Protein AF-A0A920T9Y5-F1 (afdb_monomer)

Mean predicted aligned error: 17.84 Å

Secondary structure (DSSP, 8-state):
---PPPPP---------------------PPPHHHHHHHHHHHHHHHHTT--PPPBPPHHHHHHHHHHHHHS-PPPHHHHHHHHH---TTHHHHHHHHHHTSHHHHHHHHHHHHHHHHTTS-HHHHHHS-HHHHHHHHHHHHHTT--HHHHHHHHHH--EETTT-GGGHHHHHTTT-HHHHHHHHHHHHH---GGGGGTSS-TTSS--HHHHHHHHTTSTTEEEEEE-SSSSSEEEEEE-PPPSS--PPPPHHHHHHHHHHH-SS-SSEE-GGGSTTSTTHHHHHHHHHHH-SS-SSSEEHHHHHHSPS-----GGG-SS-EEPPSS-TTS--EEPPPB-TTT--BPPTT--HHHHHHHHHHHHS-TT-HHHHHHHHHHHHHHHHSS-SSSSTT---TTS--SSHHHHHHHHHHHHHTTS-HHHHHHHHHTSHHHHB--PPPPTTS--------------PPP---------------PPPP--------------------------PPPP-PPPP---------PPPPPPP--------------------------

pLDDT: mean 73.44, std 26.57, range [22.94, 98.69]

Solvent-accessible surface area (backbone atoms only — not comparable to full-atom values): 34631 Å² total; per-residue (Å²): 135,92,76,84,86,86,82,82,89,80,86,83,81,82,82,77,81,82,77,77,73,78,72,80,75,74,74,81,46,65,71,47,72,64,16,54,49,42,39,52,52,52,52,51,53,37,50,74,72,73,48,76,82,64,59,71,38,54,65,68,57,44,49,45,48,53,32,34,76,42,35,73,35,78,69,56,75,70,55,53,56,52,60,64,69,50,83,58,91,46,52,65,42,47,47,44,56,52,42,60,69,35,69,50,18,19,46,34,52,15,51,53,52,48,51,66,60,44,71,82,28,48,73,67,41,56,70,66,46,60,67,65,38,37,32,51,46,41,18,50,41,45,69,72,64,52,29,51,51,59,55,49,34,40,34,60,42,48,62,42,46,47,82,79,33,24,44,28,47,58,44,51,32,43,55,27,38,24,63,50,48,33,30,47,50,30,25,66,48,36,8,25,67,50,54,62,6,71,84,39,56,30,91,81,44,93,53,40,32,68,42,36,41,11,40,13,25,46,30,31,20,44,38,56,45,74,48,94,58,98,59,80,92,40,46,28,38,43,76,46,64,72,55,92,74,62,83,69,73,73,48,74,66,53,49,52,54,51,48,61,68,40,29,76,86,68,81,62,50,43,38,72,86,55,30,60,92,44,96,49,36,94,48,40,70,62,46,38,77,73,30,33,85,82,70,77,78,33,34,37,66,70,31,58,68,68,42,74,74,84,75,67,84,59,65,87,75,41,54,63,28,54,44,71,34,85,94,43,70,90,48,77,44,51,78,38,67,34,29,40,70,91,81,64,53,64,66,70,86,88,60,50,47,53,58,39,22,44,53,47,31,55,56,52,57,26,89,87,33,66,39,30,41,44,16,52,49,29,39,55,44,19,72,72,67,74,60,36,42,28,76,56,60,41,44,55,42,94,77,52,76,61,52,63,54,70,49,52,53,49,54,29,46,52,34,52,75,60,58,32,37,60,55,60,50,53,48,34,51,64,46,15,60,74,59,41,29,42,82,73,80,77,57,89,82,54,76,73,80,76,76,75,68,87,72,85,81,83,80,84,76,80,90,77,89,85,82,90,84,87,87,86,89,85,89,84,88,83,83,88,88,86,83,81,89,87,82,89,85,83,90,82,85,89,83,90,83,86,86,85,92,84,90,84,91,83,87,86,85,86,87,87,83,83,87,86,86,84,83,86,88,84,90,83,90,82,83,85,81,86,82,89,81,87,83,84,87,86,88,89,85,88,89,88,82,91,84,85,90,87,79,92,83,86,89,84,84,87,134

Radius of gyration: 36.55 Å; Cα contacts (8 Å, |Δi|>4): 623; chains: 1; bounding box: 104×134×95 Å

Sequence (559 aa):
MCTRPTLPLLALTLGIPLLVHSVDAAEPARTSAVSAEVDRLLEAEIRASGGTPAPLASDGDFLRRATLDLTDQLPPSNSVTLFQLDPNSTKRSRLINRLVHSTEFSASQARYWRDVIFSRATEMRSRQMSPPVFQAWMTEQFEQKQSWDKIVEHLLTATGDVRENGATALLFAHGGEAAELAAETSRIFLGIQIQCANCHDHPTDRWKRIQFHQLAAFFPRVRVRPKRDATPRTFEVVSQDASRRGRRNPSAQALGLMFRRLDRNRDGKLVKSEVTDSRLDRSFDRLLQRGDANKDGGLSLKEFQKLPPPGNNNRRNDTEHYMPNLDEPGNRGDAIRPVFFATGGRATEGLDDVERRQLLANHVTSTRNRWFARAYVNRTWSVLLGEGFSMPIDDMGPEREVAHPQVFDLLCRDFTDSGYDTRRLFEIIAGTRAYQRQIRPRDPTEPPAAIRIGSAKSTASRPSLQRTTGSPRHRIHFRPATIAAKTTARTIQQHDVSPTFRRTHTLPHPVRLRPVDTTGRHQGQCPPGPVPDELAADPRHDPGRRKHPAGQDSPETPR

Foldseek 3Di:
DDDDDDDDDDDDDDDDDPPPPPPPPPDQQDFDPLQVVLQVLVCVVCVVVVHDFFAFDQQLVLQQLLCCLQQVDGDDPVVSVVSNPDPDPSSLLNSLLVSLLDLSSLLVVLVVVLCLLLVPFPPVLNVQQPSVQLSVVSSVCVNVLPFPLVLLLLLLQDWWWSNHRSSVSNCSSQFLQLLSSLQSLQLQQQLARCSVLLQAADPQFRRHVLLSLLSSQLRLQWHWDWDPDPDPTTIIIDGHWQDPPHPPDQPLVRLVVVQVVQPPVPPQWHALVSCCVDPCNVPQVVLCVVQVPVNPRTHGSVSSSVGDDPDPPCSVNDNFTARADPVCNVDSHHTHFRANNQPRDGDDPPDTSSRSSSSVSCVSLPLVRLSRLLLLLQVSLCSLQVHGQWPPSSHPHPSTHGHSVVSSVSLSVVCVVVSNRPSVSSSSNSSHSSSRRDDPDPDPPPPPPPPCPDDDDDDPDDDDDDDDDDDDDDDDDDDDDDDDDDDDDDDDDDDDDDDDDDDDDDDDDDDDDDDDDDDDDDDDDDDDDDDDDDDDDDDDDDDDDDDDDDDDDDDDDDD

Structure (mmCIF, N/CA/C/O backbone):
data_AF-A0A920T9Y5-F1
#
_entry.id   AF-A0A920T9Y5-F1
#
loop_
_atom_site.group_PDB
_atom_site.id
_atom_site.type_symbol
_atom_site.label_atom_id
_atom_site.label_alt_id
_atom_site.label_comp_id
_atom_site.label_asym_id
_atom_site.label_entity_id
_atom_site.label_seq_id
_atom_site.pdbx_PDB_ins_code
_atom_site.Cartn_x
_atom_site.Cartn_y
_atom_site.Cartn_z
_atom_site.occupancy
_atom_site.B_iso_or_equiv
_atom_site.auth_seq_id
_atom_site.auth_comp_id
_atom_site.auth_asym_id
_atom_site.auth_atom_id
_atom_site.pdbx_PDB_model_num
ATOM 1 N N . MET A 1 1 ? -50.273 80.380 -17.610 1.00 36.41 1 MET A N 1
ATOM 2 C CA . MET A 1 1 ? -49.156 80.852 -16.763 1.00 36.41 1 MET A CA 1
ATOM 3 C C . MET A 1 1 ? -48.539 79.632 -16.102 1.00 36.41 1 MET A C 1
ATOM 5 O O . MET A 1 1 ? -49.269 78.832 -15.536 1.00 36.41 1 MET A O 1
ATOM 9 N N . CYS A 1 2 ? -47.243 79.428 -16.330 1.00 44.50 2 CYS A N 1
ATOM 10 C CA . CYS A 1 2 ? -46.506 78.191 -16.083 1.00 44.50 2 CYS A CA 1
ATOM 11 C C . CYS A 1 2 ? -46.289 77.896 -14.596 1.00 44.50 2 CYS A C 1
ATOM 13 O O . CYS A 1 2 ? -45.623 78.682 -13.927 1.00 44.50 2 CYS A O 1
ATOM 15 N N . THR A 1 3 ? -46.708 76.723 -14.120 1.00 42.53 3 THR A N 1
ATOM 16 C CA . THR A 1 3 ? -46.210 76.143 -12.865 1.00 42.53 3 THR A CA 1
ATOM 17 C C . THR A 1 3 ? -46.093 74.620 -12.986 1.00 42.53 3 THR A C 1
ATOM 19 O O . THR A 1 3 ? -46.985 73.931 -13.474 1.00 42.53 3 THR A O 1
ATOM 22 N N . ARG A 1 4 ? -44.910 74.119 -12.612 1.00 41.72 4 ARG A N 1
ATOM 23 C CA . ARG A 1 4 ? -44.476 72.712 -12.637 1.00 41.72 4 ARG A CA 1
ATOM 24 C C . ARG A 1 4 ? -45.352 71.837 -11.724 1.00 41.72 4 ARG A C 1
ATOM 26 O O . ARG A 1 4 ? -45.659 72.297 -10.625 1.00 41.72 4 ARG A O 1
ATOM 33 N N . PRO A 1 5 ? -45.646 70.571 -12.075 1.00 53.28 5 PRO A N 1
ATOM 34 C CA . PRO A 1 5 ? -46.202 69.631 -11.118 1.00 53.28 5 PRO A CA 1
ATOM 35 C C . PRO A 1 5 ? -45.081 68.927 -10.340 1.00 53.28 5 PRO A C 1
ATOM 37 O O . PRO A 1 5 ? -44.161 68.331 -10.900 1.00 53.28 5 PRO A O 1
ATOM 40 N N . THR A 1 6 ? -45.174 69.025 -9.021 1.00 40.44 6 THR A N 1
ATOM 41 C CA . THR A 1 6 ? -44.467 68.226 -8.019 1.00 40.44 6 THR A CA 1
ATOM 42 C C . THR A 1 6 ? -44.929 66.764 -8.069 1.00 40.44 6 THR A C 1
ATOM 44 O O . THR A 1 6 ? -46.118 66.497 -7.908 1.00 40.44 6 THR A O 1
ATOM 47 N N . LEU A 1 7 ? -44.000 65.821 -8.242 1.00 41.72 7 LEU A N 1
ATOM 48 C CA . LEU A 1 7 ? -44.205 64.381 -8.030 1.00 41.72 7 LEU A CA 1
ATOM 49 C C . LEU A 1 7 ? -43.669 64.000 -6.637 1.00 41.72 7 LEU A C 1
ATOM 51 O O . LEU A 1 7 ? -42.504 64.302 -6.362 1.00 41.72 7 LEU A O 1
ATOM 55 N N . PRO A 1 8 ? -44.457 63.348 -5.761 1.00 43.47 8 PRO A N 1
ATOM 56 C CA . PRO A 1 8 ? -43.952 62.798 -4.513 1.00 43.47 8 PRO A CA 1
ATOM 57 C C . PRO A 1 8 ? -43.441 61.355 -4.677 1.00 43.47 8 PRO A C 1
ATOM 59 O O . PRO A 1 8 ? -43.894 60.592 -5.529 1.00 43.47 8 PRO A O 1
ATOM 62 N N . LEU A 1 9 ? -42.472 61.037 -3.816 1.00 38.34 9 LEU A N 1
ATOM 63 C CA . LEU A 1 9 ? -41.784 59.766 -3.580 1.00 38.34 9 LEU A CA 1
ATOM 64 C C . LEU A 1 9 ? -42.672 58.509 -3.663 1.00 38.34 9 LEU A C 1
ATOM 66 O O . LEU A 1 9 ? -43.684 58.414 -2.973 1.00 38.34 9 LEU A O 1
ATOM 70 N N . LEU A 1 10 ? -42.163 57.475 -4.342 1.00 36.69 10 LEU A N 1
ATOM 71 C CA . LEU A 1 10 ? -42.506 56.076 -4.075 1.00 36.69 10 LEU A CA 1
ATOM 72 C C . LEU A 1 10 ? -41.216 55.337 -3.686 1.00 36.69 10 LEU A C 1
ATOM 74 O O . LEU A 1 10 ? -40.351 55.084 -4.523 1.00 36.69 10 LEU A O 1
ATOM 78 N N . ALA A 1 11 ? -41.059 55.048 -2.394 1.00 39.31 11 ALA A N 1
ATOM 79 C CA . ALA A 1 11 ? -39.977 54.218 -1.879 1.00 39.31 11 ALA A CA 1
ATOM 80 C C . ALA A 1 11 ? -40.334 52.742 -2.110 1.00 39.31 11 ALA A C 1
ATOM 82 O O . ALA A 1 11 ? -41.265 52.214 -1.506 1.00 39.31 11 ALA A O 1
ATOM 83 N N . LEU A 1 12 ? -39.603 52.088 -3.012 1.00 36.88 12 LEU A N 1
ATOM 84 C CA . LEU A 1 12 ? -39.745 50.670 -3.320 1.00 36.88 12 LEU A CA 1
ATOM 85 C C . LEU A 1 12 ? -38.858 49.861 -2.358 1.00 36.88 12 LEU A C 1
ATOM 87 O O . LEU A 1 12 ? -37.655 49.724 -2.569 1.00 36.88 12 LEU A O 1
ATOM 91 N N . THR A 1 13 ? -39.434 49.336 -1.280 1.00 38.16 13 THR A N 1
ATOM 92 C CA . THR A 1 13 ? -38.776 48.334 -0.431 1.00 38.16 13 THR A CA 1
ATOM 93 C C . THR A 1 13 ? -38.912 46.956 -1.080 1.00 38.16 13 THR A C 1
ATOM 95 O O . THR A 1 13 ? -39.963 46.322 -0.985 1.00 38.16 13 THR A O 1
ATOM 98 N N . LEU A 1 14 ? -37.857 46.484 -1.749 1.00 41.66 14 LEU A N 1
ATOM 99 C CA . LEU A 1 14 ? -37.731 45.084 -2.160 1.00 41.66 14 LEU A CA 1
ATOM 100 C C . LEU A 1 14 ? -37.421 44.215 -0.932 1.00 41.66 14 LEU A C 1
ATOM 102 O O . LEU A 1 14 ? -36.311 44.247 -0.402 1.00 41.66 14 LEU A O 1
ATOM 106 N N . GLY A 1 15 ? -38.401 43.428 -0.489 1.00 34.78 15 GLY A N 1
ATOM 107 C CA . GLY A 1 15 ? -38.181 42.319 0.436 1.00 34.78 15 GLY A CA 1
ATOM 108 C C . GLY A 1 15 ? -37.555 41.138 -0.305 1.00 34.78 15 GLY A C 1
ATOM 109 O O . GLY A 1 15 ? -38.197 40.535 -1.161 1.00 34.78 15 GLY A O 1
ATOM 110 N N . ILE A 1 16 ? -36.304 40.813 0.015 1.00 41.72 16 ILE A N 1
ATOM 111 C CA . ILE A 1 16 ? -35.644 39.580 -0.429 1.00 41.72 16 ILE A CA 1
ATOM 112 C C . ILE A 1 16 ? -36.033 38.479 0.570 1.00 41.72 16 ILE A C 1
ATOM 114 O O . ILE A 1 16 ? -35.713 38.617 1.754 1.00 41.72 16 ILE A O 1
ATOM 118 N N . PRO A 1 17 ? -36.712 37.393 0.159 1.00 37.03 17 PRO A N 1
ATOM 119 C CA . PRO A 1 17 ? -37.001 36.295 1.067 1.00 37.03 17 PRO A CA 1
ATOM 120 C C . PRO A 1 17 ? -35.708 35.513 1.337 1.00 37.03 17 PRO A C 1
ATOM 122 O O . PRO A 1 17 ? -35.089 34.972 0.420 1.00 37.03 17 PRO A O 1
ATOM 125 N N . LEU A 1 18 ? -35.294 35.453 2.606 1.00 36.38 18 LEU A N 1
ATOM 126 C CA . LEU A 1 18 ? -34.238 34.550 3.061 1.00 36.38 18 LEU A CA 1
ATOM 127 C C . LEU A 1 18 ? -34.750 33.105 2.948 1.00 36.38 18 LEU A C 1
ATOM 129 O O . LEU A 1 18 ? -35.485 32.619 3.807 1.00 36.38 18 LEU A O 1
ATOM 133 N N . LEU A 1 19 ? -34.348 32.410 1.887 1.00 37.09 19 LEU A N 1
ATOM 134 C CA . LEU A 1 19 ? -34.407 30.952 1.809 1.00 37.09 19 LEU A CA 1
ATOM 135 C C . LEU A 1 19 ? -33.366 30.380 2.775 1.00 37.09 19 LEU A C 1
ATOM 137 O O . LEU A 1 19 ? -32.190 30.228 2.435 1.00 37.09 19 LEU A O 1
ATOM 141 N N . VAL A 1 20 ? -33.809 30.083 3.997 1.00 39.38 20 VAL A N 1
ATOM 142 C CA . VAL A 1 20 ? -33.061 29.248 4.939 1.00 39.38 20 VAL A CA 1
ATOM 143 C C . VAL A 1 20 ? -32.961 27.862 4.309 1.00 39.38 20 VAL A C 1
ATOM 145 O O . VAL A 1 20 ? -33.905 27.078 4.353 1.00 39.38 20 VAL A O 1
ATOM 148 N N . HIS A 1 21 ? -31.828 27.578 3.671 1.00 36.22 21 HIS A N 1
ATOM 149 C CA . HIS A 1 21 ? -31.484 26.216 3.296 1.00 36.22 21 HIS A CA 1
ATOM 150 C C . HIS A 1 21 ? -31.321 25.433 4.597 1.00 36.22 21 HIS A C 1
ATOM 152 O O . HIS A 1 21 ? -30.416 25.708 5.388 1.00 36.22 21 HIS A O 1
ATOM 158 N N . SER A 1 22 ? -32.219 24.482 4.839 1.00 37.12 22 SER A N 1
ATOM 159 C CA . SER A 1 22 ? -31.990 23.433 5.818 1.00 37.12 22 SER A CA 1
ATOM 160 C C . SER A 1 22 ? -30.726 22.696 5.393 1.00 37.12 22 SER A C 1
ATOM 162 O O . SER A 1 22 ? -30.726 21.957 4.411 1.00 37.12 22 SER A O 1
ATOM 164 N N . VAL A 1 23 ? -29.629 22.947 6.104 1.00 39.88 23 VAL A N 1
ATOM 165 C CA . VAL A 1 23 ? -28.477 22.052 6.095 1.00 39.88 23 VAL A CA 1
ATOM 166 C C . VAL A 1 23 ? -29.025 20.708 6.552 1.00 39.88 23 VAL A C 1
ATOM 168 O O . VAL A 1 23 ? -29.490 20.610 7.689 1.00 39.88 23 VAL A O 1
ATOM 171 N N . ASP A 1 24 ? -29.037 19.716 5.662 1.00 34.56 24 ASP A N 1
ATOM 172 C CA . ASP A 1 24 ? -29.326 18.335 6.033 1.00 34.56 24 ASP A CA 1
ATOM 173 C C . ASP A 1 24 ? -28.418 17.987 7.213 1.00 34.56 24 ASP A C 1
ATOM 175 O O . ASP A 1 24 ? -27.193 17.888 7.091 1.00 34.56 24 ASP A O 1
ATOM 179 N N . ALA A 1 25 ? -29.015 17.884 8.397 1.00 39.66 25 ALA A N 1
ATOM 180 C CA . ALA A 1 25 ? -28.328 17.396 9.569 1.00 39.66 25 ALA A CA 1
ATOM 181 C C . ALA A 1 25 ? -28.070 15.914 9.310 1.00 39.66 25 ALA A C 1
ATOM 183 O O . ALA A 1 25 ? -28.958 15.087 9.508 1.00 39.66 25 ALA A O 1
ATOM 184 N N . ALA A 1 26 ? -26.870 15.602 8.812 1.00 42.44 26 ALA A N 1
ATOM 185 C CA . ALA A 1 26 ? -26.395 14.237 8.659 1.00 42.44 26 ALA A CA 1
ATOM 186 C C . ALA A 1 26 ? -26.749 13.444 9.925 1.00 42.44 26 ALA A C 1
ATOM 188 O O . ALA A 1 26 ? -26.419 13.861 11.043 1.00 42.44 26 ALA A O 1
ATOM 189 N N . GLU A 1 27 ? -27.475 12.342 9.741 1.00 45.97 27 GLU A N 1
ATOM 190 C CA . GLU A 1 27 ? -27.900 11.460 10.822 1.00 45.97 27 GLU A CA 1
ATOM 191 C C . GLU A 1 27 ? -26.680 11.125 11.705 1.00 45.97 27 GLU A C 1
ATOM 193 O O . GLU A 1 27 ? -25.598 10.859 11.170 1.00 45.97 27 GLU A O 1
ATOM 198 N N . PRO A 1 28 ? -26.779 11.195 13.049 1.00 43.75 28 PRO A N 1
ATOM 199 C CA . PRO A 1 28 ? -25.625 10.980 13.912 1.00 43.75 28 PRO A CA 1
ATOM 200 C C . PRO A 1 28 ? -25.017 9.611 13.613 1.00 43.75 28 PRO A C 1
ATOM 202 O O . PRO A 1 28 ? -25.690 8.592 13.767 1.00 43.75 28 PRO A O 1
ATOM 205 N N . ALA A 1 29 ? -23.749 9.603 13.190 1.00 53.22 29 ALA A N 1
ATOM 206 C CA . ALA A 1 29 ? -23.012 8.396 12.843 1.00 53.22 29 ALA A CA 1
ATOM 207 C C . ALA A 1 29 ? -23.077 7.395 14.008 1.00 53.22 29 ALA A C 1
ATOM 209 O O . ALA A 1 29 ? -22.382 7.538 15.015 1.00 53.22 29 ALA A O 1
ATOM 210 N N . ARG A 1 30 ? -23.953 6.392 13.905 1.00 60.91 30 ARG A N 1
ATOM 211 C CA . ARG A 1 30 ? -23.940 5.234 14.802 1.00 60.91 30 ARG A CA 1
ATOM 212 C C . ARG A 1 30 ? -22.735 4.376 14.425 1.00 60.91 30 ARG A C 1
ATOM 214 O O . ARG A 1 30 ? -22.309 4.380 13.272 1.00 60.91 30 ARG A O 1
ATOM 221 N N . THR A 1 31 ? -22.172 3.657 15.396 1.00 67.88 31 THR A N 1
ATOM 222 C CA . THR A 1 31 ? -21.104 2.681 15.130 1.00 67.88 31 THR A CA 1
ATOM 223 C C . THR A 1 31 ? -21.524 1.769 13.982 1.00 67.88 31 THR A C 1
ATOM 225 O O . THR A 1 31 ? -22.641 1.247 13.992 1.00 67.88 31 THR A O 1
ATOM 228 N N . SER A 1 32 ? -20.651 1.609 12.985 1.00 84.56 32 SER A N 1
ATOM 229 C CA . SER A 1 32 ? -20.974 0.804 11.809 1.00 84.56 32 SER A CA 1
ATOM 230 C C . SER A 1 32 ? -21.281 -0.642 12.217 1.00 84.56 32 SER A C 1
ATOM 232 O O . SER A 1 32 ? -20.688 -1.172 13.163 1.00 84.56 32 SER A O 1
ATOM 234 N N . ALA A 1 33 ? -22.185 -1.305 11.490 1.00 92.06 33 ALA A N 1
ATOM 235 C CA . ALA A 1 33 ? -22.486 -2.719 11.724 1.00 92.06 33 ALA A CA 1
ATOM 236 C C . ALA A 1 33 ? -21.223 -3.596 11.619 1.00 92.06 33 ALA A C 1
ATOM 238 O O . ALA A 1 33 ? -21.071 -4.555 12.370 1.00 92.06 33 ALA A O 1
ATOM 239 N N . VAL A 1 34 ? -20.283 -3.219 10.745 1.00 96.06 34 VAL A N 1
ATOM 240 C CA . VAL A 1 34 ? -18.999 -3.911 10.575 1.00 96.06 34 VAL A CA 1
ATOM 241 C C . VAL A 1 34 ? -18.113 -3.744 11.808 1.00 96.06 34 VAL A C 1
ATOM 243 O O . VAL A 1 34 ? -17.565 -4.729 12.288 1.00 96.06 34 VAL A O 1
ATOM 246 N N . SER A 1 35 ? -18.014 -2.539 12.378 1.00 96.88 35 SER A N 1
ATOM 247 C CA . SER A 1 35 ? -17.261 -2.302 13.620 1.00 96.88 35 SER A CA 1
ATOM 248 C C . SER A 1 35 ? -17.808 -3.148 14.774 1.00 96.88 35 SER A C 1
ATOM 250 O O . SER A 1 35 ? -17.038 -3.769 15.503 1.00 96.88 35 SER A O 1
ATOM 252 N N . ALA A 1 36 ? -19.137 -3.216 14.909 1.00 95.69 36 ALA A N 1
ATOM 253 C CA . ALA A 1 36 ? -19.787 -4.031 15.934 1.00 95.69 36 ALA A CA 1
ATOM 254 C C . ALA A 1 36 ? -19.521 -5.534 15.738 1.00 95.69 36 ALA A C 1
ATOM 256 O O . ALA A 1 36 ? -19.312 -6.259 16.712 1.00 95.69 36 ALA A O 1
ATOM 257 N N . GLU A 1 37 ? -19.491 -5.998 14.489 1.00 97.88 37 GLU A N 1
ATOM 258 C CA . GLU A 1 37 ? -19.172 -7.386 14.161 1.00 97.88 37 GLU A CA 1
ATOM 259 C C . GLU A 1 37 ? -17.697 -7.722 14.431 1.00 97.88 37 GLU A C 1
ATOM 261 O O . GLU A 1 37 ? -17.406 -8.773 15.002 1.00 97.88 37 GL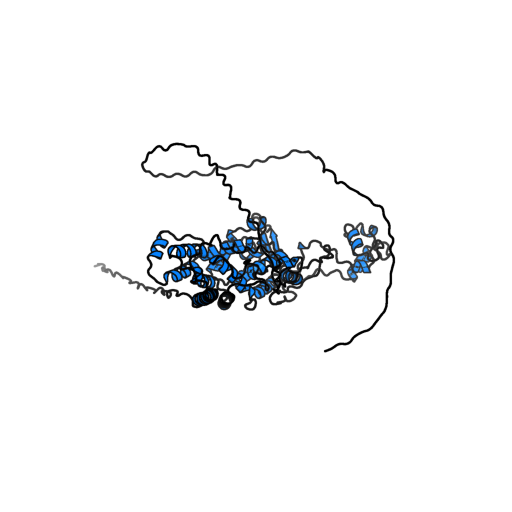U A O 1
ATOM 266 N N . VAL A 1 38 ? -16.768 -6.813 14.114 1.00 97.94 38 VAL A N 1
ATOM 267 C CA . VAL A 1 38 ? -15.349 -6.946 14.490 1.00 97.94 38 VAL A CA 1
ATOM 268 C C . VAL A 1 38 ? -15.208 -7.120 16.002 1.00 97.94 38 VAL A C 1
ATOM 270 O O . VAL A 1 38 ? -14.544 -8.054 16.454 1.00 97.94 38 VAL A O 1
ATOM 273 N N . ASP A 1 39 ? -15.870 -6.272 16.793 1.00 96.81 39 ASP A N 1
ATOM 274 C CA . ASP A 1 39 ? -15.834 -6.376 18.253 1.00 96.81 39 ASP A CA 1
ATOM 275 C C . ASP A 1 39 ? -16.422 -7.698 18.752 1.00 96.81 39 ASP A C 1
ATOM 277 O O . ASP A 1 39 ? -15.859 -8.320 19.653 1.00 96.81 39 ASP A O 1
ATOM 281 N N . ARG A 1 40 ? -17.531 -8.157 18.157 1.00 97.19 40 ARG A N 1
ATOM 282 C CA . ARG A 1 40 ? -18.162 -9.436 18.510 1.00 97.19 40 ARG A CA 1
ATOM 283 C C . ARG A 1 40 ? -17.208 -10.611 18.287 1.00 97.19 40 ARG A C 1
ATOM 285 O O . ARG A 1 40 ? -17.128 -11.492 19.144 1.00 97.19 40 ARG A O 1
ATOM 292 N N . LEU A 1 41 ? -16.501 -10.627 17.156 1.00 97.38 41 LEU A N 1
ATOM 293 C CA . LEU A 1 41 ? -15.532 -11.668 16.808 1.00 97.38 41 LEU A CA 1
ATOM 294 C C . LEU A 1 41 ? -14.331 -11.662 17.761 1.00 97.38 41 LEU A C 1
ATOM 296 O O . LEU A 1 41 ? -14.001 -12.699 18.336 1.00 97.38 41 LEU A O 1
ATOM 300 N N . LEU A 1 42 ? -13.732 -10.493 18.008 1.00 95.56 42 LEU A N 1
ATOM 301 C CA . LEU A 1 42 ? -12.602 -10.366 18.934 1.00 95.56 42 LEU A CA 1
ATOM 302 C C . LEU A 1 42 ? -12.980 -10.761 20.362 1.00 95.56 42 LEU A C 1
ATOM 304 O O . LEU A 1 42 ? -12.237 -11.474 21.033 1.00 95.56 42 LEU A O 1
ATOM 308 N N . GLU A 1 43 ? -14.145 -10.331 20.843 1.00 93.25 43 GLU A N 1
ATOM 309 C CA . GLU A 1 43 ? -14.610 -10.678 22.186 1.00 93.25 43 GLU A CA 1
ATOM 310 C C . GLU A 1 43 ? -14.907 -12.171 22.334 1.00 93.25 43 GLU A C 1
ATOM 312 O O . GLU A 1 43 ? -14.686 -12.727 23.412 1.00 93.25 43 GLU A O 1
ATOM 317 N N . ALA A 1 44 ? -15.374 -12.832 21.272 1.00 94.00 44 ALA A N 1
ATOM 318 C CA . ALA A 1 44 ? -15.545 -14.279 21.267 1.00 94.00 44 ALA A CA 1
ATOM 319 C C . ALA A 1 44 ? -14.195 -15.005 21.406 1.00 94.00 44 ALA A C 1
ATOM 321 O O . ALA A 1 44 ? -14.082 -15.908 22.235 1.00 94.00 44 ALA A O 1
ATOM 322 N N . GLU A 1 45 ? -13.164 -14.581 20.669 1.00 93.62 45 GLU A N 1
ATOM 323 C CA . GLU A 1 45 ? -11.816 -15.165 20.745 1.00 93.62 45 GLU A CA 1
ATOM 324 C C . GLU A 1 45 ? -11.134 -14.907 22.102 1.00 93.62 45 GLU A C 1
ATOM 326 O O . GLU A 1 45 ? -10.569 -15.820 22.712 1.00 93.62 45 GLU A O 1
ATOM 331 N N . ILE A 1 46 ? -11.239 -13.683 22.633 1.00 89.50 46 ILE A N 1
ATOM 332 C CA . ILE A 1 46 ? -10.705 -13.333 23.959 1.00 89.50 46 ILE A CA 1
ATOM 333 C C . ILE A 1 46 ? -11.395 -14.164 25.048 1.00 89.50 46 ILE A C 1
ATOM 335 O O . ILE A 1 46 ? -10.731 -14.706 25.929 1.00 89.50 46 ILE A O 1
ATOM 339 N N . ARG A 1 47 ? -12.722 -14.331 24.978 1.00 89.50 47 ARG A N 1
ATOM 340 C CA . ARG A 1 47 ? -13.461 -15.148 25.952 1.00 89.50 47 ARG A CA 1
ATOM 341 C C . ARG A 1 47 ? -13.094 -16.627 25.847 1.00 89.50 47 ARG A C 1
ATOM 343 O O . ARG A 1 47 ? -12.929 -17.278 26.874 1.00 89.50 47 ARG A O 1
ATOM 350 N N . ALA A 1 48 ? -12.945 -17.150 24.630 1.00 90.81 48 ALA A N 1
ATOM 351 C CA . ALA A 1 48 ? -12.551 -18.539 24.399 1.00 90.81 48 ALA A CA 1
ATOM 352 C C . ALA A 1 48 ? -11.143 -18.854 24.936 1.00 90.81 48 ALA A C 1
ATOM 354 O O . ALA A 1 48 ? -10.890 -19.976 25.364 1.00 90.81 48 ALA A O 1
ATOM 355 N N . SER A 1 49 ? -10.248 -17.862 24.967 1.00 91.12 49 SER A N 1
ATOM 356 C CA . SER A 1 49 ? -8.907 -17.983 25.559 1.00 91.12 49 SER A CA 1
ATOM 357 C C . SER A 1 49 ? -8.863 -17.725 27.074 1.00 91.12 49 SER A C 1
ATOM 359 O O . SER A 1 49 ? -7.787 -17.745 27.666 1.00 91.12 49 SER A O 1
ATOM 361 N N . GLY A 1 50 ? -10.012 -17.493 27.723 1.00 88.56 50 GLY A N 1
ATOM 362 C CA . GLY A 1 50 ? -10.092 -17.163 29.152 1.00 88.56 50 GLY A CA 1
ATOM 363 C C . GLY A 1 50 ? -9.624 -15.742 29.489 1.00 88.56 50 GLY A C 1
ATOM 364 O O . GLY A 1 50 ? -9.500 -15.393 30.663 1.00 88.56 50 GLY A O 1
ATOM 365 N N . GLY A 1 51 ? -9.361 -14.915 28.475 1.00 85.75 51 GLY A N 1
ATOM 366 C CA . GLY A 1 51 ? -8.986 -13.519 28.634 1.00 85.75 51 GLY A CA 1
ATOM 367 C C . GLY A 1 51 ? -10.182 -12.625 28.961 1.00 85.75 51 GLY A C 1
ATOM 368 O O . GLY A 1 51 ? -11.342 -12.954 28.717 1.00 85.75 51 GLY A O 1
ATOM 369 N N . THR A 1 52 ? -9.889 -11.440 29.493 1.00 85.62 52 THR A N 1
ATOM 370 C CA . THR A 1 52 ? -10.874 -10.366 29.675 1.00 85.62 52 THR A CA 1
ATOM 371 C C . THR A 1 52 ? -10.408 -9.136 28.898 1.00 85.62 52 THR A C 1
ATOM 373 O O . THR A 1 52 ? -9.256 -8.729 29.068 1.00 85.62 52 THR A O 1
ATOM 376 N N . PRO A 1 53 ? -11.257 -8.526 28.051 1.00 86.12 53 PRO A N 1
ATOM 377 C CA . PRO A 1 53 ? -10.887 -7.307 27.343 1.00 86.12 53 PRO A CA 1
ATOM 378 C C . PRO A 1 53 ? -10.560 -6.164 28.312 1.00 86.12 53 PRO A C 1
ATOM 380 O O . PRO A 1 53 ? -11.262 -5.966 29.304 1.00 86.12 53 PRO A O 1
ATOM 383 N N . ALA A 1 54 ? -9.543 -5.362 27.989 1.00 87.50 54 ALA A N 1
ATOM 384 C CA . ALA A 1 54 ? -9.237 -4.140 28.735 1.00 87.50 54 ALA A CA 1
ATOM 385 C C . ALA A 1 54 ? -10.447 -3.183 28.752 1.00 87.50 54 ALA A C 1
ATOM 387 O O . ALA A 1 54 ? -11.215 -3.170 27.787 1.00 87.50 54 ALA A O 1
ATOM 388 N N . PRO A 1 55 ? -10.644 -2.362 29.798 1.00 90.12 55 PRO A N 1
ATOM 389 C CA . PRO A 1 55 ? -11.725 -1.378 29.825 1.00 90.12 55 PRO A CA 1
ATOM 390 C C . PRO A 1 55 ? -11.591 -0.345 28.694 1.00 90.12 55 PRO A C 1
ATOM 392 O O . PRO A 1 55 ? -10.531 -0.190 28.083 1.00 90.12 55 PRO A O 1
ATOM 395 N N . LEU A 1 56 ? -12.677 0.379 28.407 1.00 92.69 56 LEU A N 1
ATOM 396 C CA . LEU A 1 56 ? -12.636 1.494 27.460 1.00 92.69 56 LEU A CA 1
ATOM 397 C C . LEU A 1 56 ? -11.705 2.605 27.966 1.00 92.69 56 LEU A C 1
ATOM 399 O O . LEU A 1 56 ? -11.601 2.862 29.169 1.00 92.69 56 LEU A O 1
ATOM 403 N N . ALA A 1 57 ? -11.020 3.260 27.032 1.00 94.25 57 ALA A N 1
ATOM 404 C CA . ALA A 1 57 ? -10.223 4.444 27.313 1.00 94.25 57 ALA A CA 1
ATOM 405 C C . ALA A 1 57 ? -11.113 5.586 27.816 1.00 94.25 57 ALA A C 1
ATOM 407 O O . ALA A 1 57 ? -12.291 5.671 27.448 1.00 94.25 57 ALA A O 1
ATOM 408 N N . SER A 1 58 ? -10.542 6.475 28.632 1.00 93.06 58 SER A N 1
ATOM 409 C CA . SER A 1 58 ? -11.211 7.721 29.010 1.00 93.06 58 SER A CA 1
ATOM 410 C C . SER A 1 58 ? -11.483 8.580 27.767 1.00 93.06 58 SER A C 1
ATOM 412 O O . SER A 1 58 ? -10.855 8.396 26.723 1.00 93.06 58 SER A O 1
ATOM 414 N N . ASP A 1 59 ? -12.405 9.539 27.853 1.00 94.56 59 ASP A N 1
ATOM 415 C CA . ASP A 1 59 ? -12.675 10.435 26.721 1.00 94.56 59 ASP A CA 1
ATOM 416 C C . ASP A 1 59 ? -11.472 11.310 26.354 1.00 94.56 59 ASP A C 1
ATOM 418 O O . ASP A 1 59 ? -11.265 11.591 25.176 1.00 94.56 59 ASP A O 1
ATOM 422 N N . GLY A 1 60 ? -10.653 11.697 27.338 1.00 93.00 60 GLY A N 1
ATOM 423 C CA . GLY A 1 60 ? -9.410 12.429 27.093 1.00 93.00 60 GLY A CA 1
ATOM 424 C C . GLY A 1 60 ? -8.382 11.592 26.330 1.00 93.00 60 GLY A C 1
ATOM 425 O O . GLY A 1 60 ? -7.826 12.064 25.337 1.00 93.00 60 GLY A O 1
ATOM 426 N N . ASP A 1 61 ? -8.177 10.339 26.748 1.00 93.38 61 ASP A N 1
ATOM 427 C CA . ASP A 1 61 ? -7.247 9.422 26.079 1.00 93.38 61 ASP A CA 1
ATOM 428 C C . ASP A 1 61 ? -7.725 9.071 24.671 1.00 93.38 61 ASP A C 1
ATOM 430 O O . ASP A 1 61 ? -6.933 9.078 23.729 1.00 93.38 61 ASP A O 1
ATOM 434 N N . PHE A 1 62 ? -9.026 8.802 24.516 1.00 96.19 62 PHE A N 1
ATOM 435 C CA . PHE A 1 62 ? -9.626 8.521 23.217 1.00 96.19 62 PHE A CA 1
ATOM 436 C C . PHE A 1 62 ? -9.495 9.717 22.270 1.00 96.19 62 PHE A C 1
ATOM 438 O O . PHE A 1 62 ? -9.053 9.533 21.140 1.00 96.19 62 PHE A O 1
ATOM 445 N N . LEU A 1 63 ? -9.827 10.933 22.722 1.00 96.88 63 LEU A N 1
ATOM 446 C CA . LEU A 1 63 ? -9.705 12.141 21.904 1.00 96.88 63 LEU A CA 1
ATOM 447 C C . LEU A 1 63 ? -8.263 12.342 21.436 1.00 96.88 63 LEU A C 1
ATOM 449 O O . LEU A 1 63 ? -8.038 12.537 20.247 1.00 96.88 63 LEU A O 1
ATOM 453 N N . ARG A 1 64 ? -7.291 12.263 22.354 1.00 95.50 64 ARG A N 1
ATOM 454 C CA . ARG A 1 64 ? -5.870 12.426 22.021 1.00 95.50 64 ARG A CA 1
ATOM 455 C C . ARG A 1 64 ? -5.398 11.368 21.024 1.00 95.50 64 ARG A C 1
ATOM 457 O O . ARG A 1 64 ? -4.677 11.713 20.094 1.00 95.50 64 ARG A O 1
ATOM 464 N N . ARG A 1 65 ? -5.776 10.103 21.231 1.00 95.94 65 ARG A N 1
ATOM 465 C CA . ARG A 1 65 ? -5.426 8.994 20.335 1.00 95.94 65 ARG A CA 1
ATOM 466 C C . ARG A 1 65 ? -6.022 9.212 18.946 1.00 95.94 65 ARG A C 1
ATOM 468 O O . ARG A 1 65 ? -5.279 9.254 17.980 1.00 95.94 65 ARG A O 1
ATOM 475 N N . ALA A 1 66 ? -7.331 9.443 18.864 1.00 97.00 66 ALA A N 1
ATOM 476 C CA . ALA A 1 66 ? -8.029 9.608 17.596 1.00 97.00 66 ALA A CA 1
ATOM 477 C C . ALA A 1 66 ? -7.498 10.795 16.781 1.00 97.00 66 ALA A C 1
ATOM 479 O O . ALA A 1 66 ? -7.344 10.670 15.572 1.00 97.00 66 ALA A O 1
ATOM 480 N N . THR A 1 67 ? -7.186 11.937 17.404 1.00 97.50 67 THR A N 1
ATOM 481 C CA . THR A 1 67 ? -6.610 13.070 16.657 1.00 97.50 67 THR A CA 1
ATOM 482 C C . THR A 1 67 ? -5.172 12.805 16.221 1.00 97.50 67 THR A C 1
ATOM 484 O O . THR A 1 67 ? -4.802 13.165 15.111 1.00 97.50 67 THR A O 1
ATOM 487 N N . LEU A 1 68 ? -4.352 12.153 17.050 1.00 96.31 68 LEU A N 1
ATOM 488 C CA . LEU A 1 68 ? -2.986 11.816 16.649 1.00 96.31 68 LEU A CA 1
ATOM 489 C C . LEU A 1 68 ? -2.977 10.798 15.511 1.00 96.31 68 LEU A C 1
ATOM 491 O O . LEU A 1 68 ? -2.335 11.042 14.500 1.00 96.31 68 LEU A O 1
ATOM 495 N N . ASP A 1 69 ? -3.721 9.707 15.643 1.00 96.88 69 ASP A N 1
ATOM 496 C CA . ASP A 1 69 ? -3.696 8.621 14.666 1.00 96.88 69 ASP A CA 1
ATOM 497 C C . ASP A 1 69 ? -4.339 9.011 13.329 1.00 96.88 69 ASP A C 1
ATOM 499 O O . ASP A 1 69 ? -3.928 8.516 12.284 1.00 96.88 69 ASP A O 1
ATOM 503 N N . LEU A 1 70 ? -5.372 9.865 13.352 1.00 97.75 70 LEU A N 1
ATOM 504 C CA . LEU A 1 70 ? -6.127 10.220 12.147 1.00 97.75 70 LEU A CA 1
ATOM 505 C C . LEU A 1 70 ? -5.653 11.519 11.495 1.00 97.75 70 LEU A C 1
ATOM 507 O O . LEU A 1 70 ? -5.935 11.717 10.320 1.00 97.75 70 LEU A O 1
ATOM 511 N N . THR A 1 71 ? -4.993 12.430 12.217 1.00 97.06 71 THR A N 1
ATOM 512 C CA . THR A 1 71 ? -4.594 13.734 11.653 1.00 97.06 71 THR A CA 1
ATOM 513 C C . THR A 1 71 ? -3.152 14.148 11.962 1.00 97.06 71 THR A C 1
ATOM 515 O O . THR A 1 71 ? -2.706 15.200 11.500 1.00 97.06 71 THR A O 1
ATOM 518 N N . ASP A 1 72 ? -2.394 13.340 12.714 1.00 95.88 72 ASP A N 1
ATOM 519 C CA . ASP A 1 72 ? -1.084 13.667 13.304 1.00 95.88 72 ASP A CA 1
ATOM 520 C C . ASP A 1 72 ? -1.082 14.976 14.113 1.00 95.88 72 ASP A C 1
ATOM 522 O O . ASP A 1 72 ? -0.075 15.695 14.161 1.00 95.88 72 ASP A O 1
ATOM 526 N N . GLN A 1 73 ? -2.213 15.334 14.725 1.00 94.19 73 GLN A N 1
ATOM 527 C CA . GLN A 1 73 ? -2.337 16.565 15.500 1.00 94.19 73 GLN A CA 1
ATOM 528 C C . GLN A 1 73 ? -2.828 16.304 16.920 1.00 94.19 73 GLN A C 1
ATOM 530 O O . GLN A 1 73 ? -3.597 15.387 17.212 1.00 94.19 73 GLN A O 1
ATOM 535 N N . LEU A 1 74 ? -2.378 17.164 17.833 1.00 94.38 74 LEU A N 1
ATOM 536 C CA . LEU A 1 74 ? -2.924 17.214 19.181 1.00 94.38 74 LEU A CA 1
ATOM 537 C C . LEU A 1 74 ? -4.253 17.977 19.180 1.00 94.38 74 LEU A C 1
ATOM 539 O O . LEU A 1 74 ? -4.373 18.984 18.477 1.00 94.38 74 LEU A O 1
ATOM 543 N N . PRO A 1 75 ? -5.232 17.556 20.000 1.00 93.38 75 PRO A N 1
ATOM 544 C CA . PRO A 1 75 ? -6.478 18.290 20.119 1.00 93.38 75 PRO A CA 1
ATOM 545 C C . PRO A 1 75 ? -6.203 19.661 20.764 1.00 93.38 75 PRO A C 1
ATOM 547 O O . PRO A 1 75 ? -5.479 19.731 21.764 1.00 93.38 75 PRO A O 1
ATOM 550 N N . PRO A 1 76 ? -6.791 20.756 20.252 1.00 90.50 76 PRO A N 1
ATOM 551 C CA . PRO A 1 76 ? -6.744 22.051 20.922 1.00 90.50 76 PRO A CA 1
ATOM 552 C C . PRO A 1 76 ? -7.337 21.970 22.336 1.00 90.50 76 PRO A C 1
ATOM 554 O O . PRO A 1 76 ? -8.295 21.233 22.576 1.00 90.50 76 PRO A O 1
ATOM 557 N N . SER A 1 77 ? -6.810 22.759 23.277 1.00 90.12 77 SER A N 1
ATOM 558 C CA . SER A 1 77 ? -7.204 22.691 24.696 1.00 90.12 77 SER A CA 1
ATOM 559 C C . SER A 1 77 ? -8.707 22.894 24.926 1.00 90.12 77 SER A C 1
ATOM 561 O O . SER A 1 77 ? -9.308 22.183 25.727 1.00 90.12 77 SER A O 1
ATOM 563 N N . ASN A 1 78 ? -9.342 23.802 24.180 1.00 91.12 78 ASN A N 1
ATOM 564 C CA . ASN A 1 78 ? -10.790 24.024 24.242 1.00 91.12 78 ASN A CA 1
ATOM 565 C C . ASN A 1 78 ? -11.607 22.798 23.788 1.00 91.12 78 ASN A C 1
ATOM 567 O O . ASN A 1 78 ? -12.662 22.515 24.352 1.00 91.12 78 ASN A O 1
ATOM 571 N N . SER A 1 79 ? -11.111 22.046 22.803 1.00 90.25 79 SER A N 1
ATOM 572 C CA . SER A 1 79 ? -11.774 20.861 22.256 1.00 90.25 79 SER A CA 1
ATOM 573 C C . SER A 1 79 ? -11.758 19.709 23.253 1.00 90.25 79 SER A C 1
ATOM 575 O O . SER A 1 79 ? -12.720 18.948 23.310 1.00 90.25 79 SER A O 1
ATOM 577 N N . VAL A 1 80 ? -10.713 19.618 24.083 1.00 93.06 80 VAL A N 1
ATOM 578 C CA . VAL A 1 80 ? -10.634 18.636 25.173 1.00 93.06 80 VAL A CA 1
ATOM 579 C C . VAL A 1 80 ? -11.769 18.846 26.171 1.00 93.06 80 VAL A C 1
ATOM 581 O O . VAL A 1 80 ? -12.526 17.913 26.434 1.00 93.06 80 VAL A O 1
ATOM 584 N N . THR A 1 81 ? -11.939 20.073 26.670 1.00 91.31 81 THR A N 1
ATOM 585 C CA . THR A 1 81 ? -13.007 20.400 27.624 1.00 91.31 81 THR A CA 1
ATOM 586 C C . THR A 1 81 ? -14.390 20.153 27.024 1.00 91.31 81 THR A C 1
ATOM 588 O O . THR A 1 81 ? -15.222 19.500 27.648 1.00 91.31 81 THR A O 1
ATOM 591 N N . LEU A 1 82 ? -14.633 20.618 25.792 1.00 93.81 82 LEU A N 1
ATOM 592 C CA . LEU A 1 82 ? -15.927 20.437 25.126 1.00 93.81 82 LEU A CA 1
ATOM 593 C C . LEU A 1 82 ? -16.267 18.959 24.904 1.00 93.81 82 LEU A C 1
ATOM 595 O O . LEU A 1 82 ? -17.400 18.551 25.134 1.00 93.81 82 LEU A O 1
ATOM 599 N N . PHE A 1 83 ? -15.295 18.145 24.495 1.00 96.06 83 PHE A N 1
ATOM 600 C CA . PHE A 1 83 ? -15.518 16.723 24.246 1.00 96.06 83 PHE A CA 1
ATOM 601 C C . PHE A 1 83 ? -15.794 15.930 25.532 1.00 96.06 83 PHE A C 1
ATOM 603 O O . PHE A 1 83 ? -16.621 15.015 25.540 1.00 96.06 83 PHE A O 1
ATOM 610 N N . GLN A 1 84 ? -15.120 16.283 26.630 1.00 93.94 84 GLN A N 1
ATOM 611 C CA . GLN A 1 84 ? -15.359 15.661 27.934 1.00 93.94 84 GLN A CA 1
ATOM 612 C C . GLN A 1 84 ? -16.743 16.012 28.490 1.00 93.94 84 GLN A C 1
ATOM 614 O O . GLN A 1 84 ? -17.404 15.140 29.048 1.00 93.94 84 GLN A O 1
ATOM 619 N N . LEU A 1 85 ? -17.192 17.257 28.303 1.00 94.81 85 LEU A N 1
ATOM 620 C CA . LEU A 1 85 ? -18.495 17.726 28.782 1.00 94.81 85 LEU A CA 1
ATOM 621 C C . LEU A 1 85 ? -19.673 17.318 27.886 1.00 94.81 85 LEU A C 1
ATOM 623 O O . LEU A 1 85 ? -20.811 17.396 28.339 1.00 94.81 85 LEU A O 1
ATOM 627 N N . ASP A 1 86 ? -19.433 16.892 26.642 1.00 95.50 86 ASP A N 1
ATOM 628 C CA . ASP A 1 86 ? -20.492 16.438 25.734 1.00 95.50 86 ASP A CA 1
ATOM 629 C C . ASP A 1 86 ? -21.148 15.143 26.270 1.00 95.50 86 ASP A C 1
ATOM 631 O O . ASP A 1 86 ? -20.473 14.107 26.358 1.00 95.50 86 ASP A O 1
ATOM 635 N N . PRO A 1 87 ? -22.451 15.159 26.625 1.00 94.81 87 PRO A N 1
ATOM 636 C CA . PRO A 1 87 ? -23.152 13.982 27.133 1.00 94.81 87 PRO A CA 1
ATOM 637 C C . PRO A 1 87 ? -23.622 13.038 26.015 1.00 94.81 87 PRO A C 1
ATOM 639 O O . PRO A 1 87 ? -24.208 11.993 26.296 1.00 94.81 87 PRO A O 1
ATOM 642 N N . ASN A 1 88 ? -23.426 13.393 24.741 1.00 94.31 88 ASN A N 1
ATOM 643 C CA . ASN A 1 88 ? -23.943 12.618 23.624 1.00 94.31 88 ASN A CA 1
ATOM 644 C C . ASN A 1 88 ? -23.251 11.248 23.521 1.00 94.31 88 ASN A C 1
ATOM 646 O O . ASN A 1 88 ? -22.037 11.153 23.332 1.00 94.31 88 ASN A O 1
ATOM 650 N N . SER A 1 89 ? -24.040 10.173 23.549 1.00 90.19 89 SER A N 1
ATOM 651 C CA . SER A 1 89 ? -23.548 8.792 23.448 1.00 90.19 89 SER A CA 1
ATOM 652 C C . SER A 1 89 ? -22.831 8.483 22.125 1.00 90.19 89 SER A C 1
ATOM 654 O O . SER A 1 89 ? -22.022 7.562 22.064 1.00 90.19 89 SER A O 1
ATOM 656 N N . THR A 1 90 ? -23.076 9.271 21.074 1.00 93.31 90 THR A N 1
ATOM 657 C CA . THR A 1 90 ? -22.450 9.134 19.747 1.00 93.31 90 THR A CA 1
ATOM 658 C C . THR A 1 90 ? -21.248 10.059 19.536 1.00 93.31 90 THR A C 1
ATOM 660 O O . THR A 1 90 ? -20.684 10.085 18.441 1.00 93.31 90 THR A O 1
ATOM 663 N N . LYS A 1 91 ? -20.811 10.821 20.553 1.00 95.44 91 LYS A N 1
ATOM 664 C CA . LYS A 1 91 ? -19.745 11.831 20.399 1.00 95.44 91 LYS A CA 1
ATOM 665 C C . LYS A 1 91 ? -18.445 11.283 19.805 1.00 95.44 91 LYS A C 1
ATOM 667 O O . LYS A 1 91 ? -17.811 11.968 19.005 1.00 95.44 91 LYS A O 1
ATOM 672 N N . ARG A 1 92 ? -18.075 10.036 20.130 1.00 96.25 92 ARG A N 1
ATOM 673 C CA . ARG A 1 92 ? -16.878 9.365 19.591 1.00 96.25 92 ARG A CA 1
ATOM 674 C C . ARG A 1 92 ? -16.998 9.089 18.098 1.00 96.25 92 ARG A C 1
ATOM 676 O O . ARG A 1 92 ? -16.119 9.476 17.338 1.00 96.25 92 ARG A O 1
ATOM 683 N N . SER A 1 93 ? -18.110 8.500 17.670 1.00 95.50 93 SER A N 1
ATOM 684 C CA . SER A 1 93 ? -18.380 8.227 16.256 1.00 95.50 93 SER A CA 1
ATOM 685 C C . SER A 1 93 ? -18.491 9.517 15.438 1.00 95.50 93 SER A C 1
ATOM 687 O O . SER A 1 93 ? -17.943 9.603 14.344 1.00 95.50 93 SER A O 1
ATOM 689 N N . ARG A 1 94 ? -19.105 10.569 16.001 1.00 95.56 94 ARG A N 1
ATOM 690 C CA . ARG A 1 94 ? -19.149 11.908 15.384 1.00 95.56 94 ARG A CA 1
ATOM 691 C C . ARG A 1 94 ? -17.764 12.549 15.265 1.00 95.56 94 ARG A C 1
ATOM 693 O O . ARG A 1 94 ? -17.504 13.239 14.282 1.00 95.56 94 ARG A O 1
ATOM 700 N N . LEU A 1 95 ? -16.888 12.355 16.255 1.00 97.06 95 LEU A N 1
ATOM 701 C CA . LEU A 1 95 ? -15.499 12.809 16.185 1.00 97.06 95 LEU A CA 1
ATOM 702 C C . LEU A 1 95 ? -14.741 12.062 15.084 1.00 97.06 95 LEU A C 1
ATOM 704 O O . LEU A 1 95 ? -14.122 12.716 14.254 1.00 97.06 95 LEU A O 1
ATOM 708 N N . ILE A 1 96 ? -14.821 10.729 15.056 1.00 97.75 96 ILE A N 1
ATOM 709 C CA . ILE A 1 96 ? -14.158 9.894 14.043 1.00 97.75 96 ILE A CA 1
ATOM 710 C C . ILE A 1 96 ? -14.581 10.334 12.644 1.00 97.75 96 ILE A C 1
ATOM 712 O O . ILE A 1 96 ? -13.720 10.655 11.834 1.00 97.75 96 ILE A O 1
ATOM 716 N N . ASN A 1 97 ? -15.887 10.437 12.388 1.00 96.44 97 ASN A N 1
ATOM 717 C CA . ASN A 1 97 ? -16.392 10.857 11.085 1.00 96.44 97 ASN A CA 1
ATOM 718 C C . ASN A 1 97 ? -15.864 12.243 10.681 1.00 96.44 97 ASN A C 1
ATOM 720 O O . ASN A 1 97 ? -15.434 12.424 9.545 1.00 96.44 97 ASN A O 1
ATOM 724 N N . ARG A 1 98 ? -15.815 13.199 11.620 1.00 96.56 98 ARG A N 1
ATOM 725 C CA . ARG A 1 98 ? -15.253 14.536 11.375 1.00 96.56 98 ARG A CA 1
ATOM 726 C C . ARG A 1 98 ? -13.766 14.487 11.026 1.00 96.56 98 ARG A C 1
ATOM 728 O O . ARG A 1 98 ? -13.358 15.156 10.085 1.00 96.56 98 ARG A O 1
ATOM 735 N N . LEU A 1 99 ? -12.969 13.735 11.787 1.00 97.75 99 LEU A N 1
ATOM 736 C CA . LEU A 1 99 ? -11.522 13.628 11.578 1.00 97.75 99 LEU A CA 1
ATOM 737 C C . LEU A 1 99 ? -11.216 12.917 10.262 1.00 97.75 99 LEU A C 1
ATOM 739 O O . LEU A 1 99 ? -10.485 13.449 9.438 1.00 97.75 99 LEU A O 1
ATOM 743 N N . VAL A 1 100 ? -11.843 11.764 10.018 1.00 97.50 100 VAL A N 1
ATOM 744 C CA . VAL A 1 100 ? -11.636 10.985 8.792 1.00 97.50 100 VAL A CA 1
ATOM 745 C C . VAL A 1 100 ? -12.123 11.725 7.551 1.00 97.50 100 VAL A C 1
ATOM 747 O O . VAL A 1 100 ? -11.712 11.356 6.466 1.00 97.50 100 VAL A O 1
ATOM 750 N N . HIS A 1 101 ? -12.943 12.773 7.657 1.00 96.38 101 HIS A N 1
ATOM 751 C CA . HIS A 1 101 ? -13.362 13.614 6.528 1.00 96.38 101 HIS A CA 1
ATOM 752 C C . HIS A 1 101 ? -12.630 14.960 6.439 1.00 96.38 101 HIS A C 1
ATOM 754 O O . HIS A 1 101 ? -12.981 15.788 5.599 1.00 96.38 101 HIS A O 1
ATOM 760 N N . SER A 1 102 ? -11.616 15.187 7.274 1.00 97.12 102 SER A N 1
ATOM 761 C CA . SER A 1 102 ? -10.865 16.438 7.287 1.00 97.12 102 SER A CA 1
ATOM 762 C C . SER A 1 102 ? -9.729 16.452 6.253 1.00 97.12 102 SER A C 1
ATOM 764 O O . SER A 1 102 ? -9.325 15.410 5.717 1.00 97.12 102 SER A O 1
ATOM 766 N N . THR A 1 103 ? -9.212 17.645 5.957 1.00 96.69 103 THR A N 1
ATOM 767 C CA . THR A 1 103 ? -8.026 17.834 5.104 1.00 96.69 103 THR A CA 1
ATOM 768 C C . THR A 1 103 ? -6.753 17.400 5.831 1.00 96.69 103 THR A C 1
ATOM 770 O O . THR A 1 103 ? -5.831 16.867 5.215 1.00 96.69 103 THR A O 1
ATOM 773 N N . GLU A 1 104 ? -6.710 17.537 7.159 1.00 97.50 104 GLU A N 1
ATOM 774 C CA . GLU A 1 104 ? -5.600 17.064 7.987 1.00 97.50 104 GLU A CA 1
ATOM 775 C C . GLU A 1 104 ? -5.452 15.540 7.927 1.00 97.50 104 GLU A C 1
ATOM 777 O O . GLU A 1 104 ? -4.323 15.055 7.882 1.00 97.50 104 GLU A O 1
ATOM 782 N N . PHE A 1 105 ? -6.559 14.788 7.842 1.00 98.25 105 PHE A N 1
ATOM 783 C CA . PHE A 1 105 ? -6.505 13.348 7.573 1.00 98.25 105 PHE A CA 1
ATOM 784 C C . PHE A 1 105 ? -5.861 13.051 6.220 1.00 98.25 105 PHE A C 1
ATOM 786 O O . PHE A 1 105 ? -4.951 12.229 6.132 1.00 98.25 105 PHE A O 1
ATOM 793 N N . SER A 1 106 ? -6.265 13.760 5.162 1.00 98.19 106 SER A N 1
ATOM 794 C CA . SER A 1 106 ? -5.668 13.593 3.831 1.00 98.19 106 SER A CA 1
ATOM 795 C C . SER A 1 106 ? -4.158 13.863 3.848 1.00 98.19 106 SER A C 1
ATOM 797 O O . SER A 1 106 ? -3.379 13.094 3.282 1.00 98.19 106 SER A O 1
ATOM 799 N N . ALA A 1 107 ? -3.731 14.923 4.540 1.00 96.56 107 ALA A N 1
ATOM 800 C CA . ALA A 1 107 ? -2.324 15.290 4.673 1.00 96.56 107 ALA A CA 1
ATOM 801 C C . ALA A 1 107 ? -1.525 14.289 5.529 1.00 96.56 107 ALA A C 1
ATOM 803 O O . ALA A 1 107 ? -0.366 13.997 5.219 1.00 96.56 107 ALA A O 1
ATOM 804 N N . SER A 1 108 ? -2.131 13.750 6.591 1.00 96.75 108 SER A N 1
ATOM 805 C CA . SER A 1 108 ? -1.550 12.685 7.416 1.00 96.75 108 SER A CA 1
ATOM 806 C C . SER A 1 108 ? -1.304 11.426 6.586 1.00 96.75 108 SER A C 1
ATOM 808 O O . SER A 1 108 ? -0.166 10.962 6.468 1.00 96.75 108 SER A O 1
ATOM 810 N N . GLN A 1 109 ? -2.331 10.966 5.871 1.00 97.56 109 GLN A N 1
ATOM 811 C CA . GLN A 1 109 ? -2.234 9.813 4.984 1.00 97.56 109 GLN A CA 1
ATOM 812 C C . GLN A 1 109 ? -1.190 10.018 3.877 1.00 97.56 109 GLN A C 1
ATOM 814 O O . GLN A 1 109 ? -0.422 9.105 3.566 1.00 97.56 109 GLN A O 1
ATOM 819 N N . ALA A 1 110 ? -1.094 11.222 3.309 1.00 96.12 110 ALA A N 1
ATOM 820 C CA . ALA A 1 110 ? -0.069 11.548 2.324 1.00 96.12 110 ALA A CA 1
ATOM 821 C C . ALA A 1 110 ? 1.361 11.442 2.883 1.00 96.12 110 ALA A C 1
ATOM 823 O O . ALA A 1 110 ? 2.249 10.915 2.207 1.00 96.12 110 ALA A O 1
ATOM 824 N N . ARG A 1 111 ? 1.597 11.900 4.122 1.00 94.00 111 ARG A N 1
ATOM 825 C CA . ARG A 1 111 ? 2.898 11.745 4.800 1.00 94.00 111 ARG A CA 1
ATOM 826 C C . ARG A 1 111 ? 3.221 10.283 5.074 1.00 94.00 111 ARG A C 1
ATOM 828 O O . ARG A 1 111 ? 4.337 9.857 4.789 1.00 94.00 111 ARG A O 1
ATOM 835 N N . TYR A 1 112 ? 2.243 9.517 5.551 1.00 95.12 112 TYR A N 1
ATOM 836 C CA . TYR A 1 112 ? 2.410 8.088 5.785 1.00 95.12 112 TYR A CA 1
ATOM 837 C C . TYR A 1 112 ? 2.843 7.353 4.508 1.00 95.12 112 TYR A C 1
ATOM 839 O O . TYR A 1 112 ? 3.856 6.652 4.493 1.00 95.12 112 TYR A O 1
ATOM 847 N N . TRP A 1 113 ? 2.128 7.564 3.398 1.00 95.69 113 TRP A N 1
ATOM 848 C CA . TRP A 1 113 ? 2.440 6.903 2.128 1.00 95.69 113 TRP A CA 1
ATOM 849 C C . TRP A 1 113 ? 3.751 7.373 1.501 1.00 95.69 113 TRP A C 1
ATOM 851 O O . TRP A 1 113 ? 4.433 6.575 0.854 1.00 95.69 113 TRP A O 1
ATOM 861 N N . ARG A 1 114 ? 4.160 8.624 1.749 1.00 92.19 114 ARG A N 1
ATOM 862 C CA . ARG A 1 114 ? 5.509 9.098 1.407 1.00 92.19 114 ARG A CA 1
ATOM 863 C C . ARG A 1 114 ? 6.549 8.254 2.123 1.00 92.19 114 ARG A C 1
ATOM 865 O O . ARG A 1 114 ? 7.453 7.743 1.473 1.00 92.19 114 ARG A O 1
ATOM 872 N N . ASP A 1 115 ? 6.404 8.056 3.425 1.00 90.75 115 ASP A N 1
ATOM 873 C CA . ASP A 1 115 ? 7.390 7.304 4.199 1.00 90.75 115 ASP A CA 1
ATOM 874 C C . ASP A 1 115 ? 7.416 5.824 3.794 1.00 90.75 115 ASP A C 1
ATOM 876 O O . ASP A 1 115 ? 8.492 5.246 3.648 1.00 90.75 115 ASP A O 1
ATOM 880 N N . VAL A 1 116 ? 6.260 5.224 3.487 1.00 93.19 116 VAL A N 1
ATOM 881 C CA . VAL A 1 116 ? 6.185 3.842 2.979 1.00 93.19 116 VAL A CA 1
ATOM 882 C C . VAL A 1 116 ? 6.931 3.675 1.652 1.00 93.19 116 VAL A C 1
ATOM 884 O O . VAL A 1 116 ? 7.733 2.740 1.531 1.00 93.19 116 VAL A O 1
ATOM 887 N N . ILE A 1 117 ? 6.696 4.563 0.678 1.00 92.31 117 ILE A N 1
ATOM 888 C CA . ILE A 1 117 ? 7.318 4.501 -0.657 1.00 92.31 117 ILE A CA 1
ATOM 889 C C . ILE A 1 117 ? 8.819 4.810 -0.577 1.00 92.31 117 ILE A C 1
ATOM 891 O O . ILE A 1 117 ? 9.634 4.116 -1.179 1.00 92.31 117 ILE A O 1
ATOM 895 N N . PHE A 1 118 ? 9.214 5.812 0.209 1.00 89.88 118 PHE A N 1
ATOM 896 C CA . PHE A 1 118 ? 10.608 6.250 0.280 1.00 89.88 118 PHE A CA 1
ATOM 897 C C . PHE A 1 118 ? 11.468 5.482 1.291 1.00 89.88 118 PHE A C 1
ATOM 899 O O . PHE A 1 118 ? 12.687 5.636 1.266 1.00 89.88 118 PHE A O 1
ATOM 906 N N . SER A 1 119 ? 10.885 4.614 2.126 1.00 86.12 119 SER A N 1
ATOM 907 C CA . SER A 1 119 ? 11.605 3.853 3.167 1.00 86.12 119 SER A CA 1
ATOM 908 C C . SER A 1 119 ? 12.834 3.077 2.670 1.00 86.12 119 SER A C 1
ATOM 910 O O . SER A 1 119 ? 13.792 2.904 3.420 1.00 86.12 119 SER A O 1
ATOM 912 N N . ARG A 1 120 ? 12.822 2.611 1.414 1.00 84.19 120 ARG A N 1
ATOM 913 C CA . ARG A 1 120 ? 13.931 1.879 0.769 1.00 84.19 120 ARG A CA 1
ATOM 914 C C . ARG A 1 120 ? 14.514 2.614 -0.441 1.00 84.19 120 ARG A C 1
ATOM 916 O O . ARG A 1 120 ? 15.267 2.035 -1.221 1.00 84.19 120 ARG A O 1
ATOM 923 N N . ALA A 1 121 ? 14.170 3.888 -0.618 1.00 79.69 121 ALA A N 1
ATOM 924 C CA . ALA A 1 121 ? 14.754 4.713 -1.666 1.00 79.69 121 ALA A CA 1
ATOM 925 C C . ALA A 1 121 ? 16.212 5.054 -1.329 1.00 79.69 121 ALA A C 1
ATOM 927 O O . ALA A 1 121 ? 16.582 5.225 -0.168 1.00 79.69 121 ALA A O 1
ATOM 928 N N . THR A 1 122 ? 17.055 5.206 -2.351 1.00 73.38 122 THR A N 1
ATOM 929 C CA . THR A 1 122 ? 18.425 5.685 -2.124 1.00 73.38 122 THR A CA 1
ATOM 930 C C . THR A 1 122 ? 18.410 7.127 -1.611 1.00 73.38 122 THR A C 1
ATOM 932 O O . THR A 1 122 ? 17.582 7.934 -2.037 1.00 73.38 122 THR A O 1
ATOM 935 N N . GLU A 1 123 ? 19.375 7.486 -0.757 1.00 62.94 123 GLU A N 1
ATOM 936 C CA . GLU A 1 123 ? 19.514 8.838 -0.180 1.00 62.94 123 GLU A CA 1
ATOM 937 C C . GLU A 1 123 ? 19.438 9.955 -1.230 1.00 62.94 123 GLU A C 1
ATOM 939 O O . GLU A 1 123 ? 18.804 10.987 -1.023 1.00 62.94 123 GLU A O 1
ATOM 944 N N . MET A 1 124 ? 20.051 9.738 -2.396 1.00 62.84 124 MET A N 1
ATOM 945 C CA . MET A 1 124 ? 20.004 10.690 -3.504 1.00 62.84 124 MET A CA 1
ATOM 946 C C . MET A 1 124 ? 18.573 10.913 -4.009 1.00 62.84 124 MET A C 1
ATOM 948 O O . MET A 1 124 ? 18.171 12.057 -4.190 1.00 62.84 124 MET A O 1
ATOM 952 N N . ARG A 1 125 ? 17.808 9.840 -4.233 1.00 67.94 125 ARG A N 1
ATOM 953 C CA . ARG A 1 125 ? 16.446 9.907 -4.783 1.00 67.94 125 ARG A CA 1
ATOM 954 C C . ARG A 1 125 ? 15.457 10.442 -3.749 1.00 67.94 125 ARG A C 1
ATOM 956 O O . ARG A 1 125 ? 14.627 11.277 -4.093 1.00 67.94 125 ARG A O 1
ATOM 963 N N . SER A 1 126 ? 15.627 10.058 -2.484 1.00 63.34 126 SER A N 1
ATOM 964 C CA . SER A 1 126 ? 14.871 10.612 -1.353 1.00 63.34 126 SER A CA 1
ATOM 965 C C . SER A 1 126 ? 15.040 12.133 -1.232 1.00 63.34 126 SER A C 1
ATOM 967 O O . SER A 1 126 ? 14.064 12.856 -1.062 1.00 63.34 126 SER A O 1
ATOM 969 N N . ARG A 1 127 ? 16.264 12.649 -1.424 1.00 61.94 127 ARG A N 1
ATOM 970 C CA . ARG A 1 127 ? 16.544 14.098 -1.384 1.00 61.94 127 ARG A CA 1
ATOM 971 C C . ARG A 1 127 ? 16.162 14.855 -2.662 1.00 61.94 127 ARG A C 1
ATOM 973 O O . ARG A 1 127 ? 16.001 16.070 -2.605 1.00 61.94 127 ARG A O 1
ATOM 980 N N . GLN A 1 128 ? 16.104 14.182 -3.816 1.00 61.34 128 GLN A N 1
ATOM 981 C CA . GLN A 1 128 ? 15.887 14.817 -5.127 1.00 61.34 128 GLN A CA 1
ATOM 982 C C . GLN A 1 128 ? 14.427 14.862 -5.570 1.00 61.34 128 GLN A C 1
ATOM 984 O O . GLN A 1 128 ? 14.077 15.750 -6.348 1.00 61.34 128 GLN A O 1
ATOM 989 N N . MET A 1 129 ? 13.565 13.961 -5.089 1.00 60.44 129 MET A N 1
ATOM 990 C CA . MET A 1 129 ? 12.135 14.235 -5.179 1.00 60.44 129 MET A CA 1
ATOM 991 C C . MET A 1 129 ? 11.846 15.345 -4.185 1.00 60.44 129 MET A C 1
ATOM 993 O O . MET A 1 129 ? 12.162 15.196 -3.013 1.00 60.44 129 MET A O 1
ATOM 997 N N . SER A 1 130 ? 11.266 16.454 -4.636 1.00 59.00 130 SER A N 1
ATOM 998 C CA . SER A 1 130 ? 10.751 17.470 -3.722 1.00 59.00 130 SER A CA 1
ATOM 999 C C . SER A 1 130 ? 9.649 16.802 -2.889 1.00 59.00 130 SER A C 1
ATOM 1001 O O . SER A 1 130 ? 8.590 16.519 -3.461 1.00 59.00 130 SER A O 1
ATOM 1003 N N . PRO A 1 131 ? 9.845 16.520 -1.579 1.00 62.69 131 PRO A N 1
ATOM 1004 C CA . PRO A 1 131 ? 8.808 15.889 -0.762 1.00 62.69 131 PRO A CA 1
ATOM 1005 C C . PRO A 1 131 ? 7.433 16.588 -0.858 1.00 62.69 131 PRO A C 1
ATOM 1007 O O . PRO A 1 131 ? 6.426 15.881 -0.831 1.00 62.69 131 PRO A O 1
ATOM 1010 N N . PRO A 1 132 ? 7.349 17.925 -1.072 1.00 75.44 132 PRO A N 1
ATOM 1011 C CA . PRO A 1 132 ? 6.088 18.610 -1.343 1.00 75.44 132 PRO A CA 1
ATOM 1012 C C . PRO A 1 132 ? 5.271 18.100 -2.536 1.00 75.44 132 PRO A C 1
ATOM 1014 O O . PRO A 1 132 ? 4.055 18.085 -2.426 1.00 75.44 132 PRO A O 1
ATOM 1017 N N . VAL A 1 133 ? 5.870 17.690 -3.663 1.00 87.88 133 VAL A N 1
ATOM 1018 C CA . VAL A 1 133 ? 5.093 17.398 -4.892 1.00 87.88 133 VAL A CA 1
ATOM 1019 C C . VAL A 1 133 ? 4.315 16.096 -4.755 1.00 87.88 133 VAL A C 1
ATOM 1021 O O . VAL A 1 133 ? 3.109 16.065 -4.989 1.00 87.88 133 VAL A O 1
ATOM 1024 N N . PHE A 1 134 ? 4.992 15.023 -4.330 1.00 90.94 134 PHE A N 1
ATOM 1025 C CA . PHE A 1 134 ? 4.316 13.754 -4.071 1.00 90.94 134 PHE A CA 1
ATOM 1026 C C . PHE A 1 134 ? 3.287 13.898 -2.951 1.00 90.94 134 PHE A C 1
ATOM 1028 O O . PHE A 1 134 ? 2.152 13.456 -3.101 1.00 90.94 134 PHE A O 1
ATOM 1035 N N . GLN A 1 135 ? 3.667 14.545 -1.845 1.00 91.69 135 GLN A N 1
ATOM 1036 C CA . GLN A 1 135 ? 2.768 14.714 -0.711 1.00 91.69 135 GLN A CA 1
ATOM 1037 C C . GLN A 1 135 ? 1.538 15.553 -1.084 1.00 91.69 135 GLN A C 1
ATOM 1039 O O . GLN A 1 135 ? 0.437 15.199 -0.674 1.00 91.69 135 GLN A O 1
ATOM 1044 N N . ALA A 1 136 ? 1.691 16.616 -1.880 1.00 93.81 136 ALA A N 1
ATOM 1045 C CA . ALA A 1 136 ? 0.571 17.424 -2.359 1.00 93.81 136 ALA A CA 1
ATOM 1046 C C . ALA A 1 136 ? -0.364 16.611 -3.262 1.00 93.81 136 ALA A C 1
ATOM 1048 O O . ALA A 1 136 ? -1.560 16.561 -2.991 1.00 93.81 136 ALA A O 1
ATOM 1049 N N . TRP A 1 137 ? 0.181 15.904 -4.259 1.00 95.94 137 TRP A N 1
ATOM 1050 C CA . TRP A 1 137 ? -0.612 15.029 -5.129 1.00 95.94 137 TRP A CA 1
ATOM 1051 C C . TRP A 1 137 ? -1.363 13.961 -4.327 1.00 95.94 137 TRP A C 1
ATOM 1053 O O . TRP A 1 137 ? -2.560 13.770 -4.507 1.00 95.94 137 TRP A O 1
ATOM 1063 N N . MET A 1 138 ? -0.682 13.292 -3.394 1.00 96.38 138 MET A N 1
ATOM 1064 C CA . MET A 1 138 ? -1.290 12.250 -2.568 1.00 96.38 138 MET A CA 1
ATOM 1065 C C . MET A 1 138 ? -2.375 12.823 -1.640 1.00 96.38 138 MET A C 1
ATOM 1067 O O . MET A 1 138 ? -3.412 12.191 -1.451 1.00 96.38 138 MET A O 1
ATOM 1071 N N . THR A 1 139 ? -2.166 14.031 -1.101 1.00 97.12 139 THR A N 1
ATOM 1072 C CA . THR A 1 139 ? -3.178 14.754 -0.307 1.00 97.12 139 THR A CA 1
ATOM 1073 C C . THR A 1 139 ? -4.420 15.008 -1.156 1.00 97.12 139 THR A C 1
ATOM 1075 O O . THR A 1 139 ? -5.519 14.667 -0.727 1.00 97.12 139 THR A O 1
ATOM 1078 N N . GLU A 1 140 ? -4.244 15.510 -2.381 1.00 97.50 140 GLU A N 1
ATOM 1079 C CA . GLU A 1 140 ? -5.336 15.743 -3.330 1.00 97.50 140 GLU A CA 1
ATOM 1080 C C . GLU A 1 140 ? -6.108 14.451 -3.645 1.00 97.50 140 GLU A C 1
ATOM 1082 O O . GLU A 1 140 ? -7.339 14.457 -3.609 1.00 97.50 140 GLU A O 1
ATOM 1087 N N . GLN A 1 141 ? -5.419 13.324 -3.879 1.00 98.00 141 GLN A N 1
ATOM 1088 C CA . GLN A 1 141 ? -6.092 12.040 -4.127 1.00 98.00 141 GLN A CA 1
ATOM 1089 C C . GLN A 1 141 ? -6.990 11.631 -2.949 1.00 98.00 141 GLN A C 1
ATOM 1091 O O . GLN A 1 141 ? -8.132 11.213 -3.149 1.00 98.00 141 GLN A O 1
ATOM 1096 N N . PHE A 1 142 ? -6.505 11.778 -1.711 1.00 97.50 142 PHE A N 1
ATOM 1097 C CA . PHE A 1 142 ? -7.318 11.484 -0.533 1.00 97.50 142 PHE A CA 1
ATOM 1098 C C . PHE A 1 142 ? -8.474 12.474 -0.377 1.00 97.50 142 PHE A C 1
ATOM 1100 O O . PHE A 1 142 ? -9.593 12.041 -0.094 1.00 97.50 142 PHE A O 1
ATOM 1107 N N . GLU A 1 143 ? -8.254 13.780 -0.561 1.00 97.00 143 GLU A N 1
ATOM 1108 C CA . GLU A 1 143 ? -9.298 14.819 -0.489 1.00 97.00 143 GLU A CA 1
ATOM 1109 C C . GLU A 1 143 ? -10.433 14.572 -1.483 1.00 97.00 143 GLU A C 1
ATOM 1111 O O . GLU A 1 143 ? -11.603 14.647 -1.106 1.00 97.00 143 GLU A O 1
ATOM 1116 N N . GLN A 1 144 ? -10.096 14.164 -2.707 1.00 97.31 144 GLN A N 1
ATOM 1117 C CA . GLN A 1 144 ? -11.055 13.776 -3.746 1.00 97.31 144 GLN A CA 1
ATOM 1118 C C . GLN A 1 144 ? -11.735 12.424 -3.477 1.00 97.31 144 GLN A C 1
ATOM 1120 O O . GLN A 1 144 ? -12.575 11.993 -4.263 1.00 97.31 144 GLN A O 1
ATOM 1125 N N . LYS A 1 145 ? -11.413 11.766 -2.353 1.00 96.88 145 LYS A N 1
ATOM 1126 C CA . LYS A 1 145 ? -11.914 10.439 -1.960 1.00 96.88 145 LYS A CA 1
ATOM 1127 C C . LYS A 1 145 ? -11.640 9.379 -3.027 1.00 96.88 145 LYS A C 1
ATOM 1129 O O . LYS A 1 145 ? -12.445 8.471 -3.224 1.00 96.88 145 LYS A O 1
ATOM 1134 N N . GLN A 1 146 ? -10.501 9.497 -3.705 1.00 98.12 146 GLN A N 1
ATOM 1135 C CA . GLN A 1 146 ? -10.097 8.528 -4.707 1.00 98.12 146 GLN A CA 1
ATOM 1136 C C . GLN A 1 146 ? -9.878 7.163 -4.052 1.00 98.12 146 GLN A C 1
ATOM 1138 O O . GLN A 1 146 ? -9.270 7.054 -2.981 1.00 98.12 146 GLN A O 1
ATOM 1143 N N . SER A 1 147 ? -10.381 6.116 -4.698 1.00 98.19 147 SER A N 1
ATOM 1144 C CA . SER A 1 147 ? -10.225 4.750 -4.216 1.00 98.19 147 SER A CA 1
ATOM 1145 C C . SER A 1 147 ? -8.768 4.287 -4.296 1.00 98.19 147 SER A C 1
ATOM 1147 O O . SER A 1 147 ? -7.984 4.735 -5.144 1.00 98.19 147 SER A O 1
ATOM 1149 N N . TRP A 1 148 ? -8.377 3.380 -3.396 1.00 98.69 148 TRP A N 1
ATOM 1150 C CA . TRP A 1 148 ? -6.979 2.955 -3.291 1.00 98.69 148 TRP A CA 1
ATOM 1151 C C . TRP A 1 148 ? -6.458 2.277 -4.568 1.00 98.69 148 TRP A C 1
ATOM 1153 O O . TRP A 1 148 ? -5.318 2.514 -4.962 1.00 98.69 148 TRP A O 1
ATOM 1163 N N . ASP A 1 149 ? -7.282 1.489 -5.262 1.00 98.62 149 ASP A N 1
ATOM 1164 C CA . ASP A 1 149 ? -6.929 0.888 -6.554 1.00 98.62 149 ASP A CA 1
ATOM 1165 C C . ASP A 1 149 ? -6.542 1.931 -7.602 1.00 98.62 149 ASP A C 1
ATOM 1167 O O . ASP A 1 149 ? -5.544 1.750 -8.300 1.00 98.62 149 ASP A O 1
ATOM 1171 N N . LYS A 1 150 ? -7.270 3.047 -7.678 1.00 98.56 150 LYS A N 1
ATOM 1172 C CA . LYS A 1 150 ? -6.996 4.102 -8.656 1.00 98.56 150 LYS A CA 1
ATOM 1173 C C . LYS A 1 150 ? -5.720 4.869 -8.347 1.00 98.56 150 LYS A C 1
ATOM 1175 O O . LYS A 1 150 ? -4.965 5.208 -9.255 1.00 98.56 150 LYS A O 1
ATOM 1180 N N . ILE A 1 151 ? -5.438 5.099 -7.067 1.00 98.69 151 ILE A N 1
ATOM 1181 C CA . ILE A 1 151 ? -4.161 5.683 -6.646 1.00 98.69 151 ILE A CA 1
ATOM 1182 C C . ILE A 1 151 ? -3.008 4.748 -7.043 1.00 98.69 151 ILE A C 1
ATOM 1184 O O . ILE A 1 151 ? -2.016 5.199 -7.616 1.00 98.69 151 ILE A O 1
ATOM 1188 N N . VAL A 1 152 ? -3.137 3.443 -6.789 1.00 98.69 152 VAL A N 1
ATOM 1189 C CA . VAL A 1 152 ? -2.114 2.446 -7.148 1.00 98.69 152 VAL A CA 1
ATOM 1190 C C . VAL A 1 152 ? -1.930 2.337 -8.659 1.00 98.69 152 VAL A C 1
ATOM 1192 O O . VAL A 1 152 ? -0.798 2.251 -9.132 1.00 98.69 152 VAL A O 1
ATOM 1195 N N . GLU A 1 153 ? -3.016 2.404 -9.424 1.00 98.56 153 GLU A N 1
ATOM 1196 C CA . GLU A 1 153 ? -2.982 2.484 -10.882 1.00 98.56 153 GLU A CA 1
ATOM 1197 C C . GLU A 1 153 ? -2.155 3.687 -11.353 1.00 98.56 153 GLU A C 1
ATOM 1199 O O . GLU A 1 153 ? -1.213 3.505 -12.129 1.00 98.56 153 GLU A O 1
ATOM 1204 N N . HIS A 1 154 ? -2.412 4.888 -10.823 1.00 98.31 154 HIS A N 1
ATOM 1205 C CA . HIS A 1 154 ? -1.617 6.081 -11.130 1.00 98.31 154 HIS A CA 1
ATOM 1206 C C . HIS A 1 154 ? -0.135 5.906 -10.757 1.00 98.31 154 HIS A C 1
ATOM 1208 O O . HIS A 1 154 ? 0.738 6.204 -11.571 1.00 98.31 154 HIS A O 1
ATOM 1214 N N . LEU A 1 155 ? 0.167 5.368 -9.570 1.00 98.19 155 LEU A N 1
ATOM 1215 C CA . LEU A 1 155 ? 1.545 5.134 -9.110 1.00 98.19 155 LEU A CA 1
ATOM 1216 C C . LEU A 1 155 ? 2.324 4.159 -10.003 1.00 98.19 155 LEU A C 1
ATOM 1218 O O . LEU A 1 155 ? 3.529 4.324 -10.204 1.00 98.19 155 LEU A O 1
ATOM 1222 N N . LEU A 1 156 ? 1.653 3.132 -10.528 1.00 98.25 156 LEU A N 1
ATOM 1223 C CA . LEU A 1 156 ? 2.275 2.123 -11.383 1.00 98.25 156 LEU A CA 1
ATOM 1224 C C . LEU A 1 156 ? 2.429 2.593 -12.829 1.00 98.25 156 LEU A C 1
ATOM 1226 O O . LEU A 1 156 ? 3.341 2.139 -13.514 1.00 98.25 156 LEU A O 1
ATOM 1230 N N . THR A 1 157 ? 1.565 3.480 -13.318 1.00 97.88 157 THR A N 1
ATOM 1231 C CA . THR A 1 157 ? 1.489 3.826 -14.749 1.00 97.88 157 THR A CA 1
ATOM 1232 C C . THR A 1 157 ? 2.101 5.177 -15.100 1.00 97.88 157 THR A C 1
ATOM 1234 O O . THR A 1 157 ? 2.460 5.375 -16.261 1.00 97.88 157 THR A O 1
ATOM 1237 N N . ALA A 1 158 ? 2.301 6.064 -14.123 1.00 96.88 158 ALA A N 1
ATOM 1238 C CA . ALA A 1 158 ? 2.714 7.446 -14.350 1.00 96.88 158 ALA A CA 1
ATOM 1239 C C . ALA A 1 158 ? 3.988 7.623 -15.198 1.00 96.88 158 ALA A C 1
ATOM 1241 O O . ALA A 1 158 ? 4.950 6.859 -15.130 1.00 96.88 158 ALA A O 1
ATOM 1242 N N . THR A 1 159 ? 4.013 8.719 -15.956 1.00 95.50 159 THR A N 1
ATOM 1243 C CA . THR A 1 159 ? 5.173 9.229 -16.700 1.00 95.50 159 THR A CA 1
ATOM 1244 C C . THR A 1 159 ? 5.235 10.754 -16.571 1.00 95.50 159 THR A C 1
ATOM 1246 O O . THR A 1 159 ? 4.234 11.383 -16.224 1.00 95.50 159 THR A O 1
ATOM 1249 N N . GLY A 1 160 ? 6.375 11.366 -16.888 1.00 92.69 160 GLY A N 1
ATOM 1250 C CA . GLY A 1 160 ? 6.547 12.823 -16.931 1.00 92.69 160 GLY A CA 1
ATOM 1251 C C . GLY A 1 160 ? 7.577 13.368 -15.939 1.00 92.69 160 GLY A C 1
ATOM 1252 O O . GLY A 1 160 ? 8.335 12.612 -15.327 1.00 92.69 160 GLY A O 1
ATOM 1253 N N . ASP A 1 161 ? 7.626 14.699 -15.815 1.00 90.31 161 ASP A N 1
ATOM 1254 C CA . ASP A 1 161 ? 8.530 15.423 -14.907 1.00 90.31 161 ASP A CA 1
ATOM 1255 C C . ASP A 1 161 ? 8.126 15.168 -13.449 1.00 90.31 161 ASP A C 1
ATOM 1257 O O . ASP A 1 161 ? 6.978 15.385 -13.056 1.00 90.31 161 ASP A O 1
ATOM 1261 N N . VAL A 1 162 ? 9.083 14.738 -12.625 1.00 88.69 162 VAL A N 1
ATOM 1262 C CA . VAL A 1 162 ? 8.826 14.364 -11.222 1.00 88.69 162 VAL A CA 1
ATOM 1263 C C . VAL A 1 162 ? 8.479 15.558 -10.327 1.00 88.69 162 VAL A C 1
ATOM 1265 O O . VAL A 1 162 ? 8.041 15.376 -9.193 1.00 88.69 162 VAL A O 1
ATOM 1268 N N . ARG A 1 163 ? 8.682 16.792 -10.809 1.00 84.94 163 ARG A N 1
ATOM 1269 C CA . ARG A 1 163 ? 8.280 18.023 -10.107 1.00 84.94 163 ARG A CA 1
ATOM 1270 C C . ARG A 1 163 ? 6.847 18.446 -10.412 1.00 84.94 163 ARG A C 1
ATOM 1272 O O . ARG A 1 163 ? 6.300 19.261 -9.680 1.00 84.94 163 ARG A O 1
ATOM 1279 N N . GLU A 1 164 ? 6.280 17.928 -11.493 1.00 87.56 164 GLU A N 1
ATOM 1280 C CA . GLU A 1 164 ? 4.943 18.286 -11.972 1.00 87.56 164 GLU A CA 1
ATOM 1281 C C . GLU A 1 164 ? 3.953 17.145 -11.724 1.00 87.56 164 GLU A C 1
ATOM 1283 O O . GLU A 1 164 ? 2.790 17.393 -11.426 1.00 87.56 164 GLU A O 1
ATOM 1288 N N . ASN A 1 165 ? 4.417 15.893 -11.792 1.00 92.06 165 ASN A N 1
ATOM 1289 C CA . ASN A 1 165 ? 3.582 14.713 -11.620 1.00 92.06 165 ASN A CA 1
ATOM 1290 C C . ASN A 1 165 ? 3.990 13.903 -10.380 1.00 92.06 165 ASN A C 1
ATOM 1292 O O . ASN A 1 165 ? 4.889 13.057 -10.437 1.00 92.06 165 ASN A O 1
ATOM 1296 N N . GLY A 1 166 ? 3.282 14.114 -9.267 1.00 93.19 166 GLY A N 1
ATOM 1297 C CA . GLY A 1 166 ? 3.502 13.379 -8.019 1.00 93.19 166 GLY A CA 1
ATOM 1298 C C . GLY A 1 166 ? 3.311 11.864 -8.148 1.00 93.19 166 GLY A C 1
ATOM 1299 O O . GLY A 1 166 ? 4.040 11.115 -7.501 1.00 93.19 166 GLY A O 1
ATOM 1300 N N . ALA A 1 167 ? 2.441 11.388 -9.046 1.00 96.12 167 ALA A N 1
ATOM 1301 C CA . ALA A 1 167 ? 2.206 9.955 -9.251 1.00 96.12 167 ALA A CA 1
ATOM 1302 C C . ALA A 1 167 ? 3.463 9.190 -9.714 1.00 96.12 167 ALA A C 1
ATOM 1304 O O . ALA A 1 167 ? 3.557 7.977 -9.550 1.00 96.12 167 ALA A O 1
ATOM 1305 N N . THR A 1 168 ? 4.480 9.888 -10.234 1.00 94.69 168 THR A N 1
ATOM 1306 C CA . THR A 1 168 ? 5.766 9.281 -10.618 1.00 94.69 168 THR A CA 1
ATOM 1307 C C . THR A 1 168 ? 6.621 8.818 -9.431 1.00 94.69 168 THR A C 1
ATOM 1309 O O . THR A 1 168 ? 7.648 8.172 -9.647 1.00 94.69 168 THR A O 1
ATOM 1312 N N . ALA A 1 169 ? 6.222 9.116 -8.187 1.00 93.06 169 ALA A N 1
ATOM 1313 C CA . ALA A 1 169 ? 7.032 8.902 -6.988 1.00 93.06 169 ALA A CA 1
ATOM 1314 C C . ALA A 1 169 ? 7.531 7.466 -6.815 1.00 93.06 169 ALA A C 1
ATOM 1316 O O . ALA A 1 169 ? 8.717 7.279 -6.558 1.00 93.06 169 ALA A O 1
ATOM 1317 N N . LEU A 1 170 ? 6.670 6.459 -7.002 1.00 94.75 170 LEU A N 1
ATOM 1318 C CA . LEU A 1 170 ? 7.064 5.050 -6.888 1.00 94.75 170 LEU A CA 1
ATOM 1319 C C . LEU A 1 170 ? 8.161 4.702 -7.907 1.00 94.75 170 LEU A C 1
ATOM 1321 O O . LEU A 1 170 ? 9.208 4.157 -7.557 1.00 94.75 170 LEU A O 1
ATOM 1325 N N . LEU A 1 171 ? 7.941 5.064 -9.173 1.00 95.06 171 LEU A N 1
ATOM 1326 C CA . LEU A 1 171 ? 8.870 4.776 -10.266 1.00 95.06 171 LEU A CA 1
ATOM 1327 C C . LEU A 1 171 ? 10.204 5.514 -10.082 1.00 95.06 171 LEU A C 1
ATOM 1329 O O . LEU A 1 171 ? 11.274 4.949 -10.320 1.00 95.06 171 LEU A O 1
ATOM 1333 N N . PHE A 1 172 ? 10.148 6.765 -9.621 1.00 92.31 172 PHE A N 1
ATOM 1334 C CA . PHE A 1 172 ? 11.319 7.597 -9.378 1.00 92.31 172 PHE A CA 1
ATOM 1335 C C . PHE A 1 172 ? 12.129 7.145 -8.157 1.00 92.31 172 PHE A C 1
ATOM 1337 O O . PHE A 1 172 ? 13.350 6.998 -8.266 1.00 92.31 172 PHE A O 1
ATOM 1344 N N . ALA A 1 173 ? 11.473 6.887 -7.020 1.00 90.81 173 ALA A N 1
ATOM 1345 C CA . ALA A 1 173 ? 12.107 6.489 -5.761 1.00 90.81 173 ALA A CA 1
ATOM 1346 C C . ALA A 1 173 ? 12.995 5.245 -5.929 1.00 90.81 173 ALA A C 1
ATOM 1348 O O . ALA A 1 173 ? 14.099 5.178 -5.378 1.00 90.81 173 ALA A O 1
ATOM 1349 N N . HIS A 1 174 ? 12.560 4.316 -6.783 1.00 91.75 174 HIS A N 1
ATOM 1350 C CA . HIS A 1 174 ? 13.254 3.061 -7.080 1.00 91.75 174 HIS A CA 1
ATOM 1351 C C . HIS A 1 174 ? 13.982 3.072 -8.437 1.00 91.75 174 HIS A C 1
ATOM 1353 O O . HIS A 1 174 ? 14.367 2.034 -8.970 1.00 91.75 174 HIS A O 1
ATOM 1359 N N . GLY A 1 175 ? 14.213 4.258 -9.008 1.00 89.31 175 GLY A N 1
ATOM 1360 C CA . GLY A 1 175 ? 15.135 4.450 -10.128 1.00 89.31 175 GLY A CA 1
ATOM 1361 C C . GLY A 1 175 ? 14.683 3.936 -11.490 1.00 89.31 175 GLY A C 1
ATOM 1362 O O . GLY A 1 175 ? 15.497 3.923 -12.415 1.00 89.31 175 GLY A O 1
ATOM 1363 N N . GLY A 1 176 ? 13.428 3.509 -11.633 1.00 91.00 176 GLY A N 1
ATOM 1364 C CA . GLY A 1 176 ? 12.966 2.800 -12.825 1.00 91.00 176 GLY A CA 1
ATOM 1365 C C . GLY A 1 176 ? 13.602 1.416 -12.993 1.00 91.00 176 GLY A C 1
ATOM 1366 O O . GLY A 1 176 ? 13.580 0.862 -14.089 1.00 91.00 176 GLY A O 1
ATOM 1367 N N . GLU A 1 177 ? 14.224 0.869 -11.945 1.00 91.06 177 GLU A N 1
ATOM 1368 C CA . GLU A 1 177 ? 14.925 -0.410 -12.008 1.00 91.06 177 GLU A CA 1
ATOM 1369 C C . GLU A 1 177 ? 13.916 -1.551 -11.853 1.00 91.06 177 GLU A C 1
ATOM 1371 O O . GLU A 1 177 ? 13.233 -1.662 -10.840 1.00 91.06 177 GLU A O 1
ATOM 1376 N N . ALA A 1 178 ? 13.810 -2.412 -12.868 1.00 93.81 178 ALA A N 1
ATOM 1377 C CA . ALA A 1 178 ? 12.726 -3.391 -12.957 1.00 93.81 178 ALA A CA 1
ATOM 1378 C C . ALA A 1 178 ? 12.640 -4.352 -11.756 1.00 93.81 178 ALA A C 1
ATOM 1380 O O . ALA A 1 178 ? 11.544 -4.697 -11.317 1.00 93.81 178 ALA A O 1
ATOM 1381 N N . ALA A 1 179 ? 13.790 -4.765 -11.215 1.00 93.44 179 ALA A N 1
ATOM 1382 C CA . ALA A 1 179 ? 13.857 -5.626 -10.036 1.00 93.44 179 ALA A CA 1
ATOM 1383 C C . ALA A 1 179 ? 13.380 -4.903 -8.763 1.00 93.44 179 ALA A C 1
ATOM 1385 O O . ALA A 1 179 ? 12.594 -5.470 -8.007 1.00 93.44 179 ALA A O 1
ATOM 1386 N N . GLU A 1 180 ? 13.798 -3.650 -8.561 1.00 93.31 180 GLU A N 1
ATOM 1387 C CA . GLU A 1 180 ? 13.384 -2.835 -7.412 1.00 93.31 180 GLU A CA 1
ATOM 1388 C C . GLU A 1 180 ? 11.890 -2.508 -7.481 1.00 93.31 180 GLU A C 1
ATOM 1390 O O . GLU A 1 180 ? 11.164 -2.684 -6.507 1.00 93.31 180 GLU A O 1
ATOM 1395 N N . LEU A 1 181 ? 11.386 -2.133 -8.660 1.00 96.62 181 LEU A N 1
ATOM 1396 C CA . LEU A 1 181 ? 9.960 -1.876 -8.855 1.00 96.62 181 LEU A CA 1
ATOM 1397 C C . LEU A 1 181 ? 9.102 -3.118 -8.615 1.00 96.62 181 LEU A C 1
ATOM 1399 O O . LEU A 1 181 ? 8.037 -3.005 -8.011 1.00 96.62 181 LEU A O 1
ATOM 1403 N N . ALA A 1 182 ? 9.556 -4.302 -9.028 1.00 97.38 182 ALA A N 1
ATOM 1404 C CA . ALA A 1 182 ? 8.865 -5.552 -8.721 1.00 97.38 182 ALA A CA 1
ATOM 1405 C C . ALA A 1 182 ? 8.848 -5.858 -7.219 1.00 97.38 182 ALA A C 1
ATOM 1407 O O . ALA A 1 182 ? 7.792 -6.193 -6.676 1.00 97.38 182 ALA A O 1
ATOM 1408 N N . ALA A 1 183 ? 9.995 -5.716 -6.548 1.00 96.44 183 ALA A N 1
ATOM 1409 C CA . ALA A 1 183 ? 10.109 -5.913 -5.107 1.00 96.44 183 ALA A CA 1
ATOM 1410 C C . ALA A 1 183 ? 9.156 -4.988 -4.336 1.00 96.44 183 ALA A C 1
ATOM 1412 O O . ALA A 1 183 ? 8.391 -5.446 -3.487 1.00 96.44 183 ALA A O 1
ATOM 1413 N N . GLU A 1 184 ? 9.153 -3.703 -4.678 1.00 96.38 184 GLU A N 1
ATOM 1414 C CA . GLU A 1 184 ? 8.396 -2.681 -3.959 1.00 96.38 184 GLU A CA 1
ATOM 1415 C C . GLU A 1 184 ? 6.907 -2.714 -4.306 1.00 96.38 184 GLU A C 1
ATOM 1417 O O . GLU A 1 184 ? 6.077 -2.616 -3.408 1.00 96.38 184 GLU A O 1
ATOM 1422 N N . THR A 1 185 ? 6.538 -3.007 -5.557 1.00 97.81 185 THR A N 1
ATOM 1423 C CA . THR A 1 185 ? 5.137 -3.282 -5.929 1.00 97.81 185 THR A CA 1
ATOM 1424 C C . THR A 1 185 ? 4.570 -4.439 -5.102 1.00 97.81 185 THR A C 1
ATOM 1426 O O . THR A 1 185 ? 3.467 -4.339 -4.564 1.00 97.81 185 THR A O 1
ATOM 1429 N N . SER A 1 186 ? 5.330 -5.530 -4.955 1.00 97.38 186 SER A N 1
ATOM 1430 C CA . SER A 1 186 ? 4.905 -6.690 -4.166 1.00 97.38 186 SER A CA 1
ATOM 1431 C C . SER A 1 186 ? 4.830 -6.376 -2.669 1.00 97.38 186 SER A C 1
ATOM 1433 O O . SER A 1 186 ? 3.825 -6.667 -2.020 1.00 97.38 186 SER A O 1
ATOM 1435 N N . ARG A 1 187 ? 5.858 -5.736 -2.106 1.00 96.12 187 ARG A N 1
ATOM 1436 C CA . ARG A 1 187 ? 5.901 -5.388 -0.680 1.00 96.12 187 ARG A CA 1
ATOM 1437 C C . ARG A 1 187 ? 4.793 -4.406 -0.301 1.00 96.12 187 ARG A C 1
ATOM 1439 O O . ARG A 1 187 ? 4.073 -4.618 0.673 1.00 96.12 187 ARG A O 1
ATOM 1446 N N . ILE A 1 188 ? 4.655 -3.326 -1.064 1.00 97.00 188 ILE A N 1
ATOM 1447 C CA . ILE A 1 188 ? 3.770 -2.211 -0.728 1.00 97.00 188 ILE A CA 1
ATOM 1448 C C . ILE A 1 188 ? 2.311 -2.599 -0.972 1.00 97.00 188 ILE A C 1
ATOM 1450 O O . ILE A 1 188 ? 1.486 -2.428 -0.073 1.00 97.00 188 ILE A O 1
ATOM 1454 N N . PHE A 1 189 ? 1.989 -3.146 -2.149 1.00 98.00 189 PHE A N 1
ATOM 1455 C CA . PHE A 1 189 ? 0.597 -3.353 -2.560 1.00 98.00 189 PHE A CA 1
ATOM 1456 C C . PHE A 1 189 ? 0.076 -4.769 -2.339 1.00 98.00 189 PHE A C 1
ATOM 1458 O O . PHE A 1 189 ? -1.134 -4.953 -2.335 1.00 98.00 189 PHE A O 1
ATOM 1465 N N . LEU A 1 190 ? 0.947 -5.764 -2.148 1.00 97.12 190 LEU A N 1
ATOM 1466 C CA . LEU A 1 190 ? 0.536 -7.151 -1.889 1.00 97.12 190 LEU A CA 1
ATOM 1467 C C . LEU A 1 190 ? 0.913 -7.624 -0.482 1.00 97.12 190 LEU A C 1
ATOM 1469 O O . LEU A 1 190 ? 0.406 -8.650 -0.037 1.00 97.12 190 LEU A O 1
ATOM 1473 N N . GLY A 1 191 ? 1.775 -6.885 0.228 1.00 95.31 191 GLY A N 1
ATOM 1474 C CA . GLY A 1 191 ? 2.300 -7.307 1.524 1.00 95.31 191 GLY A CA 1
ATOM 1475 C C . GLY A 1 191 ? 3.105 -8.600 1.420 1.00 95.31 191 GLY A C 1
ATOM 1476 O O . GLY A 1 191 ? 3.076 -9.403 2.342 1.00 95.31 191 GLY A O 1
ATOM 1477 N N . ILE A 1 192 ? 3.756 -8.846 0.277 1.00 94.19 192 ILE A N 1
ATOM 1478 C CA . ILE A 1 192 ? 4.547 -10.055 0.022 1.00 94.19 192 ILE A CA 1
ATOM 1479 C C . ILE A 1 192 ? 5.990 -9.651 -0.257 1.00 94.19 192 ILE A C 1
ATOM 1481 O O . ILE A 1 192 ? 6.265 -8.917 -1.213 1.00 94.19 192 ILE A O 1
ATOM 1485 N N . GLN A 1 193 ? 6.923 -10.205 0.514 1.00 92.50 193 GLN A N 1
ATOM 1486 C CA . GLN A 1 193 ? 8.356 -9.999 0.319 1.00 92.50 193 GLN A CA 1
ATOM 1487 C C . GLN A 1 193 ? 8.955 -10.987 -0.684 1.00 92.50 193 GLN A C 1
ATOM 1489 O O . GLN A 1 193 ? 9.669 -11.921 -0.337 1.00 92.50 193 GLN A O 1
ATOM 1494 N N . ILE A 1 194 ? 8.693 -10.768 -1.971 1.00 93.56 194 ILE A N 1
ATOM 1495 C CA . ILE A 1 194 ? 9.218 -11.633 -3.036 1.00 93.56 194 ILE A CA 1
ATOM 1496 C C . ILE A 1 194 ? 10.684 -11.327 -3.405 1.00 93.56 194 ILE A C 1
ATOM 1498 O O . ILE A 1 194 ? 11.286 -12.063 -4.177 1.00 93.56 194 ILE A O 1
ATOM 1502 N N . GLN A 1 195 ? 11.311 -10.280 -2.857 1.00 92.19 195 GLN A N 1
ATOM 1503 C CA . GLN A 1 195 ? 12.647 -9.827 -3.275 1.00 92.19 195 GLN A CA 1
ATOM 1504 C C . GLN A 1 195 ? 13.777 -10.833 -3.021 1.00 92.19 195 GLN A C 1
ATOM 1506 O O . GLN A 1 195 ? 14.742 -10.870 -3.784 1.00 92.19 195 GLN A O 1
ATOM 1511 N N . CYS A 1 196 ? 13.659 -11.693 -2.001 1.00 92.12 196 CYS A N 1
ATOM 1512 C CA . CYS A 1 196 ? 14.617 -12.787 -1.797 1.00 92.12 196 CYS A CA 1
ATOM 1513 C C . CYS A 1 196 ? 14.628 -13.743 -2.998 1.00 92.12 196 CYS A C 1
ATOM 1515 O O . CYS A 1 196 ? 15.663 -14.331 -3.311 1.00 92.12 196 CYS A O 1
ATOM 1517 N N . ALA A 1 197 ? 13.503 -13.822 -3.722 1.00 93.81 197 ALA A N 1
ATOM 1518 C CA . ALA A 1 197 ? 13.391 -14.620 -4.925 1.00 93.81 197 ALA A CA 1
ATOM 1519 C C . ALA A 1 197 ? 14.137 -14.033 -6.145 1.00 93.81 197 ALA A C 1
ATOM 1521 O O . ALA A 1 197 ? 14.105 -14.605 -7.224 1.00 93.81 197 ALA A O 1
ATOM 1522 N N . ASN A 1 198 ? 14.845 -12.908 -6.023 1.00 94.06 198 ASN A N 1
ATOM 1523 C CA . ASN A 1 198 ? 15.669 -12.382 -7.117 1.00 94.06 198 ASN A CA 1
ATOM 1524 C C . ASN A 1 198 ? 16.888 -13.282 -7.413 1.00 94.06 198 ASN A C 1
ATOM 1526 O O . ASN A 1 198 ? 17.261 -13.518 -8.566 1.00 94.06 198 ASN A O 1
ATOM 1530 N N . CYS A 1 199 ? 17.505 -13.828 -6.363 1.00 91.50 199 CYS A N 1
ATOM 1531 C CA . CYS A 1 199 ? 18.757 -14.582 -6.477 1.00 91.50 199 CYS A CA 1
ATOM 1532 C C . CYS A 1 199 ? 18.570 -16.096 -6.325 1.00 91.50 199 CYS A C 1
ATOM 1534 O O . CYS A 1 199 ? 19.274 -16.859 -6.977 1.00 91.50 199 CYS A O 1
ATOM 1536 N N . HIS A 1 200 ? 17.626 -16.539 -5.497 1.00 93.62 200 HIS A N 1
ATOM 1537 C CA . HIS A 1 200 ? 17.340 -17.952 -5.225 1.00 93.62 200 HIS A CA 1
ATOM 1538 C C . HIS A 1 200 ? 15.829 -18.166 -5.106 1.00 93.62 200 HIS A C 1
ATOM 1540 O O . HIS A 1 200 ? 15.086 -17.206 -5.174 1.00 93.62 200 HIS A O 1
ATOM 1546 N N . ASP A 1 201 ? 15.331 -19.391 -4.951 1.00 94.31 201 ASP A N 1
ATOM 1547 C CA . ASP A 1 201 ? 13.930 -19.570 -4.542 1.00 94.31 201 ASP A CA 1
ATOM 1548 C C . ASP A 1 201 ? 13.730 -19.045 -3.116 1.00 94.31 201 ASP A C 1
ATOM 1550 O O . ASP A 1 201 ? 14.631 -19.172 -2.284 1.00 94.31 201 ASP A O 1
ATOM 1554 N N . HIS A 1 202 ? 12.568 -18.466 -2.807 1.00 90.25 202 HIS A N 1
ATOM 1555 C CA . HIS A 1 202 ? 12.333 -17.890 -1.486 1.00 90.25 202 HIS A CA 1
ATOM 1556 C C . HIS A 1 202 ? 12.545 -18.952 -0.381 1.00 90.25 202 HIS A C 1
ATOM 1558 O O . HIS A 1 202 ? 12.017 -20.058 -0.480 1.00 90.25 202 HIS A O 1
ATOM 1564 N N . PRO A 1 203 ? 13.318 -18.661 0.683 1.00 87.81 203 PRO A N 1
ATOM 1565 C CA . PRO A 1 203 ? 13.790 -19.695 1.609 1.00 87.81 203 PRO A CA 1
ATOM 1566 C C . PRO A 1 203 ? 12.711 -20.172 2.586 1.00 87.81 203 PRO A C 1
ATOM 1568 O O . PRO A 1 203 ? 12.810 -21.265 3.137 1.00 87.81 203 PRO A O 1
ATOM 1571 N N . THR A 1 204 ? 11.695 -19.344 2.835 1.00 85.94 204 THR A N 1
ATOM 1572 C CA . THR A 1 204 ? 10.630 -19.614 3.818 1.00 85.94 204 THR A CA 1
ATOM 1573 C C . THR A 1 204 ? 9.225 -19.393 3.264 1.00 85.94 204 THR A C 1
ATOM 1575 O O . THR A 1 204 ? 8.291 -19.212 4.037 1.00 85.94 204 THR A O 1
ATOM 1578 N N . ASP A 1 205 ? 9.088 -19.299 1.945 1.00 87.19 205 ASP A N 1
ATOM 1579 C CA . ASP A 1 205 ? 7.814 -19.067 1.260 1.00 87.19 205 ASP A CA 1
ATOM 1580 C C . ASP A 1 205 ? 7.844 -19.849 -0.060 1.00 87.19 205 ASP A C 1
ATOM 1582 O O . ASP A 1 205 ? 8.912 -20.241 -0.529 1.00 87.19 205 ASP A O 1
ATOM 1586 N N . ARG A 1 206 ? 6.689 -20.091 -0.671 1.00 90.50 206 ARG A N 1
ATOM 1587 C CA . ARG A 1 206 ? 6.562 -20.920 -1.877 1.00 90.50 206 ARG A CA 1
ATOM 1588 C C . ARG A 1 206 ? 7.058 -20.243 -3.162 1.00 90.50 206 ARG A C 1
ATOM 1590 O O . ARG A 1 206 ? 7.094 -20.889 -4.211 1.00 90.50 206 ARG A O 1
ATOM 1597 N N . TRP A 1 207 ? 7.388 -18.952 -3.111 1.00 93.62 207 TRP A N 1
ATOM 1598 C CA . TRP A 1 207 ? 7.707 -18.162 -4.299 1.00 93.62 207 TRP A CA 1
ATOM 1599 C C . TRP A 1 207 ? 9.041 -18.549 -4.932 1.00 93.62 207 TRP A C 1
ATOM 1601 O O . TRP A 1 207 ? 10.073 -18.670 -4.272 1.00 93.62 207 TRP A O 1
ATOM 1611 N N . LYS A 1 208 ? 9.007 -18.716 -6.250 1.00 95.06 208 LYS A N 1
ATOM 1612 C CA . LYS A 1 208 ? 10.130 -19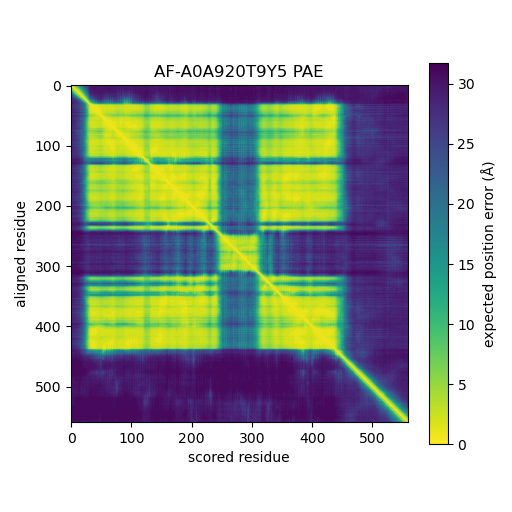.162 -7.068 1.00 95.06 208 LYS A CA 1
ATOM 1613 C C . LYS A 1 208 ? 10.880 -18.004 -7.692 1.00 95.06 208 LYS A C 1
ATOM 1615 O O . LYS A 1 208 ? 10.290 -16.970 -8.012 1.00 95.06 208 LYS A O 1
ATOM 1620 N N . ARG A 1 209 ? 12.161 -18.226 -7.981 1.00 95.06 209 ARG A N 1
ATOM 1621 C CA . ARG A 1 209 ? 13.011 -17.227 -8.632 1.00 95.06 209 ARG A CA 1
ATOM 1622 C C . ARG A 1 209 ? 12.436 -16.719 -9.952 1.00 95.06 209 ARG A C 1
ATOM 1624 O O . ARG A 1 209 ? 12.408 -15.521 -10.231 1.00 95.06 209 ARG A O 1
ATOM 1631 N N . ILE A 1 210 ? 11.886 -17.635 -10.743 1.00 95.06 210 ILE A N 1
ATOM 1632 C CA . ILE A 1 210 ? 11.222 -17.295 -12.002 1.00 95.06 210 ILE A CA 1
ATOM 1633 C C . ILE A 1 210 ? 10.020 -16.361 -11.798 1.00 95.06 210 ILE A C 1
ATOM 1635 O O . ILE A 1 210 ? 9.813 -15.466 -12.609 1.00 95.06 210 ILE A O 1
ATOM 1639 N N . GLN A 1 211 ? 9.263 -16.507 -10.706 1.00 96.12 211 GLN A N 1
ATOM 1640 C CA . GLN A 1 211 ? 8.084 -15.678 -10.430 1.00 96.12 211 GLN A CA 1
ATOM 1641 C C . GLN A 1 211 ? 8.467 -14.236 -10.084 1.00 96.12 211 GLN A C 1
ATOM 1643 O O . GLN A 1 211 ? 7.786 -13.306 -10.515 1.00 96.12 211 GLN A O 1
ATOM 1648 N N . PHE A 1 212 ? 9.589 -14.033 -9.383 1.00 97.00 212 PHE A N 1
ATOM 1649 C CA . PHE A 1 212 ? 10.146 -12.694 -9.177 1.00 97.00 212 PHE A CA 1
ATOM 1650 C C . PHE A 1 212 ? 10.470 -12.023 -10.513 1.00 97.00 212 PHE A C 1
ATOM 1652 O O . PHE A 1 212 ? 10.040 -10.902 -10.785 1.00 97.00 212 PHE A O 1
ATOM 1659 N N . HIS A 1 213 ? 11.198 -12.720 -11.387 1.00 95.94 213 HIS A N 1
ATOM 1660 C CA . HIS A 1 213 ? 11.592 -12.148 -12.671 1.00 95.94 213 HIS A CA 1
ATOM 1661 C C . HIS A 1 213 ? 10.418 -11.984 -13.645 1.00 95.94 213 HIS A C 1
ATOM 1663 O O . HIS A 1 213 ? 10.446 -11.079 -14.477 1.00 95.94 213 HIS A O 1
ATOM 1669 N N . GLN A 1 214 ? 9.370 -12.801 -13.526 1.00 96.56 214 GLN A N 1
ATOM 1670 C CA . GLN A 1 214 ? 8.111 -12.613 -14.247 1.00 96.56 214 GLN A CA 1
ATOM 1671 C C . GLN A 1 214 ? 7.391 -11.330 -13.821 1.00 96.56 214 GLN A C 1
ATOM 1673 O O . GLN A 1 214 ? 6.844 -10.638 -14.677 1.00 96.56 214 GLN A O 1
ATOM 1678 N N . LEU A 1 215 ? 7.434 -10.969 -12.535 1.00 97.56 215 LEU A N 1
ATOM 1679 C CA . LEU A 1 215 ? 6.933 -9.676 -12.072 1.00 97.56 215 LEU A CA 1
ATOM 1680 C C . LEU A 1 215 ? 7.831 -8.521 -12.551 1.00 97.56 215 LEU A C 1
ATOM 1682 O O . LEU A 1 215 ? 7.333 -7.517 -13.053 1.00 97.56 215 LEU A O 1
ATOM 1686 N N . ALA A 1 216 ? 9.157 -8.671 -12.473 1.00 96.69 216 ALA A N 1
ATOM 1687 C CA . ALA A 1 216 ? 10.107 -7.667 -12.968 1.00 96.69 216 ALA A CA 1
ATOM 1688 C C . ALA A 1 216 ? 9.953 -7.385 -14.471 1.00 96.69 216 ALA A C 1
ATOM 1690 O O . ALA A 1 216 ? 10.123 -6.250 -14.915 1.00 96.69 216 ALA A O 1
ATOM 1691 N N . ALA A 1 217 ? 9.540 -8.380 -15.256 1.00 95.25 217 ALA A N 1
ATOM 1692 C CA . ALA A 1 217 ? 9.306 -8.234 -16.688 1.00 95.25 217 ALA A CA 1
ATOM 1693 C C . ALA A 1 217 ? 8.168 -7.264 -17.070 1.00 95.25 217 ALA A C 1
ATOM 1695 O O . ALA A 1 217 ? 8.041 -6.924 -18.251 1.00 95.25 217 ALA A O 1
ATOM 1696 N N . PHE A 1 218 ? 7.394 -6.748 -16.108 1.00 96.19 218 PHE A N 1
ATOM 1697 C CA . PHE A 1 218 ? 6.454 -5.646 -16.342 1.00 96.19 218 PHE A CA 1
ATOM 1698 C C . PHE A 1 218 ? 7.114 -4.262 -16.442 1.00 96.19 218 PHE A C 1
ATOM 1700 O O . PHE A 1 218 ? 6.526 -3.367 -17.040 1.00 96.19 218 PHE A O 1
ATOM 1707 N N . PHE A 1 219 ? 8.335 -4.085 -15.929 1.00 95.81 219 PHE A N 1
ATOM 1708 C CA . PHE A 1 219 ? 8.996 -2.779 -15.813 1.00 95.81 219 PHE A CA 1
ATOM 1709 C C . PHE A 1 219 ? 10.259 -2.525 -16.674 1.00 95.81 219 PHE A C 1
ATOM 1711 O O . PHE A 1 219 ? 10.871 -1.470 -16.494 1.00 95.81 219 PHE A O 1
ATOM 1718 N N . PRO A 1 220 ? 10.713 -3.389 -17.613 1.00 92.50 220 PRO A N 1
ATOM 1719 C CA . PRO A 1 220 ? 12.016 -3.210 -18.267 1.00 92.50 220 PRO A CA 1
ATOM 1720 C C . PRO A 1 220 ? 12.111 -1.959 -19.148 1.00 92.50 220 PRO A C 1
ATOM 1722 O O . PRO A 1 220 ? 13.208 -1.607 -19.575 1.00 92.50 220 PRO A O 1
ATOM 1725 N N . ARG A 1 221 ? 10.996 -1.282 -19.428 1.00 93.12 221 ARG A N 1
ATOM 1726 C CA . ARG A 1 221 ? 10.912 -0.104 -20.301 1.00 93.12 221 ARG A CA 1
ATOM 1727 C C . ARG A 1 221 ? 10.758 1.216 -19.536 1.00 93.12 221 ARG A C 1
ATOM 1729 O O . ARG A 1 221 ? 10.830 2.273 -20.158 1.00 93.12 221 ARG A O 1
ATOM 1736 N N . VAL A 1 222 ? 10.664 1.173 -18.205 1.00 94.25 222 VAL A N 1
ATOM 1737 C CA . VAL A 1 222 ? 10.671 2.372 -17.355 1.00 94.25 222 VAL A CA 1
ATOM 1738 C C . VAL A 1 222 ? 12.078 2.962 -17.311 1.00 94.25 222 VAL A C 1
ATOM 1740 O O . VAL A 1 222 ? 13.059 2.251 -17.084 1.00 94.25 222 VAL A O 1
ATOM 1743 N N . ARG A 1 223 ? 12.211 4.275 -17.512 1.00 91.06 223 ARG A N 1
ATOM 1744 C CA . ARG A 1 223 ? 13.489 4.984 -17.378 1.00 91.06 223 ARG A CA 1
ATOM 1745 C C . ARG A 1 223 ? 13.332 6.240 -16.546 1.00 91.06 223 ARG A C 1
ATOM 1747 O O . ARG A 1 223 ? 12.477 7.067 -16.828 1.00 91.06 223 ARG A O 1
ATOM 1754 N N . VAL A 1 224 ? 14.238 6.417 -15.592 1.00 90.50 224 VAL A N 1
ATOM 1755 C CA . VAL A 1 224 ? 14.445 7.691 -14.902 1.00 90.50 224 VAL A CA 1
ATOM 1756 C C . VAL A 1 224 ? 15.667 8.360 -15.513 1.00 90.50 224 VAL A C 1
ATOM 1758 O O . VAL A 1 224 ? 16.770 7.808 -15.465 1.00 90.50 224 VAL A O 1
ATOM 1761 N N . ARG A 1 225 ? 15.495 9.543 -16.104 1.00 88.81 225 ARG A N 1
ATOM 1762 C CA . ARG A 1 225 ? 16.605 10.290 -16.714 1.00 88.81 225 ARG A CA 1
ATOM 1763 C C . ARG A 1 225 ? 16.585 11.764 -16.315 1.00 88.81 225 ARG A C 1
ATOM 1765 O O . ARG A 1 225 ? 15.508 12.299 -16.074 1.00 88.81 225 ARG A O 1
ATOM 1772 N N . PRO A 1 226 ? 17.749 12.436 -16.254 1.00 87.88 226 PRO A N 1
ATOM 1773 C CA . PRO A 1 226 ? 17.784 13.877 -16.051 1.00 87.88 226 PRO A CA 1
ATOM 1774 C C . PRO A 1 226 ? 17.103 14.608 -17.213 1.00 87.88 226 PRO A C 1
ATOM 1776 O O . PRO A 1 226 ? 17.423 14.338 -18.375 1.00 87.88 226 PRO A O 1
ATOM 1779 N N . LYS A 1 227 ? 16.224 15.560 -16.902 1.00 83.25 227 LYS A N 1
ATOM 1780 C CA . LYS A 1 227 ? 15.611 16.465 -17.877 1.00 83.25 227 LYS A CA 1
ATOM 1781 C C . LYS A 1 227 ? 16.599 17.597 -18.177 1.00 83.25 227 LYS A C 1
ATOM 1783 O O . LYS A 1 227 ? 17.088 18.266 -17.264 1.00 83.25 227 LYS A O 1
ATOM 1788 N N . ARG A 1 228 ? 16.978 17.754 -19.449 1.00 72.25 228 ARG A N 1
ATOM 1789 C CA . ARG A 1 228 ? 18.002 18.717 -19.897 1.00 72.25 228 ARG A CA 1
ATOM 1790 C C . ARG A 1 228 ? 17.353 20.044 -20.304 1.00 72.25 228 ARG A C 1
ATOM 1792 O O . ARG A 1 228 ? 17.371 20.382 -21.480 1.00 72.25 228 ARG A O 1
ATOM 1799 N N . ASP A 1 229 ? 16.830 20.775 -19.324 1.00 72.19 229 ASP A N 1
ATOM 1800 C CA . ASP A 1 229 ? 16.193 22.087 -19.522 1.00 72.19 229 ASP A CA 1
ATOM 1801 C C . ASP A 1 229 ? 16.970 23.214 -18.818 1.00 72.19 229 ASP A C 1
ATOM 1803 O O . ASP A 1 229 ? 17.909 22.966 -18.061 1.00 72.19 229 ASP A O 1
ATOM 1807 N N . ALA A 1 230 ? 16.564 24.470 -19.048 1.00 62.38 230 ALA A N 1
ATOM 1808 C CA . ALA A 1 230 ? 17.165 25.660 -18.431 1.00 62.38 230 ALA A CA 1
ATOM 1809 C C . ALA A 1 230 ? 16.987 25.729 -16.897 1.00 62.38 230 ALA A C 1
ATOM 1811 O O . ALA A 1 230 ? 17.706 26.466 -16.223 1.00 62.38 230 ALA A O 1
ATOM 1812 N N . THR A 1 231 ? 16.047 24.966 -16.327 1.00 60.56 231 THR A N 1
ATOM 1813 C CA . THR A 1 231 ? 15.882 24.835 -14.870 1.00 60.56 231 THR A CA 1
ATOM 1814 C C . THR A 1 231 ? 16.893 23.860 -14.257 1.00 60.56 231 THR A C 1
ATOM 1816 O O . THR A 1 231 ? 17.231 22.861 -14.891 1.00 60.56 231 THR A O 1
ATOM 1819 N N . PRO A 1 232 ? 17.342 24.080 -13.004 1.00 60.09 232 PRO A N 1
ATOM 1820 C CA . PRO A 1 232 ? 18.314 23.205 -12.350 1.00 60.09 232 PRO A CA 1
ATOM 1821 C C . PRO A 1 232 ? 17.853 21.736 -12.288 1.00 60.09 232 PRO A C 1
ATOM 1823 O O . PRO A 1 232 ? 16.665 21.456 -12.146 1.00 60.09 232 PRO A O 1
ATOM 1826 N N . ARG A 1 233 ? 18.838 20.828 -12.399 1.00 69.31 233 ARG A N 1
ATOM 1827 C CA . ARG A 1 233 ? 18.791 19.346 -12.358 1.00 69.31 233 ARG A CA 1
ATOM 1828 C C . ARG A 1 233 ? 17.448 18.736 -11.910 1.00 69.31 233 ARG A C 1
ATOM 1830 O O . ARG A 1 233 ? 17.253 18.450 -10.733 1.00 69.31 233 ARG A O 1
ATOM 1837 N N . THR A 1 234 ? 16.577 18.474 -12.877 1.00 78.19 234 THR A N 1
ATOM 1838 C CA . THR A 1 234 ? 15.307 17.737 -12.735 1.00 78.19 234 THR A CA 1
ATOM 1839 C C . THR A 1 234 ? 15.427 16.337 -13.347 1.00 78.19 234 THR A C 1
ATOM 1841 O O . THR A 1 234 ? 16.352 16.074 -14.121 1.00 78.19 234 THR A O 1
ATOM 1844 N N . PHE A 1 235 ? 14.507 15.438 -12.991 1.00 88.00 235 PHE A N 1
ATOM 1845 C CA . PHE A 1 235 ? 14.361 14.112 -13.580 1.00 88.00 235 PHE A CA 1
ATOM 1846 C C . PHE A 1 235 ? 12.965 13.929 -14.173 1.00 88.00 235 PHE A C 1
ATOM 1848 O O . PHE A 1 235 ? 11.993 14.537 -13.734 1.00 88.00 235 PHE A O 1
ATOM 1855 N N . GLU A 1 236 ? 12.867 13.038 -15.147 1.00 91.19 236 GLU A N 1
ATOM 1856 C CA . GLU A 1 236 ? 11.600 12.586 -15.707 1.00 91.19 236 GLU A CA 1
ATOM 1857 C C . GLU A 1 236 ? 11.551 11.059 -15.759 1.00 91.19 236 GLU A C 1
ATOM 1859 O O . GLU A 1 236 ? 12.570 10.392 -15.993 1.00 91.19 236 GLU A O 1
ATOM 1864 N N . VAL A 1 237 ? 10.351 10.521 -15.536 1.00 93.31 237 VAL A N 1
ATOM 1865 C CA . VAL A 1 237 ? 10.018 9.119 -15.788 1.00 93.31 237 VAL A CA 1
ATOM 1866 C C . VAL A 1 237 ? 9.504 9.009 -17.216 1.00 93.31 237 VAL A C 1
ATOM 1868 O O . VAL A 1 237 ? 8.498 9.624 -17.565 1.00 93.31 237 VAL A O 1
ATOM 1871 N N . VAL A 1 238 ? 10.183 8.225 -18.047 1.00 93.25 238 VAL A N 1
ATOM 1872 C CA . VAL A 1 238 ? 9.827 8.042 -19.457 1.00 93.25 238 VAL A CA 1
ATOM 1873 C C . VAL A 1 238 ? 9.697 6.570 -19.811 1.00 93.25 238 VAL A C 1
ATOM 1875 O O . VAL A 1 238 ? 10.407 5.719 -19.270 1.00 93.25 238 VAL A O 1
ATOM 1878 N N . SER A 1 239 ? 8.815 6.304 -20.767 1.00 92.38 239 SER A N 1
ATOM 1879 C CA . SER A 1 239 ? 8.625 4.994 -21.377 1.00 92.38 239 SER A CA 1
ATOM 1880 C C . SER A 1 239 ? 9.560 4.809 -22.566 1.00 92.38 239 SER A C 1
ATOM 1882 O O . SER A 1 239 ? 9.624 5.651 -23.464 1.00 92.38 239 SER A O 1
ATOM 1884 N N . GLN A 1 240 ? 10.322 3.716 -22.563 1.00 86.88 240 GLN A N 1
ATOM 1885 C CA . GLN A 1 240 ? 11.220 3.338 -23.650 1.00 86.88 240 GLN A CA 1
ATOM 1886 C C . GLN A 1 240 ? 10.720 2.062 -24.326 1.00 86.88 240 GLN A C 1
ATOM 1888 O O . GLN A 1 240 ? 11.168 0.956 -24.020 1.00 86.88 240 GLN A O 1
ATOM 1893 N N . ASP A 1 241 ? 9.820 2.218 -25.289 1.00 82.81 241 ASP A N 1
ATOM 1894 C CA . ASP A 1 241 ? 9.365 1.100 -26.104 1.00 82.81 241 ASP A CA 1
ATOM 1895 C C . ASP A 1 241 ? 10.391 0.670 -27.145 1.00 82.81 241 ASP A C 1
ATOM 1897 O O . ASP A 1 241 ? 11.180 1.463 -27.671 1.00 82.81 241 ASP A O 1
ATOM 1901 N N . ALA A 1 242 ? 10.364 -0.623 -27.473 1.00 65.94 242 ALA A N 1
ATOM 1902 C CA . ALA A 1 242 ? 11.087 -1.117 -28.628 1.00 65.94 242 ALA A CA 1
ATOM 1903 C C . ALA A 1 242 ? 10.525 -0.413 -29.868 1.00 65.94 242 ALA A C 1
ATOM 1905 O O . ALA A 1 242 ? 9.335 -0.519 -30.167 1.00 65.94 242 ALA A O 1
ATOM 1906 N N . SER A 1 243 ? 11.369 0.299 -30.616 1.00 55.44 243 SER A N 1
ATOM 1907 C CA . SER A 1 243 ? 10.959 0.839 -31.909 1.00 55.44 243 SER A CA 1
ATOM 1908 C C . SER A 1 243 ? 10.367 -0.297 -32.749 1.00 55.44 243 SER A C 1
ATOM 1910 O O . SER A 1 243 ? 11.053 -1.293 -32.977 1.00 55.44 243 SER A O 1
ATOM 1912 N N . ARG A 1 244 ? 9.134 -0.147 -33.267 1.00 47.88 244 ARG A N 1
ATOM 1913 C CA . ARG A 1 244 ? 8.512 -1.107 -34.216 1.00 47.88 244 ARG A CA 1
ATOM 1914 C C . ARG A 1 244 ? 9.446 -1.479 -35.379 1.00 47.88 244 ARG A C 1
ATOM 1916 O O . ARG A 1 244 ? 9.356 -2.565 -35.941 1.00 47.88 244 ARG A O 1
ATOM 1923 N N . ARG A 1 245 ? 10.409 -0.608 -35.698 1.00 42.28 245 ARG A N 1
ATOM 1924 C CA . ARG A 1 245 ? 11.637 -0.962 -36.419 1.00 42.28 245 ARG A CA 1
ATOM 1925 C C . ARG A 1 245 ? 12.599 -1.678 -35.473 1.00 42.28 245 ARG A C 1
ATOM 1927 O O . ARG A 1 245 ? 13.564 -1.084 -34.994 1.00 42.28 245 ARG A O 1
ATOM 1934 N N . GLY A 1 246 ? 12.328 -2.947 -35.186 1.00 40.69 246 GLY A N 1
ATOM 1935 C CA . GLY A 1 246 ? 13.303 -3.796 -34.518 1.00 40.69 246 GLY A CA 1
ATOM 1936 C C . GLY A 1 246 ? 14.608 -3.730 -35.304 1.00 40.69 246 GLY A C 1
ATOM 1937 O O . GLY A 1 246 ? 14.615 -3.879 -36.530 1.00 40.69 246 GLY A O 1
ATOM 1938 N N . ARG A 1 247 ? 15.720 -3.469 -34.617 1.00 46.41 247 ARG A N 1
ATOM 1939 C CA . ARG A 1 247 ? 17.052 -3.658 -35.182 1.00 46.41 247 ARG A CA 1
ATOM 1940 C C . ARG A 1 247 ? 17.157 -5.155 -35.476 1.00 46.41 247 ARG A C 1
ATOM 1942 O O . ARG A 1 247 ? 17.459 -5.932 -34.579 1.00 46.41 247 ARG A O 1
ATOM 1949 N N . ARG A 1 248 ? 16.776 -5.566 -36.693 1.00 46.16 248 ARG A N 1
ATOM 1950 C CA . ARG A 1 248 ? 16.864 -6.956 -37.152 1.00 46.16 248 ARG A CA 1
ATOM 1951 C C . ARG A 1 248 ? 18.281 -7.425 -36.844 1.00 46.16 248 ARG A C 1
ATOM 1953 O O . ARG A 1 248 ? 19.236 -6.767 -37.265 1.00 46.16 248 ARG A O 1
ATOM 1960 N N . ASN A 1 249 ? 18.412 -8.534 -36.116 1.00 50.47 249 ASN A N 1
ATOM 1961 C CA . ASN A 1 249 ? 19.680 -9.251 -36.094 1.00 50.47 249 ASN A CA 1
ATOM 1962 C C . ASN A 1 249 ? 20.100 -9.445 -37.560 1.00 50.47 249 ASN A C 1
ATOM 1964 O O . ASN A 1 249 ? 19.241 -9.796 -38.380 1.00 50.47 249 ASN A O 1
ATOM 1968 N N . PRO A 1 250 ? 21.353 -9.131 -37.928 1.00 59.09 250 PRO A N 1
ATOM 1969 C CA . PRO A 1 250 ? 21.797 -9.300 -39.302 1.00 59.09 250 PRO A CA 1
ATOM 1970 C C . PRO A 1 250 ? 21.501 -10.741 -39.732 1.00 59.09 250 PRO A C 1
ATOM 1972 O O . PRO A 1 250 ? 21.798 -11.682 -38.998 1.00 59.09 250 PRO A O 1
ATOM 1975 N N . SER A 1 251 ? 20.846 -10.909 -40.884 1.00 66.50 251 SER A N 1
ATOM 1976 C CA . SER A 1 251 ? 20.496 -12.235 -41.398 1.00 66.50 251 SER A CA 1
ATOM 1977 C C . SER A 1 251 ? 21.754 -13.095 -41.555 1.00 66.50 251 SER A C 1
ATOM 1979 O O . SER A 1 251 ? 22.852 -12.563 -41.732 1.00 66.50 251 SER A O 1
ATOM 1981 N N . ALA A 1 252 ? 21.613 -14.424 -41.562 1.00 66.75 252 ALA A N 1
ATOM 1982 C CA . ALA A 1 252 ? 22.739 -15.333 -41.813 1.00 66.75 252 ALA A CA 1
ATOM 1983 C C . ALA A 1 252 ? 23.504 -14.970 -43.105 1.00 66.75 252 ALA A C 1
ATOM 1985 O O . ALA A 1 252 ? 24.730 -15.064 -43.164 1.00 66.75 252 ALA A O 1
ATOM 1986 N N . GLN A 1 253 ? 22.784 -14.457 -44.110 1.00 71.50 253 GLN A N 1
ATOM 1987 C CA . GLN A 1 253 ? 23.347 -13.941 -45.356 1.00 71.50 253 GLN A CA 1
ATOM 1988 C C . GLN A 1 253 ? 24.160 -12.650 -45.153 1.00 71.50 253 GLN A C 1
ATOM 1990 O O . GLN A 1 253 ? 25.253 -12.525 -45.703 1.00 71.50 253 GLN A O 1
ATOM 1995 N N . ALA A 1 254 ? 23.677 -11.708 -44.337 1.00 74.31 254 ALA A N 1
ATOM 1996 C CA . ALA A 1 254 ? 24.405 -10.485 -43.996 1.00 74.31 254 ALA A CA 1
ATOM 1997 C C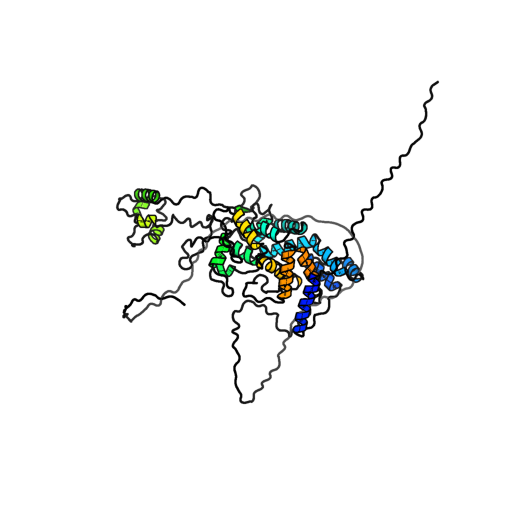 . ALA A 1 254 ? 25.659 -10.773 -43.151 1.00 74.31 254 ALA A C 1
ATOM 1999 O O . ALA A 1 254 ? 26.714 -10.195 -43.412 1.00 74.31 254 ALA A O 1
ATOM 2000 N N . LEU A 1 255 ? 25.572 -11.706 -42.197 1.00 76.56 255 LEU A N 1
ATOM 2001 C CA . LEU A 1 255 ? 26.722 -12.183 -41.421 1.00 76.56 255 LEU A CA 1
ATOM 2002 C C . LEU A 1 255 ? 27.745 -12.896 -42.311 1.00 76.56 255 LEU A C 1
ATOM 2004 O O . LEU A 1 255 ? 28.934 -12.637 -42.180 1.00 76.56 255 LEU A O 1
ATOM 2008 N N . GLY A 1 256 ? 27.303 -13.712 -43.274 1.00 80.19 256 GLY A N 1
ATOM 2009 C CA . GLY A 1 256 ? 28.200 -14.348 -44.245 1.00 80.19 256 GLY A CA 1
ATOM 2010 C C . GLY A 1 256 ? 28.868 -13.363 -45.211 1.00 80.19 256 GLY A C 1
ATOM 2011 O O . GLY A 1 256 ? 30.017 -13.551 -45.604 1.00 80.19 256 GLY A O 1
ATOM 2012 N N . LEU A 1 257 ? 28.188 -12.275 -45.584 1.00 82.94 257 LEU A N 1
ATOM 2013 C CA . LEU A 1 257 ? 28.803 -11.178 -46.341 1.00 82.94 257 LEU A CA 1
ATOM 2014 C C . LEU A 1 257 ? 29.829 -10.410 -45.503 1.00 82.94 257 LEU A C 1
ATOM 2016 O O . LEU A 1 257 ? 30.872 -10.031 -46.025 1.00 82.94 257 LEU A O 1
ATOM 2020 N N . MET A 1 258 ? 29.546 -10.192 -44.218 1.00 80.19 258 MET A N 1
ATOM 2021 C CA . MET A 1 258 ? 30.473 -9.545 -43.293 1.00 80.19 258 MET A CA 1
ATOM 2022 C C . MET A 1 258 ? 31.708 -10.414 -43.033 1.00 80.19 258 MET A C 1
ATOM 2024 O O . MET A 1 258 ? 32.818 -9.900 -43.100 1.00 80.19 258 MET A O 1
ATOM 2028 N N . PHE A 1 259 ? 31.515 -11.718 -42.826 1.00 85.06 259 PHE A N 1
ATOM 2029 C CA . PHE A 1 259 ? 32.585 -12.698 -42.653 1.00 85.06 259 PHE A CA 1
ATOM 2030 C C . PHE A 1 259 ? 33.555 -12.669 -43.836 1.00 85.06 259 PHE A C 1
ATOM 2032 O O . PHE A 1 259 ? 34.731 -12.401 -43.650 1.00 85.06 259 PHE A O 1
ATOM 2039 N N . ARG A 1 260 ? 33.045 -12.787 -45.070 1.00 83.94 260 ARG A N 1
ATOM 2040 C CA . ARG A 1 260 ? 33.864 -12.748 -46.298 1.00 83.94 260 ARG A CA 1
ATOM 2041 C C . ARG A 1 260 ? 34.588 -11.425 -46.554 1.00 83.94 260 ARG A C 1
ATOM 2043 O O . ARG A 1 260 ? 35.499 -11.386 -47.367 1.00 83.94 260 ARG A O 1
ATOM 2050 N N . ARG A 1 261 ? 34.143 -10.322 -45.945 1.00 83.94 261 ARG A N 1
ATOM 2051 C CA . ARG A 1 261 ? 34.855 -9.033 -46.024 1.00 83.94 261 ARG A CA 1
ATOM 2052 C C . ARG A 1 261 ? 36.017 -8.954 -45.043 1.00 83.94 261 ARG A C 1
ATOM 2054 O O . ARG A 1 261 ? 36.930 -8.170 -45.271 1.00 83.94 261 ARG A O 1
ATOM 2061 N N . LEU A 1 262 ? 35.916 -9.676 -43.932 1.00 84.50 262 LEU A N 1
ATOM 2062 C CA . LEU A 1 262 ? 36.912 -9.687 -42.869 1.00 84.50 262 LEU A CA 1
ATOM 2063 C C . LEU A 1 262 ? 37.954 -10.786 -43.096 1.00 84.50 262 LEU A C 1
ATOM 2065 O O . LEU A 1 262 ? 39.112 -10.550 -42.794 1.00 84.50 262 LEU A O 1
ATOM 2069 N N . ASP A 1 263 ? 37.542 -11.915 -43.670 1.00 85.81 263 ASP A N 1
ATOM 2070 C CA . ASP A 1 263 ? 38.387 -13.033 -44.098 1.00 85.81 263 ASP A CA 1
ATOM 2071 C C . ASP A 1 263 ? 39.154 -12.610 -45.361 1.00 85.81 263 ASP A C 1
ATOM 2073 O O . ASP A 1 263 ? 38.646 -12.678 -46.488 1.00 85.81 263 ASP A O 1
ATOM 2077 N N . ARG A 1 264 ? 40.343 -12.032 -45.154 1.00 84.19 264 ARG A N 1
ATOM 2078 C CA . ARG A 1 264 ? 41.144 -11.421 -46.226 1.00 84.19 264 ARG A CA 1
ATOM 2079 C C . ARG A 1 264 ? 41.877 -12.497 -47.014 1.00 84.19 264 ARG A C 1
ATOM 2081 O O . ARG A 1 264 ? 42.034 -12.344 -48.227 1.00 84.19 264 ARG A O 1
ATOM 2088 N N . ASN A 1 265 ? 42.328 -13.551 -46.337 1.00 85.75 265 ASN A N 1
ATOM 2089 C CA . ASN A 1 265 ? 43.071 -14.648 -46.951 1.00 85.75 265 ASN A CA 1
ATOM 2090 C C . ASN A 1 265 ? 42.153 -15.727 -47.574 1.00 85.75 265 ASN A C 1
ATOM 2092 O O . ASN A 1 265 ? 42.642 -16.550 -48.349 1.00 85.75 265 ASN A O 1
ATOM 2096 N N . ARG A 1 266 ? 40.835 -15.661 -47.328 1.00 84.62 266 ARG A N 1
ATOM 2097 C CA . ARG A 1 266 ? 39.791 -16.567 -47.842 1.00 84.62 266 ARG A CA 1
ATOM 2098 C C . ARG A 1 266 ? 39.980 -18.018 -47.415 1.00 84.62 266 ARG A C 1
ATOM 2100 O O . ARG A 1 266 ? 39.592 -18.927 -48.154 1.00 84.62 266 ARG A O 1
ATOM 2107 N N . ASP A 1 267 ? 40.559 -18.240 -46.243 1.00 85.06 267 ASP A N 1
ATOM 2108 C CA . ASP A 1 267 ? 40.740 -19.580 -45.684 1.00 85.06 267 ASP A CA 1
ATOM 2109 C C . ASP A 1 267 ? 39.489 -20.088 -44.939 1.00 85.06 267 ASP A C 1
ATOM 2111 O O . ASP A 1 267 ? 39.432 -21.245 -44.516 1.00 85.06 267 ASP A O 1
ATOM 2115 N N . GLY A 1 268 ? 38.448 -19.253 -44.834 1.00 83.38 268 GLY A N 1
ATOM 2116 C CA . GLY A 1 268 ? 37.202 -19.593 -44.160 1.00 83.38 268 GLY A CA 1
ATOM 2117 C C . GLY A 1 268 ? 37.268 -19.458 -42.638 1.00 83.38 268 GLY A C 1
ATOM 2118 O O . GLY A 1 268 ? 36.354 -19.949 -41.960 1.00 83.38 268 GLY A O 1
ATOM 2119 N N . LYS A 1 269 ? 38.299 -18.792 -42.104 1.00 87.69 269 LYS A N 1
ATOM 2120 C CA . LYS A 1 269 ? 38.570 -18.645 -40.676 1.00 87.69 269 LYS A CA 1
ATOM 2121 C C . LYS A 1 269 ? 39.057 -17.234 -40.349 1.00 87.69 269 LYS A C 1
ATOM 2123 O O . LYS A 1 269 ? 40.140 -16.821 -40.721 1.00 87.69 269 LYS A O 1
ATOM 2128 N N . LEU A 1 270 ? 38.296 -16.523 -39.519 1.00 86.19 270 LEU A N 1
ATOM 2129 C CA . LEU A 1 270 ? 38.731 -15.216 -39.030 1.00 86.19 270 LEU A CA 1
ATOM 2130 C C . LEU A 1 270 ? 39.771 -15.371 -37.928 1.00 86.19 270 LEU A C 1
ATOM 2132 O O . LEU A 1 270 ? 39.487 -15.991 -36.901 1.00 86.19 270 LEU A O 1
ATOM 2136 N N . VAL A 1 271 ? 40.924 -14.730 -38.096 1.00 87.94 271 VAL A N 1
ATOM 2137 C CA . VAL A 1 271 ? 41.961 -14.614 -37.058 1.00 87.94 271 VAL A CA 1
ATOM 2138 C C . VAL A 1 271 ? 42.220 -13.154 -36.682 1.00 87.94 271 VAL A C 1
ATOM 2140 O O . VAL A 1 271 ? 41.860 -12.221 -37.403 1.00 87.94 271 VAL A O 1
ATOM 2143 N N . LYS A 1 272 ? 42.856 -12.930 -35.525 1.00 85.06 272 LYS A N 1
ATOM 2144 C CA . LYS A 1 272 ? 43.059 -11.585 -34.956 1.00 85.06 272 LYS A CA 1
ATOM 2145 C C . LYS A 1 272 ? 43.732 -10.617 -35.934 1.00 85.06 272 LYS A C 1
ATOM 2147 O O . LYS A 1 272 ? 43.315 -9.467 -36.031 1.00 85.06 272 LYS A O 1
ATOM 2152 N N . SER A 1 273 ? 44.722 -11.091 -36.687 1.00 84.31 273 SER A N 1
ATOM 2153 C CA . SER A 1 273 ? 45.461 -10.281 -37.659 1.00 84.31 273 SER A CA 1
ATOM 2154 C C . SER A 1 273 ? 44.591 -9.741 -38.800 1.00 84.31 273 SER A C 1
ATOM 2156 O O . SER A 1 273 ? 44.910 -8.694 -39.361 1.00 84.31 273 SER A O 1
ATOM 2158 N N . GLU A 1 274 ? 43.479 -10.399 -39.130 1.00 83.69 274 GLU A N 1
ATOM 2159 C CA . GLU A 1 274 ? 42.599 -9.995 -40.233 1.00 83.69 274 GLU A CA 1
ATOM 2160 C C . GLU A 1 274 ? 41.574 -8.930 -39.837 1.00 83.69 274 GLU A C 1
ATOM 2162 O O . GLU A 1 274 ? 41.110 -8.142 -40.667 1.00 83.69 274 GLU A O 1
ATOM 2167 N N . VAL A 1 275 ? 41.245 -8.865 -38.547 1.00 81.75 275 VAL A N 1
ATOM 2168 C CA . VAL A 1 275 ? 40.259 -7.923 -38.009 1.00 81.75 275 VAL A CA 1
ATOM 2169 C C . VAL A 1 275 ? 40.876 -6.644 -37.449 1.00 81.75 275 VAL A C 1
ATOM 2171 O O . VAL A 1 275 ? 40.108 -5.792 -37.002 1.00 81.75 275 VAL A O 1
ATOM 2174 N N . THR A 1 276 ? 42.203 -6.495 -37.500 1.00 74.12 276 THR A N 1
ATOM 2175 C CA . THR A 1 276 ? 42.989 -5.407 -36.883 1.00 74.12 276 THR A CA 1
ATOM 2176 C C . THR A 1 276 ? 42.500 -3.996 -37.255 1.00 74.12 276 THR A C 1
ATOM 2178 O O . THR A 1 276 ? 42.468 -3.113 -36.407 1.00 74.12 276 THR A O 1
ATOM 2181 N N . ASP A 1 277 ? 41.997 -3.788 -38.480 1.00 70.94 277 ASP A N 1
ATOM 2182 C CA . ASP A 1 277 ? 41.463 -2.485 -38.939 1.00 70.94 277 ASP A CA 1
ATOM 2183 C C . ASP A 1 277 ? 39.930 -2.378 -38.856 1.00 70.94 277 ASP A C 1
ATOM 2185 O O . ASP A 1 277 ? 39.303 -1.484 -39.432 1.00 70.94 277 ASP A O 1
ATOM 2189 N N . SER A 1 278 ? 39.278 -3.334 -38.197 1.00 74.25 278 SER A N 1
ATOM 2190 C CA . SER A 1 278 ? 37.822 -3.420 -38.143 1.00 74.25 278 SER A CA 1
ATOM 2191 C C . SER A 1 278 ? 37.270 -2.946 -36.801 1.00 74.25 278 SER A C 1
ATOM 2193 O O . SER A 1 278 ? 37.943 -2.916 -35.771 1.00 74.25 278 SER A O 1
ATOM 2195 N N . ARG A 1 279 ? 35.960 -2.674 -36.769 1.00 71.50 279 ARG A N 1
ATOM 2196 C CA . ARG A 1 279 ? 35.238 -2.418 -35.510 1.00 71.50 279 ARG A CA 1
ATOM 2197 C C . ARG A 1 279 ? 35.310 -3.590 -34.521 1.00 71.50 279 ARG A C 1
ATOM 2199 O O . ARG A 1 279 ? 34.961 -3.389 -33.360 1.00 71.50 279 ARG A O 1
ATOM 2206 N N . LEU A 1 280 ? 35.711 -4.781 -34.974 1.00 72.44 280 LEU A N 1
ATOM 2207 C CA . LEU A 1 280 ? 35.800 -5.983 -34.154 1.00 72.44 280 LEU A CA 1
ATOM 2208 C C . LEU A 1 280 ? 37.155 -6.152 -33.471 1.00 72.44 280 LEU A C 1
ATOM 2210 O O . LEU A 1 280 ? 37.183 -6.900 -32.500 1.00 72.44 280 LEU A O 1
ATOM 2214 N N . ASP A 1 281 ? 38.215 -5.443 -33.882 1.00 79.62 281 ASP A N 1
ATOM 2215 C CA . ASP A 1 281 ? 39.580 -5.619 -33.359 1.00 79.62 281 ASP A CA 1
ATOM 2216 C C . ASP A 1 281 ? 39.622 -5.636 -31.819 1.00 79.62 281 ASP A C 1
ATOM 2218 O O . ASP A 1 281 ? 39.960 -6.641 -31.192 1.00 79.62 281 ASP A O 1
ATOM 2222 N N . ARG A 1 282 ? 39.112 -4.570 -31.189 1.00 74.19 282 ARG A N 1
ATOM 2223 C CA . ARG A 1 282 ? 39.066 -4.396 -29.721 1.00 74.19 282 ARG A CA 1
ATOM 2224 C C . ARG A 1 282 ? 38.208 -5.421 -28.968 1.00 74.19 282 ARG A C 1
ATOM 2226 O O . ARG A 1 282 ? 38.241 -5.491 -27.739 1.00 74.19 282 ARG A O 1
ATOM 2233 N N . SER A 1 283 ? 37.365 -6.164 -29.675 1.00 72.94 283 SER A N 1
ATOM 2234 C CA . SER A 1 283 ? 36.472 -7.178 -29.104 1.00 72.94 283 SER A CA 1
ATOM 2235 C C . SER A 1 283 ? 36.785 -8.592 -29.576 1.00 72.94 283 SER A C 1
ATOM 2237 O O . SER A 1 283 ? 36.141 -9.523 -29.101 1.00 72.94 283 SER A O 1
ATOM 2239 N N . PHE A 1 284 ? 37.744 -8.761 -30.487 1.00 81.94 284 PHE A N 1
ATOM 2240 C CA . PHE A 1 284 ? 37.951 -10.022 -31.182 1.00 81.94 284 PHE A CA 1
ATOM 2241 C C . PHE A 1 284 ? 38.427 -11.124 -30.248 1.00 81.94 284 PHE A C 1
ATOM 2243 O O . PHE A 1 284 ? 37.880 -12.214 -30.291 1.00 81.94 284 PHE A O 1
ATOM 2250 N N . ASP A 1 285 ? 39.326 -10.818 -29.314 1.00 80.31 285 ASP A N 1
ATOM 2251 C CA . ASP A 1 285 ? 39.823 -11.807 -28.348 1.00 80.31 285 ASP A CA 1
ATOM 2252 C C . ASP A 1 285 ? 38.689 -12.343 -27.457 1.00 80.31 285 ASP A C 1
ATOM 2254 O O . ASP A 1 285 ? 38.629 -13.528 -27.141 1.00 80.31 285 ASP A O 1
ATOM 2258 N N . ARG A 1 286 ? 37.708 -11.488 -27.128 1.00 74.06 286 ARG A N 1
ATOM 2259 C CA . ARG A 1 286 ? 36.486 -11.889 -26.411 1.00 74.06 286 ARG A CA 1
ATOM 2260 C C . ARG A 1 286 ? 35.510 -12.676 -27.284 1.00 74.06 286 ARG A C 1
ATOM 2262 O O . ARG A 1 286 ? 34.752 -13.482 -26.752 1.00 74.06 286 ARG A O 1
ATOM 2269 N N . LEU A 1 287 ? 35.468 -12.410 -28.589 1.00 76.44 287 LEU A N 1
ATOM 2270 C CA . LEU A 1 287 ? 34.663 -13.184 -29.538 1.00 76.44 287 LEU A CA 1
ATOM 2271 C C . LEU A 1 287 ? 35.269 -14.571 -29.738 1.00 76.44 287 LEU A C 1
ATOM 2273 O O . LEU A 1 287 ? 34.530 -15.547 -29.714 1.00 76.44 287 LEU A O 1
ATOM 2277 N N . LEU A 1 288 ? 36.595 -14.655 -29.841 1.00 82.50 288 LEU A N 1
ATOM 2278 C CA . LEU A 1 288 ? 37.337 -15.901 -29.953 1.00 82.50 288 LEU A CA 1
ATOM 2279 C C . LEU A 1 288 ? 37.115 -16.777 -28.715 1.00 82.50 288 LEU A C 1
ATOM 2281 O O . LEU A 1 288 ? 36.618 -17.885 -28.843 1.00 82.50 288 LEU A O 1
ATOM 2285 N N . GLN A 1 289 ? 37.297 -16.234 -27.505 1.00 79.56 289 GLN A N 1
ATOM 2286 C CA . GLN A 1 289 ? 37.019 -16.954 -26.249 1.00 79.56 289 GLN A CA 1
ATOM 2287 C C . GLN A 1 289 ? 35.589 -17.512 -26.127 1.00 79.56 289 GLN A C 1
ATOM 2289 O O . GLN A 1 289 ? 35.368 -18.459 -25.378 1.00 79.56 289 GLN A O 1
ATOM 2294 N N . ARG A 1 290 ? 34.607 -16.903 -26.803 1.00 74.19 290 ARG A N 1
ATOM 2295 C CA . ARG A 1 290 ? 33.187 -17.293 -26.726 1.00 74.19 290 ARG A CA 1
ATOM 2296 C C . ARG A 1 290 ? 32.716 -18.156 -27.891 1.00 74.19 290 ARG A C 1
ATOM 2298 O O . ARG A 1 290 ? 31.710 -18.842 -27.747 1.00 74.19 290 ARG A O 1
ATOM 2305 N N . GLY A 1 291 ? 33.354 -18.030 -29.048 1.00 74.12 291 GLY A N 1
ATOM 2306 C CA . GLY A 1 291 ? 32.883 -18.598 -30.309 1.00 74.12 291 GLY A CA 1
ATOM 2307 C C . GLY A 1 291 ? 33.760 -19.707 -30.862 1.00 74.12 291 GLY A C 1
ATOM 2308 O O . GLY A 1 291 ? 33.255 -20.489 -31.657 1.00 74.12 291 GLY A O 1
ATOM 2309 N N . ASP A 1 292 ? 35.025 -19.781 -30.449 1.00 83.81 292 ASP A N 1
ATOM 2310 C CA . ASP A 1 292 ? 35.983 -20.800 -30.882 1.00 83.81 292 ASP A CA 1
ATOM 2311 C C . ASP A 1 292 ? 35.685 -22.125 -30.161 1.00 83.81 292 ASP A C 1
ATOM 2313 O O . ASP A 1 292 ? 36.188 -22.406 -29.069 1.00 83.81 292 ASP A O 1
ATOM 2317 N N . ALA A 1 293 ? 34.773 -22.915 -30.732 1.00 78.94 293 ALA A N 1
ATOM 2318 C CA . ALA A 1 293 ? 34.312 -24.159 -30.127 1.00 78.94 293 ALA A CA 1
ATOM 2319 C C . ALA A 1 293 ? 35.345 -25.280 -30.296 1.00 78.94 293 ALA A C 1
ATOM 2321 O O . ALA A 1 293 ? 35.406 -26.194 -29.469 1.00 78.94 293 ALA A O 1
ATOM 2322 N N . ASN A 1 294 ? 36.146 -25.216 -31.361 1.00 81.88 294 ASN A N 1
ATOM 2323 C CA . ASN A 1 294 ? 37.195 -26.183 -31.671 1.00 81.88 294 ASN A CA 1
ATOM 2324 C C . ASN A 1 294 ? 38.586 -25.786 -31.128 1.00 81.88 294 ASN A C 1
ATOM 2326 O O . ASN A 1 294 ? 39.507 -26.597 -31.225 1.00 81.88 294 ASN A O 1
ATOM 2330 N N . LYS A 1 295 ? 38.718 -24.615 -30.487 1.00 83.44 295 LYS A N 1
ATOM 2331 C CA . LYS A 1 295 ? 39.943 -24.066 -29.871 1.00 83.44 295 LYS A CA 1
ATOM 2332 C C . LYS A 1 295 ? 41.105 -23.937 -30.850 1.00 83.44 295 LYS A C 1
ATOM 2334 O O . LYS A 1 295 ? 42.258 -24.189 -30.494 1.00 83.44 295 LYS A O 1
ATOM 2339 N N . ASP A 1 296 ? 40.802 -23.583 -32.089 1.00 83.50 296 ASP A N 1
ATOM 2340 C CA . ASP A 1 296 ? 41.786 -23.541 -33.160 1.00 83.50 296 ASP A CA 1
ATOM 2341 C C . ASP A 1 296 ? 42.425 -22.153 -33.351 1.00 83.50 296 ASP A C 1
ATOM 2343 O O . ASP A 1 296 ? 43.265 -21.972 -34.239 1.00 83.50 296 ASP A O 1
ATOM 2347 N N . GLY A 1 297 ? 42.051 -21.168 -32.531 1.00 81.75 297 GLY A N 1
ATOM 2348 C CA . GLY A 1 297 ? 42.603 -19.818 -32.571 1.00 81.75 297 GLY A CA 1
ATOM 2349 C C . GLY A 1 297 ? 41.979 -18.912 -33.638 1.00 81.75 297 GLY A C 1
ATOM 2350 O O . GLY A 1 297 ? 42.497 -17.818 -33.871 1.00 81.75 297 GLY A O 1
ATOM 2351 N N . GLY A 1 298 ? 40.877 -19.324 -34.274 1.00 85.62 298 GLY A N 1
ATOM 2352 C CA . GLY A 1 298 ? 40.059 -18.460 -35.125 1.00 85.62 298 GLY A CA 1
ATOM 2353 C C . GLY A 1 298 ? 38.563 -18.760 -35.031 1.00 85.62 298 GLY A C 1
ATOM 2354 O O . GLY A 1 298 ? 38.112 -19.565 -34.229 1.00 85.62 298 GLY A O 1
ATOM 2355 N N . LEU A 1 299 ? 37.767 -18.046 -35.824 1.00 86.75 299 LEU A N 1
ATOM 2356 C CA . LEU A 1 299 ? 36.318 -18.239 -35.889 1.00 86.75 299 LEU A CA 1
ATOM 2357 C C . LEU A 1 299 ? 35.927 -18.691 -37.291 1.00 86.75 299 LEU A C 1
ATOM 2359 O O . LEU A 1 299 ? 36.077 -17.926 -38.246 1.00 86.75 299 LEU A O 1
ATOM 2363 N N . SER A 1 300 ? 35.371 -19.895 -37.418 1.00 88.44 300 SER A N 1
ATOM 2364 C CA . SER A 1 300 ? 34.749 -20.338 -38.669 1.00 88.44 300 SER A CA 1
ATOM 2365 C C . SER A 1 300 ? 33.444 -19.583 -38.942 1.00 88.44 300 SER A C 1
ATOM 2367 O O . SER A 1 300 ? 32.817 -19.028 -38.038 1.00 88.44 300 SER A O 1
ATOM 2369 N N . LEU A 1 301 ? 32.948 -19.615 -40.184 1.00 82.81 301 LEU A N 1
ATOM 2370 C CA . LEU A 1 301 ? 31.657 -18.999 -40.528 1.00 82.81 301 LEU A CA 1
ATOM 2371 C C . LEU A 1 301 ? 30.495 -19.532 -39.668 1.00 82.81 301 LEU A C 1
ATOM 2373 O O . LEU A 1 301 ? 29.604 -18.771 -39.290 1.00 82.81 301 LEU A O 1
ATOM 2377 N N . LYS A 1 302 ? 30.497 -20.833 -39.346 1.00 81.81 302 LYS A N 1
ATOM 2378 C CA . LYS A 1 302 ? 29.450 -21.461 -38.522 1.00 81.81 302 LYS A CA 1
ATOM 2379 C C . LYS A 1 302 ? 29.521 -20.993 -37.070 1.00 81.81 302 LYS A C 1
ATOM 2381 O O . LYS A 1 302 ? 28.480 -20.762 -36.462 1.00 81.81 302 LYS A O 1
ATOM 2386 N N . GLU A 1 303 ? 30.720 -20.837 -36.525 1.00 82.19 303 GLU A N 1
ATOM 2387 C CA . GLU A 1 303 ? 30.942 -20.295 -35.180 1.00 82.19 303 GLU A CA 1
ATOM 2388 C C . GLU A 1 303 ? 30.602 -18.809 -35.123 1.00 82.19 303 GLU A C 1
ATOM 2390 O O . GLU A 1 303 ? 29.865 -18.370 -34.245 1.00 82.19 303 GLU A O 1
ATOM 2395 N N . PHE A 1 304 ? 31.010 -18.050 -36.139 1.00 80.25 304 PHE A N 1
ATOM 2396 C CA . PHE A 1 304 ? 30.698 -16.634 -36.275 1.00 80.25 304 PHE A CA 1
ATOM 2397 C C . PHE A 1 304 ? 29.192 -16.358 -36.405 1.00 80.25 304 PHE A C 1
ATOM 2399 O O . PHE A 1 304 ? 28.701 -15.358 -35.891 1.00 80.25 304 PHE A O 1
ATOM 2406 N N . GLN A 1 305 ? 28.434 -17.247 -37.056 1.00 78.31 305 GLN A N 1
ATOM 2407 C CA . GLN A 1 305 ? 26.970 -17.159 -37.136 1.00 78.31 305 GLN A CA 1
ATOM 2408 C C . GLN A 1 305 ? 26.259 -17.591 -35.847 1.00 78.31 305 GLN A C 1
ATOM 2410 O O . GLN A 1 305 ? 25.148 -17.129 -35.587 1.00 78.31 305 GLN A O 1
ATOM 2415 N N . LYS A 1 306 ? 26.875 -18.478 -35.057 1.00 75.06 306 LYS A N 1
ATOM 2416 C CA . LYS A 1 306 ? 26.369 -18.899 -33.742 1.00 75.06 306 LYS A CA 1
ATOM 2417 C C . LYS A 1 306 ? 26.707 -17.900 -32.637 1.00 75.06 306 LYS A C 1
ATOM 2419 O O . LYS A 1 306 ? 26.051 -17.917 -31.597 1.00 75.06 306 LYS A O 1
ATOM 2424 N N . LEU A 1 307 ? 27.697 -17.032 -32.855 1.00 65.88 307 LEU A N 1
ATOM 2425 C CA . LEU A 1 307 ? 28.029 -15.969 -31.922 1.00 65.88 307 LEU A CA 1
ATOM 2426 C C . LEU A 1 307 ? 26.833 -15.018 -31.759 1.00 65.88 307 LEU A C 1
ATOM 2428 O O . LEU A 1 307 ? 26.300 -14.511 -32.752 1.00 65.88 307 LEU A O 1
ATOM 2432 N N . PRO A 1 308 ? 26.408 -14.729 -30.517 1.00 54.03 308 PRO A N 1
ATOM 2433 C CA . PRO A 1 308 ? 25.402 -13.706 -30.289 1.00 54.03 308 PRO A CA 1
ATOM 2434 C C . PRO A 1 308 ? 25.920 -12.365 -30.839 1.00 54.03 308 PRO A C 1
ATOM 2436 O O . PRO A 1 308 ? 27.122 -12.089 -30.735 1.00 54.03 308 PRO A O 1
ATOM 2439 N N . PRO A 1 309 ? 25.049 -11.513 -31.422 1.00 52.62 309 PRO A N 1
ATOM 2440 C CA . PRO A 1 309 ? 25.457 -10.197 -31.911 1.00 52.62 309 PRO A CA 1
ATOM 2441 C C . PRO A 1 309 ? 26.219 -9.459 -30.806 1.00 52.62 309 PRO A C 1
ATOM 2443 O O . PRO A 1 309 ? 25.863 -9.645 -29.637 1.00 52.62 309 PRO A O 1
ATOM 2446 N N . PRO A 1 310 ? 27.253 -8.654 -31.146 1.00 46.12 310 PRO A N 1
ATOM 2447 C CA . PRO A 1 310 ? 28.170 -8.067 -30.177 1.00 46.12 310 PRO A CA 1
ATOM 2448 C C . PRO A 1 310 ? 27.367 -7.483 -29.029 1.00 46.12 310 PRO A C 1
ATOM 2450 O O . PRO A 1 310 ? 26.607 -6.528 -29.212 1.00 46.12 310 PRO A O 1
ATOM 2453 N N . GLY A 1 311 ? 27.481 -8.159 -27.882 1.00 43.72 311 GLY A N 1
ATOM 2454 C CA . GLY A 1 311 ? 26.689 -7.881 -26.705 1.00 43.72 311 GLY A CA 1
ATOM 2455 C C . GLY A 1 311 ? 26.868 -6.418 -26.377 1.00 43.72 311 GLY A C 1
ATOM 2456 O O . GLY A 1 311 ? 27.949 -5.980 -25.977 1.00 43.72 311 GLY A O 1
ATOM 2457 N N . ASN A 1 312 ? 25.809 -5.646 -26.578 1.00 40.88 312 ASN A N 1
ATOM 2458 C CA . ASN A 1 312 ? 25.728 -4.353 -25.958 1.00 40.88 312 ASN A CA 1
ATOM 2459 C C . ASN A 1 312 ? 25.595 -4.678 -24.467 1.00 40.88 312 ASN A C 1
ATOM 2461 O O . ASN A 1 312 ? 24.493 -4.842 -23.961 1.00 40.88 312 ASN A O 1
ATOM 2465 N N . ASN A 1 313 ? 26.721 -4.800 -23.753 1.00 43.72 313 ASN A N 1
ATOM 2466 C CA . ASN A 1 313 ? 26.740 -4.914 -22.288 1.00 43.72 313 ASN A CA 1
ATOM 2467 C C . ASN A 1 313 ? 26.039 -3.712 -21.622 1.00 43.72 313 ASN A C 1
ATOM 2469 O O . ASN A 1 313 ? 25.864 -3.672 -20.408 1.00 43.72 313 ASN A O 1
ATOM 2473 N N . ASN A 1 314 ? 25.613 -2.732 -22.420 1.00 47.09 314 ASN A N 1
ATOM 2474 C CA . ASN A 1 314 ? 24.687 -1.685 -22.062 1.00 47.09 314 ASN A CA 1
ATOM 2475 C C . ASN A 1 314 ? 23.260 -2.241 -21.848 1.00 47.09 314 ASN A C 1
ATOM 2477 O O . ASN A 1 314 ? 22.330 -1.876 -22.570 1.00 47.09 314 ASN A O 1
ATOM 2481 N N . ARG A 1 315 ? 23.088 -3.067 -20.799 1.00 55.88 315 ARG A N 1
ATOM 2482 C CA . ARG A 1 315 ? 21.786 -3.518 -20.255 1.00 55.88 315 ARG A CA 1
ATOM 2483 C C . ARG A 1 315 ? 20.791 -2.355 -20.083 1.00 55.88 315 ARG A C 1
ATOM 2485 O O . ARG A 1 315 ? 19.587 -2.555 -20.139 1.00 55.88 315 ARG A O 1
ATOM 2492 N N . ARG A 1 316 ? 21.295 -1.119 -19.940 1.00 54.28 316 ARG A N 1
ATOM 2493 C CA . ARG A 1 316 ? 20.514 0.128 -19.848 1.00 54.28 316 ARG A CA 1
ATOM 2494 C C . ARG A 1 316 ? 19.526 0.371 -20.997 1.00 54.28 316 ARG A C 1
ATOM 2496 O O . ARG A 1 316 ? 18.568 1.106 -20.792 1.00 54.28 316 ARG A O 1
ATOM 2503 N N . ASN A 1 317 ? 19.734 -0.208 -22.180 1.00 64.31 317 ASN A N 1
ATOM 2504 C CA . ASN A 1 317 ? 18.860 0.019 -23.340 1.00 64.31 317 ASN A CA 1
ATOM 2505 C C . ASN A 1 317 ? 17.954 -1.175 -23.671 1.00 64.31 317 ASN A C 1
ATOM 2507 O O . ASN A 1 317 ? 17.283 -1.146 -24.702 1.00 64.31 317 ASN A O 1
ATOM 2511 N N . ASP A 1 318 ? 17.935 -2.209 -22.830 1.00 73.25 318 ASP A N 1
ATOM 2512 C CA . ASP A 1 318 ? 17.075 -3.366 -23.050 1.00 73.25 318 ASP A CA 1
ATOM 2513 C C . ASP A 1 318 ? 15.620 -3.015 -22.732 1.00 73.25 318 ASP A C 1
ATOM 2515 O O . ASP A 1 318 ? 15.313 -2.455 -21.683 1.00 73.25 318 ASP A O 1
ATOM 2519 N N . THR A 1 319 ? 14.722 -3.333 -23.659 1.00 85.44 319 THR A N 1
ATOM 2520 C CA . THR A 1 319 ? 13.275 -3.096 -23.531 1.00 85.44 319 THR A CA 1
ATOM 2521 C C . THR A 1 319 ? 12.528 -4.326 -23.020 1.00 85.44 319 THR A C 1
ATOM 2523 O O . THR A 1 319 ? 11.309 -4.294 -22.881 1.00 85.44 319 THR A O 1
ATOM 2526 N N . GLU A 1 320 ? 13.250 -5.420 -22.776 1.00 88.38 320 GLU A N 1
ATOM 2527 C CA . GLU A 1 320 ? 12.742 -6.660 -22.199 1.00 88.38 320 GLU A CA 1
ATOM 2528 C C . GLU A 1 320 ? 13.616 -7.075 -21.016 1.00 88.38 320 GLU A C 1
ATOM 2530 O O . GLU A 1 320 ? 14.793 -6.716 -20.938 1.00 88.38 320 GLU A O 1
ATOM 2535 N N . HIS A 1 321 ? 13.019 -7.813 -20.082 1.00 90.19 321 HIS A N 1
ATOM 2536 C CA . HIS A 1 321 ? 13.687 -8.246 -18.860 1.00 90.19 321 HIS A CA 1
ATOM 2537 C C . HIS A 1 321 ? 14.346 -9.610 -19.054 1.00 90.19 321 HIS A C 1
ATOM 2539 O O . HIS A 1 321 ? 13.743 -10.523 -19.620 1.00 90.19 321 HIS A O 1
ATOM 2545 N N . TYR A 1 322 ? 15.568 -9.756 -18.546 1.00 89.31 322 TYR A N 1
ATOM 2546 C CA . TYR A 1 322 ? 16.339 -10.994 -18.621 1.00 89.31 322 TYR A CA 1
ATOM 2547 C C . TYR A 1 322 ? 16.658 -11.491 -17.211 1.00 89.31 322 TYR A C 1
ATOM 2549 O O . TYR A 1 322 ? 17.138 -10.728 -16.370 1.00 89.31 322 TYR A O 1
ATOM 2557 N N . MET A 1 323 ? 16.390 -12.768 -16.946 1.00 88.88 323 MET A N 1
ATOM 2558 C CA . MET A 1 323 ? 16.761 -13.427 -15.696 1.00 88.88 323 MET A CA 1
ATOM 2559 C C . MET A 1 323 ? 18.223 -13.873 -15.777 1.00 88.88 323 MET A C 1
ATOM 2561 O O . MET A 1 323 ? 18.541 -14.684 -16.646 1.00 88.88 323 MET A O 1
ATOM 2565 N N . PRO A 1 324 ? 19.111 -13.408 -14.878 1.00 86.00 324 PRO A N 1
ATOM 2566 C CA . PRO A 1 324 ? 20.510 -13.823 -14.889 1.00 86.00 324 PRO A CA 1
ATOM 2567 C C . PRO A 1 324 ? 20.666 -15.345 -14.772 1.00 86.00 324 PRO A C 1
ATOM 2569 O O . PRO A 1 324 ? 19.980 -15.975 -13.963 1.00 86.00 324 PRO A O 1
ATOM 2572 N N . ASN A 1 325 ? 21.590 -15.932 -15.531 1.00 82.69 325 ASN A N 1
ATOM 2573 C CA . ASN A 1 325 ? 22.012 -17.310 -15.298 1.00 82.69 325 ASN A CA 1
ATOM 2574 C C . ASN A 1 325 ? 22.998 -17.324 -14.114 1.00 82.69 325 ASN A C 1
ATOM 2576 O O . ASN A 1 325 ? 23.946 -16.540 -14.104 1.00 82.69 325 ASN A O 1
ATOM 2580 N N . LEU A 1 326 ? 22.742 -18.161 -13.104 1.00 82.38 326 LEU A N 1
ATOM 2581 C CA . LEU A 1 326 ? 23.595 -18.258 -11.913 1.00 82.38 326 LEU A CA 1
ATOM 2582 C C . LEU A 1 326 ? 24.913 -18.985 -12.211 1.00 82.38 326 LEU A C 1
ATOM 2584 O O . LEU A 1 326 ? 25.938 -18.611 -11.650 1.00 82.38 326 LEU A O 1
ATOM 2588 N N . ASP A 1 327 ? 24.892 -19.953 -13.129 1.00 79.56 327 ASP A N 1
ATOM 2589 C CA . ASP A 1 327 ? 26.075 -20.722 -13.533 1.00 79.56 327 ASP A CA 1
ATOM 2590 C C . ASP A 1 327 ? 26.957 -19.921 -14.506 1.00 79.56 327 ASP A C 1
ATOM 2592 O O . ASP A 1 327 ? 28.175 -20.080 -14.554 1.00 79.56 327 ASP A O 1
ATOM 2596 N N . GLU A 1 328 ? 26.343 -18.995 -15.249 1.00 77.19 328 GLU A N 1
ATOM 2597 C CA . GLU A 1 328 ? 27.009 -18.134 -16.225 1.00 77.19 328 GLU A CA 1
ATOM 2598 C C . GLU A 1 328 ? 26.670 -16.647 -15.999 1.00 77.19 328 GLU A C 1
ATOM 2600 O O . GLU A 1 328 ? 25.964 -16.030 -16.805 1.00 77.19 328 GLU A O 1
ATOM 2605 N N . PRO A 1 329 ? 27.199 -16.002 -14.944 1.00 67.88 329 PRO A N 1
ATOM 2606 C CA . PRO A 1 329 ? 26.860 -14.614 -14.606 1.00 67.88 329 PRO A CA 1
ATOM 2607 C C . PRO A 1 329 ? 27.289 -13.592 -15.677 1.00 67.88 329 PRO A C 1
ATOM 2609 O O . PRO A 1 329 ? 26.776 -12.469 -15.725 1.00 67.88 329 PRO A O 1
ATOM 2612 N N . GLY A 1 330 ? 28.229 -13.973 -16.552 1.00 65.31 330 GLY A N 1
ATOM 2613 C CA . GLY A 1 330 ? 28.661 -13.183 -17.709 1.00 65.31 330 GLY A CA 1
ATOM 2614 C C . GLY A 1 330 ? 27.723 -13.262 -18.921 1.00 65.31 330 GLY A C 1
ATOM 2615 O O . GLY A 1 330 ? 27.890 -12.481 -19.863 1.00 65.31 330 GLY A O 1
ATOM 2616 N N . ASN A 1 331 ? 26.755 -14.183 -18.910 1.00 71.31 331 ASN A N 1
ATOM 2617 C CA . ASN A 1 331 ? 25.733 -14.327 -19.939 1.00 71.31 331 ASN A CA 1
ATOM 2618 C C . ASN A 1 331 ? 24.586 -13.324 -19.690 1.00 71.31 331 ASN A C 1
ATOM 2620 O O . ASN A 1 331 ? 24.361 -12.839 -18.579 1.00 71.31 331 ASN A O 1
ATOM 2624 N N . ARG A 1 332 ? 23.859 -12.961 -20.749 1.00 68.81 332 ARG A N 1
ATOM 2625 C CA . ARG A 1 332 ? 22.699 -12.062 -20.675 1.00 68.81 332 ARG A CA 1
ATOM 2626 C C . ARG A 1 332 ? 21.563 -12.668 -19.847 1.00 68.81 332 ARG A C 1
ATOM 2628 O O . ARG A 1 332 ? 20.814 -11.914 -19.231 1.00 68.81 332 ARG A O 1
ATOM 2635 N N . GLY A 1 333 ? 21.487 -13.998 -19.815 1.00 79.94 333 GLY A N 1
ATOM 2636 C CA . GLY A 1 333 ? 20.391 -14.739 -19.207 1.00 79.94 333 GLY A CA 1
ATOM 2637 C C . GLY A 1 333 ? 19.194 -14.887 -20.147 1.00 79.94 333 GLY A C 1
ATOM 2638 O O . GLY A 1 333 ? 19.227 -14.430 -21.294 1.00 79.94 333 GLY A O 1
ATOM 2639 N N . ASP A 1 334 ? 18.136 -15.519 -19.649 1.00 80.75 334 ASP A N 1
ATOM 2640 C CA . ASP A 1 334 ? 16.946 -15.838 -20.437 1.00 80.75 334 ASP A CA 1
ATOM 2641 C C . ASP A 1 334 ? 15.946 -14.686 -20.427 1.00 80.75 334 ASP A C 1
ATOM 2643 O O . ASP A 1 334 ? 15.673 -14.092 -19.381 1.00 80.75 334 ASP A O 1
ATOM 2647 N N . ALA A 1 335 ? 15.370 -14.378 -21.590 1.00 86.44 335 ALA A N 1
ATOM 2648 C CA . ALA A 1 335 ? 14.295 -13.397 -21.687 1.00 86.44 335 ALA A CA 1
ATOM 2649 C C . ALA A 1 335 ? 13.056 -13.913 -20.945 1.00 86.44 335 ALA A C 1
ATOM 2651 O O . ALA A 1 335 ? 12.536 -14.985 -21.262 1.00 86.44 335 ALA A O 1
ATOM 2652 N N . ILE A 1 336 ? 12.561 -13.139 -19.981 1.00 89.88 336 ILE A N 1
ATOM 2653 C CA . ILE A 1 336 ? 11.406 -13.519 -19.172 1.00 89.88 336 ILE A CA 1
ATOM 2654 C C . ILE A 1 336 ? 10.159 -12.799 -19.656 1.00 89.88 336 ILE A C 1
ATOM 2656 O O . ILE A 1 336 ? 10.143 -11.584 -19.848 1.00 89.88 336 ILE A O 1
ATOM 2660 N N . ARG A 1 337 ? 9.082 -13.568 -19.818 1.00 91.06 337 ARG A N 1
ATOM 2661 C CA . ARG A 1 337 ? 7.762 -13.025 -20.129 1.00 91.06 337 ARG A CA 1
ATOM 2662 C C . ARG A 1 337 ? 7.097 -12.483 -18.858 1.00 91.06 337 ARG A C 1
ATOM 2664 O O . ARG A 1 337 ? 7.155 -13.159 -17.830 1.00 91.06 337 ARG A O 1
ATOM 2671 N N . PRO A 1 338 ? 6.426 -11.323 -18.925 1.00 94.00 338 PRO A N 1
ATOM 2672 C CA . PRO A 1 338 ? 5.667 -10.782 -17.802 1.00 94.00 338 PRO A CA 1
ATOM 2673 C C . PRO A 1 338 ? 4.501 -11.693 -17.400 1.00 94.00 338 PRO A C 1
ATOM 2675 O O . PRO A 1 338 ? 3.598 -11.966 -18.199 1.00 94.00 338 PRO A O 1
ATOM 2678 N N . VAL A 1 339 ? 4.524 -12.152 -16.147 1.00 95.12 339 VAL A N 1
ATOM 2679 C CA . VAL A 1 339 ? 3.444 -12.927 -15.518 1.00 95.12 339 VAL A CA 1
ATOM 2680 C C . VAL A 1 339 ? 3.258 -12.448 -14.084 1.00 95.12 339 VAL A C 1
ATOM 2682 O O . VAL A 1 339 ? 4.209 -12.349 -13.312 1.00 95.12 339 VAL A O 1
ATOM 2685 N N . PHE A 1 340 ? 2.021 -12.139 -13.716 1.00 95.19 340 PHE A N 1
ATOM 2686 C CA . PHE A 1 340 ? 1.672 -11.748 -12.364 1.00 95.19 340 PHE A CA 1
ATOM 2687 C C . PHE A 1 340 ? 1.537 -12.990 -11.485 1.00 95.19 340 PHE A C 1
ATOM 2689 O O . PHE A 1 340 ? 0.624 -13.798 -11.652 1.00 95.19 340 PHE A O 1
ATOM 2696 N N . PHE A 1 341 ? 2.462 -13.150 -10.545 1.00 91.75 341 PHE A N 1
ATOM 2697 C CA . PHE A 1 341 ? 2.653 -14.398 -9.809 1.00 91.75 341 PHE A CA 1
ATOM 2698 C C . PHE A 1 341 ? 1.462 -14.813 -8.927 1.00 91.75 341 PHE A C 1
ATOM 2700 O O . PHE A 1 341 ? 1.250 -16.007 -8.728 1.00 91.75 341 PHE A O 1
ATOM 2707 N N . ALA A 1 342 ? 0.683 -13.856 -8.407 1.00 87.94 342 ALA A N 1
ATOM 2708 C CA . ALA A 1 342 ? -0.370 -14.147 -7.433 1.00 87.94 342 ALA A CA 1
ATOM 2709 C C . ALA A 1 342 ? -1.643 -14.740 -8.059 1.00 87.94 342 ALA A C 1
ATOM 2711 O O . ALA A 1 342 ? -2.312 -15.551 -7.422 1.00 87.94 342 ALA A O 1
ATOM 2712 N N . THR A 1 343 ? -1.979 -14.356 -9.295 1.00 86.38 343 THR A N 1
ATOM 2713 C CA . THR A 1 343 ? -3.181 -14.844 -10.005 1.00 86.38 343 THR A CA 1
ATOM 2714 C C . THR A 1 343 ? -2.878 -15.464 -11.372 1.00 86.38 343 THR A C 1
ATOM 2716 O O . THR A 1 343 ? -3.789 -15.927 -12.053 1.00 86.38 343 THR A O 1
ATOM 2719 N N . GLY A 1 344 ? -1.607 -15.497 -11.788 1.00 81.75 344 GLY A N 1
ATOM 2720 C CA . GLY A 1 344 ? -1.159 -16.089 -13.051 1.00 81.75 344 GLY A CA 1
ATOM 2721 C C . GLY A 1 344 ? -1.452 -15.250 -14.300 1.00 81.75 344 GLY A C 1
ATOM 2722 O O . GLY A 1 344 ? -1.288 -15.752 -15.413 1.00 81.75 344 GLY A O 1
ATOM 2723 N N . GLY A 1 345 ? -1.885 -13.994 -14.142 1.00 81.38 345 GLY A N 1
ATOM 2724 C CA . GLY A 1 345 ? -2.185 -13.085 -15.251 1.00 81.38 345 GLY A CA 1
ATOM 2725 C C . GLY A 1 345 ? -0.970 -12.849 -16.150 1.00 81.38 345 GLY A C 1
ATOM 2726 O O . GLY A 1 345 ? 0.095 -12.480 -15.662 1.00 81.38 345 GLY A O 1
ATOM 2727 N N . ARG A 1 346 ? -1.096 -13.093 -17.457 1.00 84.06 346 ARG A N 1
ATOM 2728 C CA . ARG A 1 346 ? 0.007 -12.965 -18.425 1.00 84.06 346 ARG A CA 1
ATOM 2729 C C . ARG A 1 346 ? -0.163 -11.700 -19.249 1.00 84.06 346 ARG A C 1
ATOM 2731 O O . ARG A 1 346 ? -1.285 -11.407 -19.656 1.00 84.06 346 ARG A O 1
ATOM 2738 N N . ALA A 1 347 ? 0.935 -11.011 -19.563 1.00 79.56 347 ALA A N 1
ATOM 2739 C CA . ALA A 1 347 ? 0.851 -9.940 -20.549 1.00 79.56 347 ALA A CA 1
ATOM 2740 C C . ALA A 1 347 ? 0.775 -10.480 -21.975 1.00 79.56 347 ALA A C 1
ATOM 2742 O O . ALA A 1 347 ? 1.484 -11.422 -22.342 1.00 79.56 347 ALA A O 1
ATOM 2743 N N . THR A 1 348 ? -0.079 -9.846 -22.774 1.00 79.31 348 THR A N 1
ATOM 2744 C CA . THR A 1 348 ? -0.130 -10.040 -24.221 1.00 79.31 348 THR A CA 1
ATOM 2745 C C . THR A 1 348 ? 1.183 -9.566 -24.844 1.00 79.31 348 THR A C 1
ATOM 2747 O O . THR A 1 348 ? 1.812 -8.614 -24.376 1.00 79.31 348 THR A O 1
ATOM 2750 N N . GLU A 1 349 ? 1.626 -10.241 -25.901 1.00 76.88 349 GLU A N 1
ATOM 2751 C CA . GLU A 1 349 ? 2.801 -9.803 -26.652 1.00 76.88 349 GLU A CA 1
ATOM 2752 C C . GLU A 1 349 ? 2.517 -8.480 -27.381 1.00 76.88 349 GLU A C 1
ATOM 2754 O O . GLU A 1 349 ? 1.403 -8.228 -27.831 1.00 76.88 349 GLU A O 1
ATOM 2759 N N . GLY A 1 350 ? 3.539 -7.632 -27.515 1.00 78.38 350 GLY A N 1
ATOM 2760 C CA . GLY A 1 350 ? 3.456 -6.406 -28.316 1.00 78.38 350 GLY A CA 1
ATOM 2761 C C . GLY A 1 350 ? 2.863 -5.176 -27.623 1.00 78.38 350 GLY A C 1
ATOM 2762 O O . GLY A 1 350 ? 2.865 -4.124 -28.256 1.00 78.38 350 GLY A O 1
ATOM 2763 N N . LEU A 1 351 ? 2.435 -5.279 -26.359 1.00 86.69 351 LEU A N 1
ATOM 2764 C CA . LEU A 1 351 ? 2.022 -4.117 -25.562 1.00 86.69 351 LEU A CA 1
ATOM 2765 C C . LEU A 1 351 ? 3.163 -3.106 -25.439 1.00 86.69 351 LEU A C 1
ATOM 2767 O O . LEU A 1 351 ? 4.333 -3.504 -25.295 1.00 86.69 351 LEU A O 1
ATOM 2771 N N . ASP A 1 352 ? 2.821 -1.822 -25.471 1.00 91.25 352 ASP A N 1
ATOM 2772 C CA . ASP A 1 352 ? 3.727 -0.757 -25.061 1.00 91.25 352 ASP A CA 1
ATOM 2773 C C . ASP A 1 352 ? 3.965 -0.789 -23.536 1.00 91.25 352 ASP A C 1
ATOM 2775 O O . ASP A 1 352 ? 3.427 -1.621 -22.799 1.00 91.25 352 ASP A O 1
ATOM 2779 N N . ASP A 1 353 ? 4.882 0.039 -23.059 1.00 93.31 353 ASP A N 1
ATOM 2780 C CA . ASP A 1 353 ? 5.284 0.086 -21.660 1.00 93.31 353 ASP A CA 1
ATOM 2781 C C . ASP A 1 353 ? 4.147 0.527 -20.723 1.00 93.31 353 ASP A C 1
ATOM 2783 O O . ASP A 1 353 ? 3.953 -0.075 -19.665 1.00 93.31 353 ASP A O 1
ATOM 2787 N N . VAL A 1 354 ? 3.369 1.541 -21.109 1.00 94.31 354 VAL A N 1
ATOM 2788 C CA . VAL A 1 354 ? 2.261 2.048 -20.285 1.00 94.31 354 VAL A CA 1
ATOM 2789 C C . VAL A 1 354 ? 1.129 1.026 -20.253 1.00 94.31 354 VAL A C 1
ATOM 2791 O O . VAL A 1 354 ? 0.650 0.697 -19.172 1.00 94.31 354 VAL A O 1
ATOM 2794 N N . GLU A 1 355 ? 0.765 0.439 -21.393 1.00 94.56 355 GLU A N 1
ATOM 2795 C CA . GLU A 1 355 ? -0.209 -0.650 -21.506 1.00 94.56 355 GLU A CA 1
ATOM 2796 C C . GLU A 1 355 ? 0.206 -1.872 -20.674 1.00 94.56 355 GLU A C 1
ATOM 2798 O O . GLU A 1 355 ? -0.613 -2.478 -19.976 1.00 94.56 355 GLU A O 1
ATOM 2803 N N . ARG A 1 356 ? 1.497 -2.230 -20.696 1.00 94.50 356 ARG A N 1
ATOM 2804 C CA . ARG A 1 356 ? 2.046 -3.331 -19.892 1.00 94.50 356 ARG A CA 1
ATOM 2805 C C . ARG A 1 356 ? 1.899 -3.047 -18.396 1.00 94.50 356 ARG A C 1
ATOM 2807 O O . ARG A 1 356 ? 1.468 -3.933 -17.654 1.00 94.50 356 ARG A O 1
ATOM 2814 N N . ARG A 1 357 ? 2.227 -1.834 -17.939 1.00 96.44 357 ARG A N 1
ATOM 2815 C CA . ARG A 1 357 ? 2.052 -1.444 -16.529 1.00 96.44 357 ARG A CA 1
ATOM 2816 C C . ARG A 1 357 ? 0.586 -1.277 -16.141 1.00 96.44 357 ARG A C 1
ATOM 2818 O O . ARG A 1 357 ? 0.234 -1.625 -15.020 1.00 96.44 357 ARG A O 1
ATOM 2825 N N . GLN A 1 358 ? -0.273 -0.843 -17.059 1.00 97.06 358 GLN A N 1
ATOM 2826 C CA . GLN A 1 358 ? -1.719 -0.795 -16.854 1.00 97.06 358 GLN A CA 1
ATOM 2827 C C . GLN A 1 358 ? -2.281 -2.199 -16.625 1.00 97.06 358 GLN A C 1
ATOM 2829 O O . GLN A 1 358 ? -3.077 -2.419 -15.715 1.00 97.06 358 GLN A O 1
ATOM 2834 N N . LEU A 1 359 ? -1.829 -3.183 -17.404 1.00 95.94 359 LEU A N 1
ATOM 2835 C CA . LEU A 1 359 ? -2.218 -4.571 -17.186 1.00 95.94 359 LEU A CA 1
ATOM 2836 C C . LEU A 1 359 ? -1.747 -5.086 -15.818 1.00 95.94 359 LEU A C 1
ATOM 2838 O O . LEU A 1 359 ? -2.501 -5.781 -15.136 1.00 95.94 359 LEU A O 1
ATOM 2842 N N . LEU A 1 360 ? -0.527 -4.733 -15.399 1.00 97.44 360 LEU A N 1
ATOM 2843 C CA . LEU A 1 360 ? -0.058 -5.047 -14.051 1.00 97.44 360 LEU A CA 1
ATOM 2844 C C . LEU A 1 360 ? -0.945 -4.399 -12.987 1.00 97.44 360 LEU A C 1
ATOM 2846 O O . LEU A 1 360 ? -1.352 -5.097 -12.063 1.00 97.44 360 LEU A O 1
ATOM 2850 N N . ALA A 1 361 ? -1.261 -3.109 -13.122 1.00 98.06 361 ALA A N 1
ATOM 2851 C CA . ALA A 1 361 ? -2.144 -2.399 -12.204 1.00 98.06 361 ALA A CA 1
ATOM 2852 C C . ALA A 1 361 ? -3.488 -3.125 -12.082 1.00 98.06 361 ALA A C 1
ATOM 2854 O O . ALA A 1 361 ? -3.868 -3.489 -10.977 1.00 98.06 361 ALA A O 1
ATOM 2855 N N . ASN A 1 362 ? -4.115 -3.485 -13.206 1.00 96.75 362 ASN A N 1
ATOM 2856 C CA . ASN A 1 362 ? -5.370 -4.241 -13.229 1.00 96.75 362 ASN A CA 1
ATOM 2857 C C . ASN A 1 362 ? -5.268 -5.603 -12.517 1.00 96.75 362 ASN A C 1
ATOM 2859 O O . ASN A 1 362 ? -6.234 -6.065 -11.910 1.00 96.75 362 ASN A O 1
ATOM 2863 N N . HIS A 1 363 ? -4.122 -6.285 -12.601 1.00 97.25 363 HIS A N 1
ATOM 2864 C CA . HIS A 1 363 ? -3.900 -7.545 -11.889 1.00 97.25 363 HIS A CA 1
ATOM 2865 C C . HIS A 1 363 ? -3.664 -7.342 -10.390 1.00 97.25 363 HIS A C 1
ATOM 2867 O O . HIS A 1 363 ? -4.208 -8.103 -9.586 1.00 97.25 363 HIS A O 1
ATOM 2873 N N . VAL A 1 364 ? -2.878 -6.327 -10.024 1.00 97.75 364 VAL A N 1
ATOM 2874 C CA . VAL A 1 364 ? -2.601 -5.951 -8.634 1.00 97.75 364 VAL A CA 1
ATOM 2875 C C . VAL A 1 364 ? -3.897 -5.553 -7.942 1.00 97.75 364 VAL A C 1
ATOM 2877 O O . VAL A 1 364 ? -4.185 -6.096 -6.885 1.00 97.75 364 VAL A O 1
ATOM 2880 N N . THR A 1 365 ? -4.708 -4.693 -8.551 1.00 97.50 365 THR A N 1
ATOM 2881 C CA . THR A 1 365 ? -5.918 -4.124 -7.945 1.00 97.50 365 THR A CA 1
ATOM 2882 C C . THR A 1 365 ? -7.184 -4.944 -8.194 1.00 97.50 365 THR A C 1
ATOM 2884 O O . THR A 1 365 ? -8.280 -4.535 -7.822 1.00 97.50 365 THR A O 1
ATOM 2887 N N . SER A 1 366 ? -7.066 -6.117 -8.822 1.00 96.00 366 SER A N 1
ATOM 2888 C CA . SER A 1 366 ? -8.219 -6.972 -9.090 1.00 96.00 366 SER A CA 1
ATOM 2889 C C . SER A 1 366 ? -8.893 -7.420 -7.793 1.00 96.00 366 SER A C 1
ATOM 2891 O O . SER A 1 366 ? -8.232 -7.931 -6.892 1.00 96.00 366 SER A O 1
ATOM 2893 N N . THR A 1 367 ? -10.225 -7.413 -7.762 1.00 94.88 367 THR A N 1
ATOM 2894 C CA . THR A 1 367 ? -11.019 -8.025 -6.679 1.00 94.88 367 THR A CA 1
ATOM 2895 C C . THR A 1 367 ? -10.761 -9.528 -6.513 1.00 94.88 367 THR A C 1
ATOM 2897 O O . THR A 1 367 ? -10.974 -10.086 -5.441 1.00 94.88 367 THR A O 1
ATOM 2900 N N . ARG A 1 368 ? -10.230 -10.201 -7.548 1.00 92.50 368 ARG A N 1
ATOM 2901 C CA . ARG A 1 368 ? -9.780 -11.605 -7.474 1.00 92.50 368 ARG A CA 1
ATOM 2902 C C . ARG A 1 368 ? -8.417 -11.768 -6.799 1.00 92.50 368 ARG A C 1
ATOM 2904 O O . ARG A 1 368 ? -8.045 -12.881 -6.431 1.00 92.50 368 ARG A O 1
ATOM 2911 N N . ASN A 1 369 ? -7.655 -10.689 -6.652 1.00 95.31 369 ASN A N 1
ATOM 2912 C CA . ASN A 1 369 ? -6.380 -10.689 -5.956 1.00 95.31 369 ASN A CA 1
ATOM 2913 C C . ASN A 1 369 ? -6.582 -10.353 -4.471 1.00 95.31 369 ASN A C 1
ATOM 2915 O O . ASN A 1 369 ? -6.547 -9.193 -4.062 1.00 95.31 369 ASN A O 1
ATOM 2919 N N . ARG A 1 370 ? -6.713 -11.388 -3.634 1.00 94.06 370 ARG A N 1
ATOM 2920 C CA . ARG A 1 370 ? -6.903 -11.219 -2.182 1.00 94.06 370 ARG A CA 1
ATOM 2921 C C . ARG A 1 370 ? -5.789 -10.425 -1.488 1.00 94.06 370 ARG A C 1
ATOM 2923 O O . ARG A 1 370 ? -6.017 -9.883 -0.412 1.00 94.06 370 ARG A O 1
ATOM 2930 N N . TRP A 1 371 ? -4.580 -10.399 -2.053 1.00 96.25 371 TRP A N 1
ATOM 2931 C CA . TRP A 1 371 ? -3.418 -9.779 -1.415 1.00 96.25 371 TRP A CA 1
ATOM 2932 C C . TRP A 1 371 ? -3.502 -8.261 -1.377 1.00 96.25 371 TRP A C 1
ATOM 2934 O O . TRP A 1 371 ? -2.998 -7.657 -0.438 1.00 96.25 371 TRP A O 1
ATOM 2944 N N . PHE A 1 372 ? -4.197 -7.658 -2.340 1.00 98.12 372 PHE A N 1
ATOM 2945 C CA . PHE A 1 372 ? -4.332 -6.210 -2.424 1.00 98.12 372 PHE A CA 1
ATOM 2946 C C . PHE A 1 372 ? -5.069 -5.621 -1.219 1.00 98.12 372 PHE A C 1
ATOM 2948 O O . PHE A 1 372 ? -4.540 -4.767 -0.506 1.00 98.12 372 PHE A O 1
ATOM 2955 N N . ALA A 1 373 ? -6.258 -6.156 -0.926 1.00 98.06 373 ALA A N 1
ATOM 2956 C CA . ALA A 1 373 ? -7.028 -5.752 0.246 1.00 98.06 373 ALA A CA 1
ATOM 2957 C C . ALA A 1 373 ? -6.294 -6.100 1.550 1.00 98.06 373 ALA A C 1
ATOM 2959 O O . ALA A 1 373 ? -6.210 -5.268 2.451 1.00 98.06 373 ALA A O 1
ATOM 2960 N N . ARG A 1 374 ? -5.699 -7.300 1.632 1.00 97.75 374 ARG A N 1
ATOM 2961 C CA . ARG A 1 374 ? -4.946 -7.741 2.817 1.00 97.75 374 ARG A CA 1
ATOM 2962 C C . ARG A 1 374 ? -3.793 -6.802 3.148 1.00 97.75 374 ARG A C 1
ATOM 2964 O O . ARG A 1 374 ? -3.628 -6.464 4.316 1.00 97.75 374 ARG A O 1
ATOM 2971 N N . ALA A 1 375 ? -3.020 -6.377 2.147 1.00 98.00 375 ALA A N 1
ATOM 2972 C CA . ALA A 1 375 ? -1.884 -5.472 2.320 1.00 98.00 375 ALA A CA 1
ATOM 2973 C C . ALA A 1 375 ? -2.297 -4.159 2.974 1.00 98.00 375 ALA A C 1
ATOM 2975 O O . ALA A 1 375 ? -1.686 -3.736 3.955 1.00 98.00 375 ALA A O 1
ATOM 2976 N N . TYR A 1 376 ? -3.355 -3.537 2.456 1.00 98.50 376 TYR A N 1
ATOM 2977 C CA . TYR A 1 376 ? -3.838 -2.273 2.990 1.00 98.50 376 TYR A CA 1
ATOM 2978 C C . TYR A 1 376 ? -4.458 -2.452 4.381 1.00 98.50 376 TYR A C 1
ATOM 2980 O O . TYR A 1 376 ? -4.081 -1.748 5.311 1.00 98.50 376 TYR A O 1
ATOM 2988 N N . VAL A 1 377 ? -5.334 -3.447 4.560 1.00 98.56 377 VAL A N 1
ATOM 2989 C CA . VAL A 1 377 ? -6.035 -3.687 5.831 1.00 98.56 377 VAL A CA 1
ATOM 2990 C C . VAL A 1 377 ? -5.073 -4.052 6.960 1.00 98.56 377 VAL A C 1
ATOM 2992 O O . VAL A 1 377 ? -5.177 -3.478 8.042 1.00 98.56 377 VAL A O 1
ATOM 2995 N N . ASN A 1 378 ? -4.114 -4.957 6.726 1.00 98.12 378 ASN A N 1
ATOM 2996 C CA . ASN A 1 378 ? -3.115 -5.315 7.738 1.00 98.12 378 ASN A CA 1
ATOM 2997 C C . ASN A 1 378 ? -2.299 -4.094 8.158 1.00 98.12 378 ASN A C 1
ATOM 2999 O O . ASN A 1 378 ? -2.033 -3.891 9.343 1.00 98.12 378 ASN A O 1
ATOM 3003 N N . ARG A 1 379 ? -1.945 -3.261 7.175 1.00 97.19 379 ARG A N 1
ATOM 3004 C CA . ARG A 1 379 ? -1.165 -2.057 7.404 1.00 97.19 379 ARG A CA 1
ATOM 3005 C C . ARG A 1 379 ? -1.930 -1.023 8.219 1.00 97.19 379 ARG A C 1
ATOM 3007 O O . ARG A 1 379 ? -1.423 -0.569 9.239 1.00 97.19 379 ARG A O 1
ATOM 3014 N N . THR A 1 380 ? -3.154 -0.692 7.814 1.00 98.25 380 THR A N 1
ATOM 3015 C CA . THR A 1 380 ? -4.010 0.258 8.537 1.00 98.25 380 THR A CA 1
ATOM 3016 C C . THR A 1 380 ? -4.300 -0.223 9.954 1.00 98.25 380 THR A C 1
ATOM 3018 O O . THR A 1 380 ? -4.180 0.552 10.899 1.00 98.25 380 THR A O 1
ATOM 3021 N N . TRP A 1 381 ? -4.612 -1.509 10.124 1.00 98.00 381 TRP A N 1
ATOM 3022 C CA . TRP A 1 381 ? -4.815 -2.099 11.444 1.00 98.00 381 TRP A CA 1
ATOM 3023 C C . TRP A 1 381 ? -3.568 -1.963 12.321 1.00 98.00 381 TRP A C 1
ATOM 3025 O O . TRP A 1 381 ? -3.656 -1.460 13.437 1.00 98.00 381 TRP A O 1
ATOM 3035 N N . SER A 1 382 ? -2.395 -2.332 11.801 1.00 95.81 382 SER A N 1
ATOM 3036 C CA . SER A 1 382 ? -1.137 -2.232 12.543 1.00 95.81 382 SER A CA 1
ATOM 3037 C C . SER A 1 382 ? -0.777 -0.795 12.917 1.00 95.81 382 SER A C 1
ATOM 3039 O O . SER A 1 382 ? -0.207 -0.592 13.984 1.00 95.81 382 SER A O 1
ATOM 3041 N N . VAL A 1 383 ? -1.082 0.193 12.071 1.00 94.25 383 VAL A N 1
ATOM 3042 C CA . VAL A 1 383 ? -0.842 1.613 12.381 1.00 94.25 383 VAL A CA 1
ATOM 3043 C C . VAL A 1 383 ? -1.731 2.081 13.534 1.00 94.25 383 VAL A C 1
ATOM 3045 O O . VAL A 1 383 ? -1.244 2.763 14.428 1.00 94.25 383 VAL A O 1
ATOM 3048 N N . LEU A 1 384 ? -3.007 1.683 13.547 1.00 96.12 384 LEU A N 1
ATOM 3049 C CA . LEU A 1 384 ? -3.982 2.146 14.542 1.00 96.12 384 LEU A CA 1
ATOM 3050 C C . LEU A 1 384 ? -3.938 1.367 15.867 1.00 96.12 384 LEU A C 1
ATOM 3052 O O . LEU A 1 384 ? -4.266 1.912 16.918 1.00 96.12 384 LEU A O 1
ATOM 3056 N N . LEU A 1 385 ? -3.579 0.082 15.832 1.00 93.75 385 LEU A N 1
ATOM 3057 C CA . LEU A 1 385 ? -3.623 -0.820 16.994 1.00 93.75 385 LEU A CA 1
ATOM 3058 C C . LEU A 1 385 ? -2.240 -1.305 17.446 1.00 93.75 385 LEU A C 1
ATOM 3060 O O . LEU A 1 385 ? -2.131 -1.955 18.483 1.00 93.75 385 LEU A O 1
ATOM 3064 N N . GLY A 1 386 ? -1.182 -0.974 16.704 1.00 89.81 386 GLY A N 1
ATOM 3065 C CA . GLY A 1 386 ? 0.211 -1.273 17.044 1.00 89.81 386 GLY A CA 1
ATOM 3066 C C . GLY A 1 386 ? 0.710 -2.652 16.601 1.00 89.81 386 GLY A C 1
ATOM 3067 O O . GLY A 1 386 ? 1.915 -2.824 16.429 1.00 89.81 386 GLY A O 1
ATOM 3068 N N . GLU A 1 387 ? -0.180 -3.616 16.357 1.00 89.69 387 GLU A N 1
ATOM 3069 C CA . GLU A 1 387 ? 0.168 -4.959 15.878 1.00 89.69 387 GLU A CA 1
ATOM 3070 C C . GLU A 1 387 ? -0.775 -5.386 14.749 1.00 89.69 387 GLU A C 1
ATOM 3072 O O . GLU A 1 387 ? -1.995 -5.336 14.898 1.00 89.69 387 GLU A O 1
ATOM 3077 N N . GLY A 1 388 ? -0.208 -5.766 13.599 1.00 93.06 388 GLY A N 1
ATOM 3078 C CA . GLY A 1 388 ? -0.960 -6.270 12.450 1.00 93.06 388 GLY A CA 1
ATOM 3079 C C . GLY A 1 388 ? -1.536 -7.668 12.684 1.00 93.06 388 GLY A C 1
ATOM 3080 O O . GLY A 1 388 ? -1.082 -8.412 13.548 1.00 93.06 388 GLY A O 1
ATOM 3081 N N . PHE A 1 389 ? -2.485 -8.073 11.842 1.00 95.06 389 PHE A N 1
ATOM 3082 C CA . PHE A 1 389 ? -2.931 -9.467 11.765 1.00 95.06 389 PHE A CA 1
ATOM 3083 C C . PHE A 1 389 ? -1.798 -10.409 11.351 1.00 95.06 389 PHE A C 1
ATOM 3085 O O . PHE A 1 389 ? -1.804 -11.583 11.703 1.00 95.06 389 PHE A O 1
ATOM 3092 N N . SER A 1 390 ? -0.822 -9.917 10.594 1.00 93.19 390 SER A N 1
ATOM 3093 C CA . SER A 1 390 ? 0.389 -10.654 10.257 1.00 93.19 390 SER A CA 1
ATOM 3094 C C . SER A 1 390 ? 1.603 -9.739 10.371 1.00 93.19 390 SER A C 1
ATOM 3096 O O . SER A 1 390 ? 1.557 -8.576 9.955 1.00 93.19 390 SER A O 1
ATOM 3098 N N . MET A 1 391 ? 2.668 -10.268 10.977 1.00 88.31 391 MET A N 1
ATOM 3099 C CA . MET A 1 391 ? 3.916 -9.557 11.230 1.00 88.31 391 MET A CA 1
ATOM 3100 C C . MET A 1 391 ? 5.114 -10.368 10.709 1.00 88.31 391 MET A C 1
ATOM 3102 O O . MET A 1 391 ? 5.190 -11.568 10.994 1.00 88.31 391 MET A O 1
ATOM 3106 N N . PRO A 1 392 ? 6.089 -9.732 10.024 1.00 90.44 392 PRO A N 1
ATOM 3107 C CA . PRO A 1 392 ? 6.166 -8.300 9.687 1.00 90.44 392 PRO A CA 1
ATOM 3108 C C . PRO A 1 392 ? 5.012 -7.785 8.806 1.00 90.44 392 PRO A C 1
ATOM 3110 O O . PRO A 1 392 ? 4.496 -8.517 7.973 1.00 90.44 392 PRO A O 1
ATOM 3113 N N . ILE A 1 393 ? 4.637 -6.511 8.977 1.00 88.75 393 ILE A N 1
ATOM 3114 C CA . ILE A 1 393 ? 3.471 -5.857 8.337 1.00 88.75 393 ILE A CA 1
ATOM 3115 C C . ILE A 1 393 ? 3.428 -5.994 6.800 1.00 88.75 393 ILE A C 1
ATOM 3117 O O . ILE A 1 393 ? 2.347 -6.025 6.210 1.00 88.75 393 ILE A O 1
ATOM 3121 N N . ASP A 1 394 ? 4.602 -6.146 6.177 1.00 87.75 394 ASP A N 1
ATOM 3122 C CA . ASP A 1 394 ? 4.793 -6.281 4.730 1.00 87.75 394 ASP A CA 1
ATOM 3123 C C . ASP A 1 394 ? 5.264 -7.685 4.291 1.00 87.75 394 ASP A C 1
ATOM 3125 O O . ASP A 1 394 ? 5.697 -7.844 3.149 1.00 87.75 394 ASP A O 1
ATOM 3129 N N . ASP A 1 395 ? 5.258 -8.680 5.185 1.00 89.56 395 ASP A N 1
ATOM 3130 C CA . ASP A 1 395 ? 5.591 -10.086 4.904 1.00 89.56 395 ASP A CA 1
ATOM 3131 C C . ASP A 1 395 ? 4.444 -11.000 5.355 1.00 89.56 395 ASP A C 1
ATOM 3133 O O . ASP A 1 395 ? 4.514 -11.680 6.374 1.00 89.56 395 ASP A O 1
ATOM 3137 N N . MET A 1 396 ? 3.371 -11.000 4.572 1.00 89.75 396 MET A N 1
ATOM 3138 C CA . MET A 1 396 ? 2.167 -11.801 4.775 1.00 89.75 396 MET A CA 1
ATOM 3139 C C . MET A 1 396 ? 2.057 -12.932 3.759 1.00 89.75 396 MET A C 1
ATOM 3141 O O . MET A 1 396 ? 0.953 -13.306 3.373 1.00 89.75 396 MET A O 1
ATOM 3145 N N . GLY A 1 397 ? 3.189 -13.447 3.277 1.00 82.56 397 GLY A N 1
ATOM 3146 C CA . GLY A 1 397 ? 3.225 -14.548 2.321 1.00 82.56 397 GLY A CA 1
ATOM 3147 C C . GLY A 1 397 ? 2.292 -15.718 2.689 1.00 82.56 397 GLY A C 1
ATOM 3148 O O . GLY A 1 397 ? 1.906 -15.889 3.843 1.00 82.56 397 GLY A O 1
ATOM 3149 N N . PRO A 1 398 ? 1.902 -16.558 1.724 1.00 83.50 398 PRO A N 1
ATOM 3150 C CA . PRO A 1 398 ? 0.935 -17.634 1.937 1.00 83.50 398 PRO A CA 1
ATOM 3151 C C . PRO A 1 398 ? 1.277 -18.623 3.060 1.00 83.50 398 PRO A C 1
ATOM 3153 O O . PRO A 1 398 ? 0.375 -19.281 3.568 1.00 83.50 398 PRO A O 1
ATOM 3156 N N . GLU A 1 399 ? 2.555 -18.749 3.412 1.00 86.31 399 GLU A N 1
ATOM 3157 C CA . GLU A 1 399 ? 3.030 -19.625 4.487 1.00 86.31 399 GLU A CA 1
ATOM 3158 C C . GLU A 1 399 ? 3.031 -18.930 5.864 1.00 86.31 399 GLU A C 1
ATOM 3160 O O . GLU A 1 399 ? 3.578 -19.462 6.832 1.00 86.31 399 GLU A O 1
ATOM 3165 N N . ARG A 1 400 ? 2.485 -17.709 5.969 1.00 88.19 400 ARG A N 1
ATOM 3166 C CA . ARG A 1 400 ? 2.432 -16.945 7.219 1.00 88.19 400 ARG A CA 1
ATOM 3167 C C . ARG A 1 400 ? 1.124 -17.167 7.956 1.00 88.19 400 ARG A C 1
ATOM 3169 O O . ARG A 1 400 ? 0.040 -17.158 7.376 1.00 88.19 400 ARG A O 1
ATOM 3176 N N . GLU A 1 401 ? 1.248 -17.310 9.269 1.00 88.38 401 GLU A N 1
ATOM 3177 C CA . GLU A 1 401 ? 0.107 -17.305 10.174 1.00 88.38 401 GLU A CA 1
ATOM 3178 C C . GLU A 1 401 ? -0.481 -15.896 10.290 1.00 88.38 401 GLU A C 1
ATOM 3180 O O . GLU A 1 401 ? 0.209 -14.880 10.147 1.00 88.38 401 GLU A O 1
ATOM 3185 N N . VAL A 1 402 ? -1.784 -15.860 10.545 1.00 91.75 402 VAL A N 1
ATOM 3186 C CA . VAL A 1 402 ? -2.584 -14.646 10.643 1.00 91.75 402 VAL A CA 1
ATOM 3187 C C . VAL A 1 402 ? -3.369 -14.712 11.949 1.00 91.75 402 VAL A C 1
ATOM 3189 O O . VAL A 1 402 ? -4.098 -15.677 12.183 1.00 91.75 402 VAL A O 1
ATOM 3192 N N . ALA A 1 403 ? -3.236 -13.689 12.784 1.00 92.50 403 ALA A N 1
ATOM 3193 C CA . ALA A 1 403 ? -4.049 -13.486 13.973 1.00 92.50 403 ALA A CA 1
ATOM 3194 C C . ALA A 1 403 ? -5.472 -13.054 13.592 1.00 92.50 403 ALA A C 1
ATOM 3196 O O . ALA A 1 403 ? -5.671 -12.376 12.585 1.00 92.50 403 ALA A O 1
ATOM 3197 N N . HIS A 1 404 ? -6.461 -13.434 14.405 1.00 94.81 404 HIS A N 1
ATOM 3198 C CA . HIS A 1 404 ? -7.869 -13.046 14.237 1.00 94.81 404 HIS A CA 1
ATOM 3199 C C . HIS A 1 404 ? -8.386 -13.204 12.786 1.00 94.81 404 HIS A C 1
ATOM 3201 O O . HIS A 1 404 ? -8.897 -12.245 12.196 1.00 94.81 404 HIS A O 1
ATOM 3207 N N . PRO A 1 405 ? -8.248 -14.390 12.155 1.00 95.75 405 PRO A N 1
ATOM 3208 C CA . PRO A 1 405 ? -8.479 -14.558 10.718 1.00 95.75 405 PRO A CA 1
ATOM 3209 C C . PRO A 1 405 ? -9.899 -14.170 10.283 1.00 95.75 405 PRO A C 1
ATOM 3211 O O . PRO A 1 405 ? -10.071 -13.613 9.202 1.00 95.75 405 PRO A O 1
ATOM 3214 N N . GLN A 1 406 ? -10.909 -14.389 11.135 1.00 97.38 406 GLN A N 1
ATOM 3215 C CA . GLN A 1 406 ? -12.295 -14.007 10.839 1.00 97.38 406 GLN A CA 1
ATOM 3216 C C . GLN A 1 406 ? -12.472 -12.484 10.773 1.00 97.38 406 GLN A C 1
ATOM 3218 O O . GLN A 1 406 ? -13.169 -11.984 9.889 1.00 97.38 406 GLN A O 1
ATOM 3223 N N . VAL A 1 407 ? -11.807 -11.748 11.669 1.00 98.12 407 VAL A N 1
ATOM 3224 C CA . VAL A 1 407 ? -11.793 -10.278 11.678 1.00 98.12 407 VAL A CA 1
ATOM 3225 C C . VAL A 1 407 ? -11.069 -9.757 10.444 1.00 98.12 407 VAL A C 1
ATOM 3227 O O . VAL A 1 407 ? -11.582 -8.880 9.749 1.00 98.12 407 VAL A O 1
ATOM 3230 N N . PHE A 1 408 ? -9.904 -10.326 10.131 1.00 97.94 408 PHE A N 1
ATOM 3231 C CA . PHE A 1 408 ? -9.130 -9.889 8.977 1.00 97.94 408 PHE A CA 1
ATOM 3232 C C . PHE A 1 408 ? -9.883 -10.122 7.663 1.00 97.94 408 PHE A C 1
ATOM 3234 O O . PHE A 1 408 ? -9.945 -9.228 6.819 1.00 97.94 408 PHE A O 1
ATOM 3241 N N . ASP A 1 409 ? -10.510 -11.289 7.500 1.00 97.81 409 ASP A N 1
ATOM 3242 C CA . ASP A 1 409 ? -11.301 -11.612 6.312 1.00 97.81 409 ASP A CA 1
ATOM 3243 C C . ASP A 1 409 ? -12.587 -10.773 6.222 1.00 97.81 409 ASP A C 1
ATOM 3245 O O . ASP A 1 409 ? -13.026 -10.440 5.121 1.00 97.81 409 ASP A O 1
ATOM 3249 N N . LEU A 1 410 ? -13.203 -10.398 7.350 1.00 98.50 410 LEU A N 1
ATOM 3250 C CA . LEU A 1 410 ? -14.323 -9.451 7.374 1.00 98.50 410 LEU A CA 1
ATOM 3251 C C . LEU A 1 410 ? -13.900 -8.069 6.860 1.00 98.50 410 LEU A C 1
ATOM 3253 O O . LEU A 1 410 ? -14.527 -7.554 5.938 1.00 98.50 410 LEU A O 1
ATOM 3257 N N . LEU A 1 411 ? -12.820 -7.504 7.405 1.00 98.62 411 LEU A N 1
ATOM 3258 C CA . LEU A 1 411 ? -12.318 -6.190 6.996 1.00 98.62 411 LEU A CA 1
ATOM 3259 C C . LEU A 1 411 ? -11.845 -6.181 5.536 1.00 98.62 411 LEU A C 1
ATOM 3261 O O . LEU A 1 411 ? -12.113 -5.230 4.810 1.00 98.62 411 LEU A O 1
ATOM 3265 N N . CYS A 1 412 ? -11.181 -7.247 5.077 1.00 98.44 412 CYS A N 1
ATOM 3266 C CA . CYS A 1 412 ? -10.751 -7.362 3.681 1.00 98.44 412 CYS A CA 1
ATOM 3267 C C . CYS A 1 412 ? -11.931 -7.434 2.707 1.00 98.44 412 CYS A C 1
ATOM 3269 O O . CYS A 1 412 ? -11.847 -6.863 1.618 1.00 98.44 412 CYS A O 1
ATOM 3271 N N . ARG A 1 413 ? -13.009 -8.138 3.078 1.00 98.31 413 ARG A N 1
ATOM 3272 C CA . ARG A 1 413 ? -14.234 -8.196 2.270 1.00 98.31 413 ARG A CA 1
ATOM 3273 C C . ARG A 1 413 ? -14.897 -6.832 2.200 1.00 98.31 413 ARG A C 1
ATOM 3275 O O . ARG A 1 413 ? -15.066 -6.334 1.099 1.00 98.31 413 ARG A O 1
ATOM 3282 N N . ASP A 1 414 ? -15.139 -6.182 3.338 1.00 98.38 414 ASP A N 1
ATOM 3283 C CA . ASP A 1 414 ? -15.745 -4.844 3.355 1.00 98.38 414 ASP A CA 1
ATOM 3284 C C . ASP A 1 414 ? -14.913 -3.813 2.569 1.00 98.38 414 ASP A C 1
ATOM 3286 O O . ASP A 1 414 ? -15.455 -3.042 1.777 1.00 98.38 414 ASP A O 1
ATOM 3290 N N . PHE A 1 415 ? -13.583 -3.849 2.701 1.00 98.62 415 PHE A N 1
ATOM 3291 C CA . PHE A 1 415 ? -12.699 -2.975 1.931 1.00 98.62 415 PHE A CA 1
ATOM 3292 C C . PHE A 1 415 ? -12.752 -3.264 0.422 1.00 98.62 415 PHE A C 1
ATOM 3294 O O . PHE A 1 415 ? -12.676 -2.343 -0.381 1.00 98.62 415 PHE A O 1
ATOM 3301 N N . THR A 1 416 ? -12.921 -4.524 0.014 1.00 98.44 416 THR A N 1
ATOM 3302 C CA . THR A 1 416 ? -13.080 -4.881 -1.407 1.00 98.44 416 THR A CA 1
ATOM 3303 C C . THR A 1 416 ? -14.459 -4.474 -1.934 1.00 98.44 416 THR A C 1
ATOM 3305 O O . THR A 1 416 ? -14.551 -3.861 -2.995 1.00 98.44 416 THR A O 1
ATOM 3308 N N . ASP A 1 417 ? -15.521 -4.765 -1.183 1.00 97.50 417 ASP A N 1
ATOM 3309 C CA . ASP A 1 417 ? -16.917 -4.525 -1.570 1.00 97.50 417 ASP A CA 1
ATOM 3310 C C . ASP A 1 417 ? -17.260 -3.028 -1.613 1.00 97.50 417 ASP A C 1
ATOM 3312 O O . ASP A 1 417 ? -18.091 -2.599 -2.411 1.00 97.50 417 ASP A O 1
ATOM 3316 N N . SER A 1 418 ? -16.581 -2.216 -0.800 1.00 97.19 418 SER A N 1
ATOM 3317 C CA . SER A 1 418 ? -16.673 -0.750 -0.842 1.00 97.19 418 SER A CA 1
ATOM 3318 C C . SER A 1 418 ? -15.906 -0.109 -2.003 1.00 97.19 418 SER A C 1
ATOM 3320 O O . SER A 1 418 ? -15.894 1.114 -2.116 1.00 97.19 418 SER A O 1
ATOM 3322 N N . GLY A 1 419 ? -15.262 -0.901 -2.868 1.00 97.44 419 GLY A N 1
ATOM 3323 C CA . GLY A 1 419 ? -14.431 -0.377 -3.949 1.00 97.44 419 GLY A CA 1
ATOM 3324 C C . GLY A 1 419 ? -13.141 0.260 -3.435 1.00 97.44 419 GLY A C 1
ATOM 3325 O O . GLY A 1 419 ? -12.696 1.263 -3.979 1.00 97.44 419 GLY A O 1
ATOM 3326 N N . TYR A 1 420 ? -12.550 -0.306 -2.381 1.00 98.50 420 TYR A N 1
ATOM 3327 C CA . TYR A 1 420 ? -11.306 0.160 -1.768 1.00 98.50 420 TYR A CA 1
ATOM 3328 C C . TYR A 1 420 ? -11.387 1.578 -1.175 1.00 98.50 420 TYR A C 1
ATOM 3330 O O . TYR A 1 420 ? -10.435 2.364 -1.277 1.00 98.50 420 TYR A O 1
ATOM 3338 N N . ASP A 1 421 ? -12.514 1.898 -0.526 1.00 98.31 421 ASP A N 1
ATOM 3339 C CA . ASP A 1 421 ? -12.713 3.154 0.203 1.00 98.31 421 ASP A CA 1
ATOM 3340 C C . ASP A 1 421 ? -11.838 3.192 1.463 1.00 98.31 421 ASP A C 1
ATOM 3342 O O . ASP A 1 421 ? -12.058 2.497 2.462 1.00 98.31 421 ASP A O 1
ATOM 3346 N N . THR A 1 422 ? -10.811 4.037 1.409 1.00 97.94 422 THR A N 1
ATOM 3347 C CA . THR A 1 422 ? -9.851 4.180 2.501 1.00 97.94 422 THR A CA 1
ATOM 3348 C C . THR A 1 422 ? -10.470 4.845 3.724 1.00 97.94 422 THR A C 1
ATOM 3350 O O . THR A 1 422 ? -10.227 4.386 4.838 1.00 97.94 422 THR A O 1
ATOM 3353 N N . ARG A 1 423 ? -11.307 5.874 3.551 1.00 97.25 423 ARG A N 1
ATOM 3354 C CA . ARG A 1 423 ? -11.934 6.598 4.665 1.00 97.25 423 ARG A CA 1
ATOM 3355 C C . ARG A 1 423 ? -12.868 5.668 5.428 1.00 97.25 423 ARG A C 1
ATOM 3357 O O . ARG A 1 423 ? -12.759 5.576 6.649 1.00 97.25 423 ARG A O 1
ATOM 3364 N N . ARG A 1 424 ? -13.677 4.881 4.714 1.00 97.31 424 ARG A N 1
ATOM 3365 C CA . ARG A 1 424 ? -14.532 3.854 5.321 1.00 97.31 424 ARG A CA 1
ATOM 3366 C C . ARG A 1 424 ? -13.743 2.890 6.208 1.00 97.31 424 ARG A C 1
ATOM 3368 O O . ARG A 1 424 ? -14.162 2.620 7.331 1.00 97.31 424 ARG A O 1
ATOM 3375 N N . LEU A 1 425 ? -12.599 2.386 5.741 1.00 98.56 425 LEU A N 1
ATOM 3376 C CA . LEU A 1 425 ? -11.785 1.459 6.531 1.00 98.56 425 LEU A CA 1
ATOM 3377 C C . LEU A 1 425 ? -11.297 2.094 7.845 1.00 98.56 425 LEU A C 1
ATOM 3379 O O . LEU A 1 425 ? -11.384 1.462 8.900 1.00 98.56 425 LEU A O 1
ATOM 3383 N N . PHE A 1 426 ? -10.821 3.343 7.797 1.00 98.44 426 PHE A N 1
ATOM 3384 C CA . PHE A 1 426 ? -10.407 4.079 8.997 1.00 98.44 426 PHE A CA 1
ATOM 3385 C C . PHE A 1 426 ? -11.581 4.324 9.951 1.00 98.44 426 PHE A C 1
ATOM 3387 O O . PHE A 1 426 ? -11.434 4.106 11.154 1.00 98.44 426 PHE A O 1
ATOM 3394 N N . GLU A 1 427 ? -12.756 4.704 9.437 1.00 97.81 427 GLU A N 1
ATOM 3395 C CA . GLU A 1 427 ? -13.968 4.860 10.251 1.00 97.81 427 GLU A CA 1
ATOM 3396 C C . GLU A 1 427 ? -14.372 3.550 10.934 1.00 97.81 427 GLU A C 1
ATOM 3398 O O . GLU A 1 427 ? -14.706 3.550 12.121 1.00 97.81 427 GLU A O 1
ATOM 3403 N N . ILE A 1 428 ? -14.307 2.425 10.213 1.00 98.12 428 ILE A N 1
ATOM 3404 C CA . ILE A 1 428 ? -14.649 1.110 10.756 1.00 98.12 428 ILE A CA 1
ATOM 3405 C C . ILE A 1 428 ? -13.694 0.730 11.882 1.00 98.12 428 ILE A C 1
ATOM 3407 O O . ILE A 1 428 ? -14.171 0.388 12.967 1.00 98.12 428 ILE A O 1
ATOM 3411 N N . ILE A 1 429 ? -12.378 0.799 11.650 1.00 98.44 429 ILE A N 1
ATOM 3412 C CA . ILE A 1 429 ? -11.372 0.378 12.635 1.00 98.44 429 ILE A CA 1
ATOM 3413 C C . ILE A 1 429 ? -11.413 1.295 13.861 1.00 98.44 429 ILE A C 1
ATOM 3415 O O . ILE A 1 429 ? -11.535 0.795 14.980 1.00 98.44 429 ILE A O 1
ATOM 3419 N N . ALA A 1 430 ? -11.407 2.619 13.675 1.00 97.88 430 ALA A N 1
ATOM 3420 C CA . ALA A 1 430 ? -11.485 3.571 14.786 1.00 97.88 430 ALA A CA 1
ATOM 3421 C C . ALA A 1 430 ? -12.829 3.488 15.543 1.00 97.88 430 ALA A C 1
ATOM 3423 O O . ALA A 1 430 ? -12.915 3.772 16.742 1.00 97.88 430 ALA A O 1
ATOM 3424 N N . GLY A 1 431 ? -13.891 3.062 14.854 1.00 97.25 431 GLY A N 1
ATOM 3425 C CA . GLY A 1 431 ? -15.217 2.832 15.421 1.00 97.25 431 GLY A CA 1
ATOM 3426 C C . GLY A 1 431 ? -15.332 1.589 16.309 1.00 97.25 431 GLY A C 1
ATOM 3427 O O . GLY A 1 431 ? -16.317 1.476 17.038 1.00 97.25 431 GLY A O 1
ATOM 3428 N N . THR A 1 432 ? -14.357 0.674 16.281 1.00 97.50 432 THR A N 1
ATOM 3429 C CA . THR A 1 432 ? -14.359 -0.536 17.124 1.00 97.50 432 THR A CA 1
ATOM 3430 C C . THR A 1 432 ? -14.112 -0.212 18.598 1.00 97.50 432 THR A C 1
ATOM 3432 O O . THR A 1 432 ? -13.342 0.688 18.945 1.00 97.50 432 THR A O 1
ATOM 3435 N N . ARG A 1 433 ? -14.692 -1.002 19.505 1.00 95.06 433 ARG A N 1
ATOM 3436 C CA . ARG A 1 433 ? -14.281 -1.029 20.913 1.00 95.06 433 ARG A CA 1
ATOM 3437 C C . ARG A 1 433 ? -12.826 -1.451 21.033 1.00 95.06 433 ARG A C 1
ATOM 3439 O O . ARG A 1 433 ? -12.148 -0.904 21.892 1.00 95.06 433 ARG A O 1
ATOM 3446 N N . ALA A 1 434 ? -12.334 -2.362 20.190 1.00 93.94 434 ALA A N 1
ATOM 3447 C CA . ALA A 1 434 ? -10.920 -2.747 20.166 1.00 93.94 434 ALA 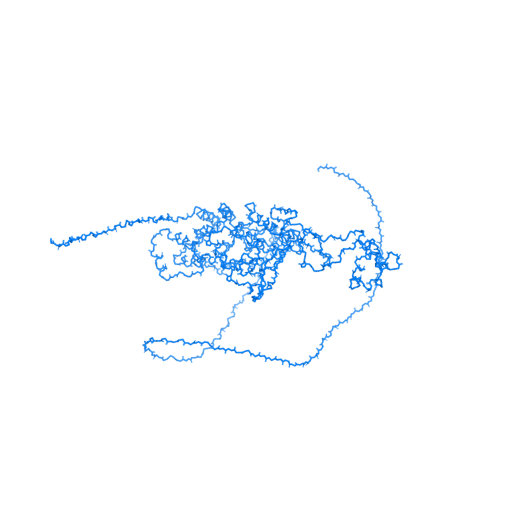A CA 1
ATOM 3448 C C . ALA A 1 434 ? -9.981 -1.525 20.097 1.00 93.94 434 ALA A C 1
ATOM 3450 O O . ALA A 1 434 ? -9.143 -1.355 20.982 1.00 93.94 434 ALA A O 1
ATOM 3451 N N . TYR A 1 435 ? -10.197 -0.619 19.137 1.00 96.75 435 TYR A N 1
ATOM 3452 C CA . TYR A 1 435 ? -9.443 0.635 19.026 1.00 96.75 435 TYR A CA 1
ATOM 3453 C C . TYR A 1 435 ? -9.678 1.586 20.202 1.00 96.75 435 TYR A C 1
ATOM 3455 O O . TYR A 1 435 ? -8.788 2.335 20.588 1.00 96.75 435 TYR A O 1
ATOM 3463 N N . GLN A 1 436 ? -10.866 1.568 20.802 1.00 95.94 436 GLN A N 1
ATOM 3464 C CA . GLN A 1 436 ? -11.248 2.481 21.883 1.00 95.94 436 GLN A CA 1
ATOM 3465 C C . GLN A 1 436 ? -10.886 1.995 23.293 1.00 95.94 436 GLN A C 1
ATOM 3467 O O . GLN A 1 436 ? -11.185 2.688 24.270 1.00 95.94 436 GLN A O 1
ATOM 3472 N N . ARG A 1 437 ? -10.269 0.818 23.436 1.00 93.25 437 ARG A N 1
ATOM 3473 C CA . ARG A 1 437 ? -9.845 0.265 24.731 1.00 93.25 437 ARG A CA 1
ATOM 3474 C C . ARG A 1 437 ? -8.550 0.897 25.238 1.00 93.25 437 ARG A C 1
ATOM 3476 O O . ARG A 1 437 ? -7.759 1.472 24.487 1.00 93.25 437 ARG A O 1
ATOM 3483 N N . GLN A 1 438 ? -8.338 0.825 26.547 1.00 89.94 438 GLN A N 1
ATOM 3484 C CA . GLN A 1 438 ? -7.072 1.219 27.159 1.00 89.94 438 GLN A CA 1
ATOM 3485 C C . GLN A 1 438 ? -5.945 0.326 26.639 1.00 89.94 438 GLN A C 1
ATOM 3487 O O . GLN A 1 438 ? -6.118 -0.886 26.506 1.00 89.94 438 GLN A O 1
ATOM 3492 N N . ILE A 1 439 ? -4.781 0.923 26.375 1.00 75.00 439 ILE A N 1
ATOM 3493 C CA . ILE A 1 439 ? -3.563 0.146 26.149 1.00 75.00 439 ILE A CA 1
ATOM 3494 C C . ILE A 1 439 ? -3.130 -0.334 27.529 1.00 75.00 439 ILE A C 1
ATOM 3496 O O . ILE A 1 439 ? -2.777 0.480 28.383 1.00 75.00 439 ILE A O 1
ATOM 3500 N N . ARG A 1 440 ? -3.212 -1.644 27.778 1.00 65.12 440 ARG A N 1
ATOM 3501 C CA . ARG A 1 440 ? -2.715 -2.206 29.032 1.00 65.12 440 ARG A CA 1
ATOM 3502 C C . ARG A 1 440 ? -1.193 -2.014 29.057 1.00 65.12 440 ARG A C 1
ATOM 3504 O O . ARG A 1 440 ? -0.533 -2.440 28.108 1.00 65.12 440 ARG A O 1
ATOM 3511 N N . PRO A 1 441 ? -0.620 -1.409 30.114 1.00 56.84 441 PRO A N 1
ATOM 3512 C CA . PRO A 1 441 ? 0.814 -1.463 30.328 1.00 56.84 441 PRO A CA 1
ATOM 3513 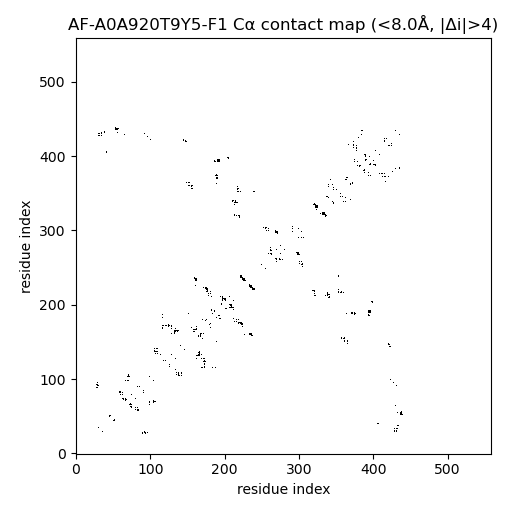C C . PRO A 1 441 ? 1.210 -2.931 30.386 1.00 56.84 441 PRO A C 1
ATOM 3515 O O . PRO A 1 441 ? 0.695 -3.690 31.209 1.00 56.84 441 PRO A O 1
ATOM 3518 N N . ARG A 1 442 ? 2.079 -3.328 29.465 1.00 54.81 442 ARG A N 1
ATOM 3519 C CA . ARG A 1 442 ? 2.648 -4.664 29.432 1.00 54.81 442 ARG A CA 1
ATOM 3520 C C . ARG A 1 442 ? 3.257 -4.976 30.794 1.00 54.81 442 ARG A C 1
ATOM 3522 O O . ARG A 1 442 ? 4.051 -4.183 31.307 1.00 54.81 442 ARG A O 1
ATOM 3529 N N . ASP A 1 443 ? 2.878 -6.110 31.371 1.00 54.34 443 ASP A N 1
ATOM 3530 C CA . ASP A 1 443 ? 3.475 -6.540 32.627 1.00 54.34 443 ASP A CA 1
ATOM 3531 C C . ASP A 1 443 ? 4.973 -6.800 32.371 1.00 54.34 443 ASP A C 1
ATOM 3533 O O . ASP A 1 443 ? 5.308 -7.509 31.416 1.00 54.34 443 ASP A O 1
ATOM 3537 N N . PRO A 1 444 ? 5.907 -6.241 33.164 1.00 60.56 444 PRO A N 1
ATOM 3538 C CA . PRO A 1 444 ? 7.334 -6.516 33.001 1.00 60.56 444 PRO A CA 1
ATOM 3539 C C . PRO A 1 444 ? 7.679 -8.014 33.038 1.00 60.56 444 PRO A C 1
ATOM 3541 O O . PRO A 1 444 ? 8.733 -8.405 32.537 1.00 60.56 444 PRO A O 1
ATOM 3544 N N . THR A 1 445 ? 6.808 -8.836 33.632 1.00 65.81 445 THR A N 1
ATOM 3545 C CA . THR A 1 445 ? 6.945 -10.293 33.737 1.00 65.81 445 THR A CA 1
ATOM 3546 C C . THR A 1 445 ? 6.380 -11.065 32.544 1.00 65.81 445 THR A C 1
ATOM 3548 O O . THR A 1 445 ? 6.744 -12.227 32.355 1.00 65.81 445 THR A O 1
ATOM 3551 N N . GLU A 1 446 ? 5.538 -10.449 31.705 1.00 52.97 446 GLU A N 1
ATOM 3552 C CA . GLU A 1 446 ? 5.142 -11.050 30.429 1.00 52.97 446 GLU A CA 1
ATOM 3553 C C . GLU A 1 446 ? 6.405 -11.192 29.555 1.00 52.97 446 GLU A C 1
ATOM 3555 O O . GLU A 1 446 ? 7.257 -10.307 29.567 1.00 52.97 446 GLU A O 1
ATOM 3560 N N . PRO A 1 447 ? 6.609 -12.272 28.785 1.00 51.22 447 PRO A N 1
ATOM 3561 C CA . PRO A 1 447 ? 7.743 -12.369 27.857 1.00 51.22 447 PRO A CA 1
ATOM 3562 C C . PRO A 1 447 ? 7.602 -11.310 26.755 1.00 51.22 447 PRO A C 1
ATOM 3564 O O . PRO A 1 447 ? 6.463 -11.077 26.346 1.00 51.22 447 PRO A O 1
ATOM 3567 N N . PRO A 1 448 ? 8.681 -10.622 26.302 1.00 48.91 448 PRO A N 1
ATOM 3568 C CA . PRO A 1 448 ? 8.626 -9.624 25.223 1.00 48.91 448 PRO A CA 1
ATOM 3569 C C . PRO A 1 448 ? 7.728 -10.113 24.103 1.00 48.91 448 PRO A C 1
ATOM 3571 O O . PRO A 1 448 ? 7.857 -11.276 23.719 1.00 48.91 448 PRO A O 1
ATOM 3574 N N . ALA A 1 449 ? 6.827 -9.253 23.602 1.00 47.88 449 ALA A N 1
ATOM 3575 C CA . ALA A 1 449 ? 6.169 -9.527 22.330 1.00 47.88 449 ALA A CA 1
ATOM 3576 C C . ALA A 1 449 ? 7.288 -9.956 21.390 1.00 47.88 449 ALA A C 1
ATOM 3578 O O . ALA A 1 449 ? 8.298 -9.249 21.290 1.00 47.88 449 ALA A O 1
ATOM 3579 N N . ALA A 1 450 ? 7.196 -11.179 20.869 1.00 38.31 450 ALA A N 1
ATOM 3580 C CA . ALA A 1 450 ? 8.295 -11.753 20.129 1.00 38.31 450 ALA A CA 1
ATOM 3581 C C . ALA A 1 450 ? 8.529 -10.832 18.937 1.00 38.31 450 ALA A C 1
ATOM 3583 O O . ALA A 1 450 ? 7.777 -10.866 17.965 1.00 38.31 450 ALA A O 1
ATOM 3584 N N . ILE A 1 451 ? 9.575 -10.006 19.003 1.00 31.98 451 ILE A N 1
ATOM 3585 C CA . ILE A 1 451 ? 10.134 -9.418 17.805 1.00 31.98 451 ILE A CA 1
ATOM 3586 C C . ILE A 1 451 ? 10.681 -10.639 17.079 1.00 31.98 451 ILE A C 1
ATOM 3588 O O . ILE A 1 451 ? 11.786 -11.101 17.362 1.00 31.98 451 ILE A O 1
ATOM 3592 N N . ARG A 1 452 ? 9.860 -11.240 16.214 1.00 31.27 452 ARG A N 1
ATOM 3593 C CA . ARG A 1 452 ? 10.285 -12.283 15.287 1.00 31.27 452 ARG A CA 1
ATOM 3594 C C . ARG A 1 452 ? 11.184 -11.604 14.254 1.00 31.27 452 ARG A C 1
ATOM 3596 O O . ARG A 1 452 ? 10.823 -11.436 13.097 1.00 31.27 452 ARG A O 1
ATOM 3603 N N . ILE A 1 453 ? 12.368 -11.181 14.693 1.00 29.69 453 ILE A N 1
ATOM 3604 C CA . ILE A 1 453 ? 13.524 -11.040 13.822 1.00 29.69 453 ILE A CA 1
ATOM 3605 C C . ILE A 1 453 ? 13.833 -12.475 13.427 1.00 29.69 453 ILE A C 1
ATOM 3607 O O . ILE A 1 453 ? 14.071 -13.306 14.302 1.00 29.69 453 ILE A O 1
ATOM 3611 N N . GLY A 1 454 ? 13.679 -12.776 12.139 1.00 35.19 454 GLY A N 1
ATOM 3612 C CA . GLY A 1 454 ? 13.675 -14.134 11.614 1.00 35.19 454 GLY A CA 1
ATOM 3613 C C . GLY A 1 454 ? 14.689 -15.045 12.299 1.00 35.19 454 GLY A C 1
ATOM 3614 O O . GLY A 1 454 ? 15.894 -14.841 12.204 1.00 35.19 454 GLY A O 1
ATOM 3615 N N . SER A 1 455 ? 14.182 -16.081 12.957 1.00 27.28 455 SER A N 1
ATOM 3616 C CA . SER A 1 455 ? 14.952 -17.285 13.204 1.00 27.28 455 SER A CA 1
ATOM 3617 C C . SER A 1 455 ? 14.128 -18.449 12.694 1.00 27.28 455 SER A C 1
ATOM 3619 O O . SER A 1 455 ? 13.012 -18.714 13.145 1.00 27.28 455 SER A O 1
ATOM 3621 N N . ALA A 1 456 ? 14.669 -19.079 11.661 1.00 34.34 456 ALA A N 1
ATOM 3622 C CA . ALA A 1 456 ? 14.167 -20.315 11.118 1.00 34.34 456 ALA A CA 1
ATOM 3623 C C . ALA A 1 456 ? 14.176 -21.418 12.190 1.00 34.34 456 ALA A C 1
ATOM 3625 O O . ALA A 1 456 ? 15.085 -21.498 13.010 1.00 34.34 456 ALA A O 1
ATOM 3626 N N . LYS A 1 457 ? 13.205 -22.327 12.047 1.00 33.62 457 LYS A N 1
ATOM 3627 C CA . LYS A 1 457 ? 13.064 -23.634 12.709 1.00 33.62 457 LYS A CA 1
ATOM 3628 C C . LYS A 1 457 ? 12.613 -23.599 14.174 1.00 33.62 457 LYS A C 1
ATOM 3630 O O . LYS A 1 457 ? 13.413 -23.525 15.096 1.00 33.62 457 LYS A O 1
ATOM 3635 N N . SER A 1 458 ? 11.324 -23.874 14.371 1.00 28.25 458 SER A N 1
ATOM 3636 C CA . SER A 1 458 ? 10.901 -24.748 15.465 1.00 28.25 458 SER A CA 1
ATOM 3637 C C . SER A 1 458 ? 10.514 -26.093 14.858 1.00 28.25 458 SER A C 1
ATOM 3639 O O . SER A 1 458 ? 9.455 -26.251 14.253 1.00 28.25 458 SER A O 1
ATOM 3641 N N . THR A 1 459 ? 11.427 -27.056 14.949 1.00 31.45 459 THR A N 1
ATOM 3642 C CA . THR A 1 459 ? 11.109 -28.474 14.803 1.00 31.45 459 THR A CA 1
ATOM 3643 C C . THR A 1 459 ? 10.209 -28.868 15.968 1.00 31.45 459 THR A C 1
ATOM 3645 O O . THR A 1 459 ? 10.678 -28.999 17.099 1.00 31.45 459 THR A O 1
ATOM 3648 N N . ALA A 1 460 ? 8.921 -29.065 15.700 1.00 27.86 460 ALA A N 1
ATOM 3649 C CA . ALA A 1 460 ? 8.026 -29.733 16.630 1.00 27.86 460 ALA A CA 1
ATOM 3650 C C . ALA A 1 460 ? 8.404 -31.224 16.700 1.00 27.86 460 ALA A C 1
ATOM 3652 O O . ALA A 1 460 ? 7.934 -32.044 15.912 1.00 27.86 460 ALA A O 1
ATOM 3653 N N . SER A 1 461 ? 9.287 -31.578 17.635 1.00 29.78 461 SER A N 1
ATOM 3654 C CA . SER A 1 461 ? 9.479 -32.968 18.045 1.00 29.78 461 SER A CA 1
ATOM 3655 C C . SER A 1 461 ? 8.287 -33.404 18.901 1.00 29.78 461 SER A C 1
ATOM 3657 O O . SER A 1 461 ? 7.989 -32.800 19.931 1.00 29.78 461 SER A O 1
ATOM 3659 N N . ARG A 1 462 ? 7.595 -34.455 18.446 1.00 27.08 462 ARG A N 1
ATOM 3660 C CA . ARG A 1 462 ? 6.518 -35.169 19.156 1.00 27.08 462 ARG A CA 1
ATOM 3661 C C . ARG A 1 462 ? 6.996 -35.659 20.536 1.00 27.08 462 ARG A C 1
ATOM 3663 O O . ARG A 1 462 ? 8.146 -36.083 20.640 1.00 27.08 462 ARG A O 1
ATOM 3670 N N . PRO A 1 463 ? 6.132 -35.709 21.568 1.00 30.61 463 PRO A N 1
ATOM 3671 C CA . PRO A 1 463 ? 6.480 -36.334 22.834 1.00 30.61 463 PRO A CA 1
ATOM 3672 C C . PRO A 1 463 ? 6.169 -37.838 22.792 1.00 30.61 463 PRO A C 1
ATOM 3674 O O . PRO A 1 463 ? 5.053 -38.245 22.468 1.00 30.61 463 PRO A O 1
ATOM 3677 N N . SER A 1 464 ? 7.133 -38.669 23.184 1.00 25.75 464 SER A N 1
ATOM 3678 C CA . SER A 1 464 ? 6.876 -40.053 23.592 1.00 25.75 464 SER A CA 1
ATOM 3679 C C . SER A 1 464 ? 7.794 -40.463 24.750 1.00 25.75 464 SER A C 1
ATOM 3681 O O . SER A 1 464 ? 8.991 -40.636 24.561 1.00 25.75 464 SER A O 1
ATOM 3683 N N . LEU A 1 465 ? 7.177 -40.601 25.933 1.00 27.42 465 LEU A N 1
ATOM 3684 C CA . LEU A 1 465 ? 7.314 -41.713 26.892 1.00 27.42 465 LEU A CA 1
ATOM 3685 C C . LEU A 1 465 ? 8.734 -42.223 27.243 1.00 27.42 465 LEU A C 1
ATOM 3687 O O . LEU A 1 465 ? 9.300 -42.996 26.485 1.00 27.42 465 LEU A O 1
ATOM 3691 N N . GLN A 1 466 ? 9.236 -41.947 28.461 1.00 27.27 466 GLN A N 1
ATOM 3692 C CA . GLN A 1 466 ? 9.129 -42.823 29.657 1.00 27.27 466 GLN A CA 1
ATOM 3693 C C . GLN A 1 466 ? 10.192 -42.547 30.757 1.00 27.27 466 GLN A C 1
ATOM 3695 O O . GLN A 1 466 ? 11.386 -42.507 30.503 1.00 27.27 466 GLN A O 1
ATOM 3700 N N . ARG A 1 467 ? 9.673 -42.477 31.998 1.00 26.31 467 ARG A N 1
ATOM 3701 C CA . ARG A 1 467 ? 10.138 -43.052 33.288 1.00 26.31 467 ARG A CA 1
ATOM 3702 C C . ARG A 1 467 ? 11.518 -42.719 33.905 1.00 26.31 467 ARG A C 1
ATOM 3704 O O . ARG A 1 467 ? 12.545 -43.249 33.520 1.00 26.31 467 ARG A O 1
ATOM 3711 N N . THR A 1 468 ? 11.416 -41.982 35.023 1.00 28.42 468 THR A N 1
ATOM 3712 C CA . THR A 1 468 ? 11.932 -42.247 36.396 1.00 28.42 468 THR A CA 1
ATOM 3713 C C . THR A 1 468 ? 13.379 -42.720 36.604 1.00 28.42 468 THR A C 1
ATOM 3715 O O . THR A 1 468 ? 13.693 -43.833 36.214 1.00 28.42 468 THR A O 1
ATOM 3718 N N . THR A 1 469 ? 14.161 -41.981 37.413 1.00 28.00 469 THR A N 1
ATOM 3719 C CA . THR A 1 469 ? 14.529 -42.312 38.821 1.00 28.00 469 THR A CA 1
ATOM 3720 C C . THR A 1 469 ? 15.489 -41.267 39.433 1.00 28.00 469 THR A C 1
ATOM 3722 O O . THR A 1 469 ? 16.415 -40.840 38.757 1.00 28.00 469 THR A O 1
ATOM 3725 N N . GLY A 1 470 ? 15.326 -40.954 40.732 1.00 24.23 470 GLY A N 1
ATOM 3726 C CA . GLY A 1 470 ? 16.440 -40.667 41.664 1.00 24.23 470 GLY A CA 1
ATOM 3727 C C . GLY A 1 470 ? 16.818 -39.202 41.966 1.00 24.23 470 GLY A C 1
ATOM 3728 O O . GLY A 1 470 ? 17.440 -38.531 41.158 1.00 24.23 470 GLY A O 1
ATOM 3729 N N . SER A 1 471 ? 16.515 -38.738 43.185 1.00 24.59 471 SER A N 1
ATOM 3730 C CA . SER A 1 471 ? 17.076 -37.538 43.863 1.00 24.59 471 SER A CA 1
ATOM 3731 C C . SER A 1 471 ? 18.369 -37.908 44.647 1.00 24.59 471 SER A C 1
ATOM 3733 O O . SER A 1 471 ? 18.642 -39.109 44.695 1.00 24.59 471 SER A O 1
ATOM 3735 N N . PRO A 1 472 ? 19.100 -37.027 45.396 1.00 39.03 472 PRO A N 1
ATOM 3736 C CA . PRO A 1 472 ? 19.038 -35.555 45.543 1.00 39.03 472 PRO A CA 1
ATOM 3737 C C . PRO A 1 472 ? 20.420 -34.809 45.633 1.00 39.03 472 PRO A C 1
ATOM 3739 O O . PRO A 1 472 ? 21.474 -35.418 45.762 1.00 39.03 472 PRO A O 1
ATOM 3742 N N . ARG A 1 473 ? 20.351 -33.463 45.760 1.00 25.12 473 ARG A N 1
ATOM 3743 C CA . ARG A 1 473 ? 21.332 -32.479 46.325 1.00 25.12 473 ARG A CA 1
ATOM 3744 C C . ARG A 1 473 ? 22.435 -31.899 45.410 1.00 25.12 473 ARG A C 1
ATOM 3746 O O . ARG A 1 473 ? 23.441 -32.536 45.154 1.00 25.12 473 ARG A O 1
ATOM 3753 N N . HIS A 1 474 ? 22.349 -30.597 45.110 1.00 25.75 474 HIS A N 1
ATOM 3754 C CA . HIS A 1 474 ? 23.026 -29.546 45.894 1.00 25.75 474 HIS A CA 1
ATOM 3755 C C . HIS A 1 474 ? 22.492 -28.147 45.542 1.00 25.75 474 HIS A C 1
ATOM 3757 O O . HIS A 1 474 ? 22.310 -27.785 44.385 1.00 25.75 474 HIS A O 1
ATOM 3763 N N . ARG A 1 475 ? 22.214 -27.374 46.594 1.00 22.94 475 ARG A N 1
ATOM 3764 C CA . ARG A 1 475 ? 21.714 -25.998 46.596 1.00 22.94 475 ARG A CA 1
ATOM 3765 C C . ARG A 1 475 ? 22.925 -25.099 46.851 1.00 22.94 475 ARG A C 1
ATOM 3767 O O . ARG A 1 475 ? 23.563 -25.266 47.887 1.00 22.94 475 ARG A O 1
ATOM 3774 N N . ILE A 1 476 ? 23.238 -24.168 45.952 1.00 25.62 476 ILE A N 1
ATOM 3775 C CA . ILE A 1 476 ? 24.167 -23.066 46.237 1.00 25.62 476 ILE A CA 1
ATOM 3776 C C . ILE A 1 476 ? 23.422 -21.758 45.982 1.00 25.62 476 ILE A C 1
ATOM 3778 O O . ILE A 1 476 ? 22.966 -21.484 44.876 1.00 25.62 476 ILE A O 1
ATOM 3782 N N . HIS A 1 477 ? 23.271 -20.981 47.052 1.00 23.23 477 HIS A N 1
ATOM 3783 C CA . HIS A 1 477 ? 22.856 -19.585 47.031 1.00 23.23 477 HIS A CA 1
ATOM 3784 C C . HIS A 1 477 ? 24.096 -18.696 46.927 1.00 23.23 477 HIS A C 1
ATOM 3786 O O . HIS A 1 477 ? 25.024 -18.886 47.705 1.00 23.23 477 HIS A O 1
ATOM 3792 N N . PHE A 1 478 ? 24.046 -17.657 46.090 1.00 25.58 478 PHE A N 1
ATOM 3793 C CA . PHE A 1 478 ? 24.770 -16.408 46.336 1.00 25.58 478 PHE A CA 1
ATOM 3794 C C . PHE A 1 478 ? 23.864 -15.204 46.031 1.00 25.58 478 PHE A C 1
ATOM 3796 O O . PHE A 1 478 ? 23.131 -15.187 45.045 1.00 25.58 478 PHE A O 1
ATOM 3803 N N . ARG A 1 479 ? 23.869 -14.244 46.966 1.00 25.38 479 ARG A N 1
ATOM 3804 C CA . ARG A 1 479 ? 23.120 -12.973 46.987 1.00 25.38 479 ARG A CA 1
ATOM 3805 C C . ARG A 1 479 ? 23.837 -11.883 46.157 1.00 25.38 479 ARG A C 1
ATOM 3807 O O . ARG A 1 479 ? 25.013 -12.055 45.848 1.00 25.38 479 ARG A O 1
ATOM 3814 N N . PRO A 1 480 ? 23.147 -10.777 45.804 1.00 26.39 480 PRO A N 1
ATOM 3815 C CA . PRO A 1 480 ? 23.590 -9.823 44.786 1.00 26.39 480 PRO A CA 1
ATOM 3816 C C . PRO A 1 480 ? 24.543 -8.755 45.340 1.00 26.39 480 PRO A C 1
ATOM 3818 O O . PRO A 1 480 ? 24.443 -8.372 46.506 1.00 26.39 480 PRO A O 1
ATOM 3821 N N . ALA A 1 481 ? 25.420 -8.232 44.479 1.00 25.09 481 ALA A N 1
ATOM 3822 C CA . ALA A 1 481 ? 26.242 -7.059 44.759 1.00 25.09 481 ALA A CA 1
ATOM 3823 C C . ALA A 1 481 ? 25.661 -5.817 44.062 1.00 25.09 481 ALA A C 1
ATOM 3825 O O . ALA A 1 481 ? 25.550 -5.763 42.838 1.00 25.09 481 ALA A O 1
ATOM 3826 N N . THR A 1 482 ? 25.306 -4.823 44.872 1.00 26.06 482 THR A N 1
ATOM 3827 C CA . THR A 1 482 ? 24.940 -3.458 44.482 1.00 26.06 482 THR A CA 1
ATOM 3828 C C . THR A 1 482 ? 26.201 -2.592 44.484 1.00 26.06 482 THR A C 1
ATOM 3830 O O . THR A 1 482 ? 26.892 -2.572 45.499 1.00 26.06 482 THR A O 1
ATOM 3833 N N . ILE A 1 483 ? 26.479 -1.823 43.423 1.00 25.67 483 ILE A N 1
ATOM 3834 C CA . ILE A 1 483 ? 27.363 -0.643 43.494 1.00 25.67 483 ILE A CA 1
ATOM 3835 C C . ILE A 1 483 ? 26.710 0.533 42.757 1.00 25.67 483 ILE A C 1
ATOM 3837 O O . ILE A 1 483 ? 26.155 0.390 41.672 1.00 25.67 483 ILE A O 1
ATOM 3841 N N . ALA A 1 484 ? 26.754 1.676 43.438 1.00 26.31 484 ALA A N 1
ATOM 3842 C CA . ALA A 1 484 ? 25.994 2.895 43.229 1.00 26.31 484 ALA A CA 1
ATOM 3843 C C . ALA A 1 484 ? 26.537 3.833 42.135 1.00 26.31 484 ALA A C 1
ATOM 3845 O O . ALA A 1 484 ? 27.723 3.845 41.805 1.00 26.31 484 ALA A O 1
ATOM 3846 N N . ALA A 1 485 ? 25.627 4.683 41.655 1.00 26.56 485 ALA A N 1
ATOM 3847 C CA . ALA A 1 485 ? 25.866 5.834 40.799 1.00 26.56 485 ALA A CA 1
ATOM 3848 C C . ALA A 1 485 ? 26.703 6.925 41.496 1.00 26.56 485 ALA A C 1
ATOM 3850 O O . ALA A 1 485 ? 26.501 7.225 42.673 1.00 26.56 485 ALA A O 1
ATOM 3851 N N . LYS A 1 486 ? 27.591 7.579 40.737 1.00 25.11 486 LYS A N 1
ATOM 3852 C CA . LYS A 1 486 ? 28.170 8.884 41.084 1.00 25.11 486 LYS A CA 1
ATOM 3853 C C . LYS A 1 486 ? 27.585 9.945 40.156 1.00 25.11 486 LYS A C 1
ATOM 3855 O O . LYS A 1 486 ? 27.910 9.987 38.974 1.00 25.11 486 LYS A O 1
ATOM 3860 N N . THR A 1 487 ? 26.750 10.809 40.723 1.00 27.20 487 THR A N 1
ATOM 3861 C CA . THR A 1 487 ? 26.325 12.084 40.140 1.00 27.20 487 THR A CA 1
ATOM 3862 C C . THR A 1 487 ? 27.106 13.189 40.842 1.00 27.20 487 THR A C 1
ATOM 3864 O O . THR A 1 487 ? 27.077 13.280 42.068 1.00 27.20 487 THR A O 1
ATOM 3867 N N . THR A 1 488 ? 27.809 14.025 40.083 1.00 26.25 488 THR A N 1
ATOM 3868 C CA . THR A 1 488 ? 28.507 15.202 40.611 1.00 26.25 488 THR A CA 1
ATOM 3869 C C . THR A 1 488 ? 27.620 16.423 40.384 1.00 26.25 488 THR A C 1
ATOM 3871 O O . THR A 1 488 ? 27.411 16.830 39.245 1.00 26.25 488 THR A O 1
ATOM 3874 N N . ALA A 1 489 ? 27.092 16.999 41.463 1.00 26.22 489 ALA A N 1
ATOM 3875 C CA . ALA A 1 489 ? 26.426 18.297 41.464 1.00 26.22 489 ALA A CA 1
ATOM 3876 C C . ALA A 1 489 ? 27.389 19.356 42.019 1.00 26.22 489 ALA A C 1
ATOM 3878 O O . ALA A 1 489 ? 28.058 19.121 43.027 1.00 26.22 489 ALA A O 1
ATOM 3879 N N . ARG A 1 490 ? 27.447 20.529 41.379 1.00 24.89 490 ARG A N 1
ATOM 3880 C CA . ARG A 1 490 ? 28.049 21.739 41.951 1.00 24.89 490 ARG A CA 1
ATOM 3881 C C . ARG A 1 490 ? 26.994 22.845 41.966 1.00 24.89 490 ARG A C 1
ATOM 3883 O O . ARG A 1 490 ? 26.443 23.205 40.933 1.00 24.89 490 ARG A O 1
ATOM 3890 N N . THR A 1 491 ? 26.714 23.296 43.180 1.00 24.34 491 THR A N 1
ATOM 3891 C CA . THR A 1 491 ? 25.760 24.312 43.631 1.00 24.34 491 THR A CA 1
ATOM 3892 C C . THR A 1 491 ? 26.049 25.708 43.080 1.00 24.34 491 THR A C 1
ATOM 3894 O O . THR A 1 491 ? 27.199 26.133 43.140 1.00 24.34 491 THR A O 1
ATOM 3897 N N . ILE A 1 492 ? 25.007 26.456 42.687 1.00 25.66 492 ILE A N 1
ATOM 3898 C CA . ILE A 1 492 ? 24.960 27.928 42.786 1.00 25.66 492 ILE A CA 1
ATOM 3899 C C . ILE A 1 492 ? 23.564 28.341 43.290 1.00 25.66 492 ILE A C 1
ATOM 3901 O O . ILE A 1 492 ? 22.549 27.803 42.853 1.00 25.66 492 ILE A O 1
ATOM 3905 N N . GLN A 1 493 ? 23.569 29.244 44.273 1.00 25.92 493 GLN A N 1
ATOM 3906 C CA . GLN A 1 493 ? 22.453 29.735 45.085 1.00 25.92 493 GLN A CA 1
ATOM 3907 C C . GLN A 1 493 ? 21.412 30.547 44.299 1.00 25.92 493 GLN A C 1
ATOM 3909 O O . GLN A 1 493 ? 21.744 31.298 43.384 1.00 25.92 493 GLN A O 1
ATOM 3914 N N . GLN A 1 494 ? 20.156 30.434 44.738 1.00 26.08 494 GLN A N 1
ATOM 3915 C CA . GLN A 1 494 ? 19.048 31.316 44.380 1.00 26.08 494 GLN A CA 1
ATOM 3916 C C . GLN A 1 494 ? 19.161 32.652 45.128 1.00 26.08 494 GLN A C 1
ATOM 3918 O O . GLN A 1 494 ? 19.331 32.663 46.345 1.00 26.08 494 GLN A O 1
ATOM 3923 N N . HIS A 1 495 ? 18.975 33.757 44.406 1.00 26.17 495 HIS A N 1
ATOM 3924 C CA . HIS A 1 495 ? 18.469 35.005 44.967 1.00 26.17 495 HIS A CA 1
ATOM 3925 C C . HIS A 1 495 ? 17.168 35.379 44.254 1.00 26.17 495 HIS A C 1
ATOM 3927 O O . HIS A 1 495 ? 17.036 35.261 43.037 1.00 26.17 495 HIS A O 1
ATOM 3933 N N . ASP A 1 496 ? 16.218 35.770 45.086 1.00 27.06 496 ASP A N 1
ATOM 3934 C CA . ASP A 1 496 ? 14.821 36.087 44.843 1.00 27.06 496 ASP A CA 1
ATOM 3935 C C . ASP A 1 496 ? 14.663 37.545 44.393 1.00 27.06 496 ASP A C 1
ATOM 3937 O O . ASP A 1 496 ? 15.133 38.410 45.124 1.00 27.06 496 ASP A O 1
ATOM 3941 N N . VAL A 1 497 ? 14.024 37.819 43.241 1.00 25.92 497 VAL A N 1
ATOM 3942 C CA . VAL A 1 497 ? 13.299 39.080 42.948 1.00 25.92 497 VAL A CA 1
ATOM 3943 C C . VAL A 1 497 ? 12.329 38.879 41.758 1.00 25.92 497 VAL A C 1
ATOM 3945 O O . VAL A 1 497 ? 12.748 38.595 40.638 1.00 25.92 497 VAL A O 1
ATOM 3948 N N . SER A 1 498 ? 11.028 39.098 41.967 1.00 24.19 498 SER A N 1
ATOM 3949 C CA . SER A 1 498 ? 10.081 39.632 40.953 1.00 24.19 498 SER A CA 1
ATOM 3950 C C . SER A 1 498 ? 9.956 41.153 41.184 1.00 24.19 498 SER A C 1
ATOM 3952 O O . SER A 1 498 ? 10.119 41.525 42.348 1.00 24.19 498 SER A O 1
ATOM 3954 N N . PRO A 1 499 ? 9.613 42.053 40.216 1.00 37.84 499 PRO A N 1
ATOM 3955 C CA . PRO A 1 499 ? 8.491 41.880 39.272 1.00 37.84 499 PRO A CA 1
ATOM 3956 C C . PRO A 1 499 ? 8.548 42.676 37.918 1.00 37.84 499 PRO A C 1
ATOM 3958 O O . PRO A 1 499 ? 9.512 43.358 37.588 1.00 37.84 499 PRO A O 1
ATOM 3961 N N . THR A 1 500 ? 7.418 42.655 37.183 1.00 24.91 500 THR A N 1
ATOM 3962 C CA . THR A 1 500 ? 6.855 43.682 36.250 1.00 24.91 500 THR A CA 1
ATOM 3963 C C . THR A 1 500 ? 7.329 43.859 34.782 1.00 24.91 500 THR A C 1
ATOM 3965 O O . THR A 1 500 ? 8.368 44.428 34.491 1.00 24.91 500 THR A O 1
ATOM 3968 N N . PHE A 1 501 ? 6.420 43.487 33.859 1.00 25.47 501 PHE A N 1
ATOM 3969 C CA . PHE A 1 501 ? 5.799 44.265 32.751 1.00 25.47 501 PHE A CA 1
ATOM 3970 C C . PHE A 1 501 ? 6.642 45.189 31.822 1.00 25.47 501 PHE A C 1
ATOM 3972 O O . PHE A 1 501 ? 7.003 46.288 32.224 1.00 25.47 501 PHE A O 1
ATOM 3979 N N . ARG A 1 502 ? 6.728 44.871 30.509 1.00 24.44 502 ARG A N 1
ATOM 3980 C CA . ARG A 1 502 ? 6.204 45.671 29.354 1.00 24.44 502 ARG A CA 1
ATOM 3981 C C . ARG A 1 502 ? 6.678 45.156 27.978 1.00 24.44 502 ARG A C 1
ATOM 3983 O O . ARG A 1 502 ? 7.776 44.644 27.818 1.00 24.44 502 ARG A O 1
ATOM 3990 N N . ARG A 1 503 ? 5.797 45.350 26.985 1.00 29.38 503 ARG A N 1
ATOM 3991 C CA . ARG A 1 503 ? 5.966 45.183 25.524 1.00 29.38 503 ARG A CA 1
ATOM 3992 C C . ARG A 1 503 ? 7.104 46.046 24.951 1.00 29.38 503 ARG A C 1
ATOM 3994 O O . ARG A 1 503 ? 7.201 47.183 25.390 1.00 29.38 503 ARG A O 1
ATOM 4001 N N . THR A 1 504 ? 7.766 45.583 23.876 1.00 26.66 504 THR A N 1
ATOM 4002 C CA . THR A 1 504 ? 7.856 46.256 22.547 1.00 26.66 504 THR A CA 1
ATOM 4003 C C . THR A 1 504 ? 8.651 45.438 21.512 1.00 26.66 504 THR A C 1
ATOM 4005 O O . THR A 1 504 ? 9.569 44.703 21.853 1.00 26.66 504 THR A O 1
ATOM 4008 N N . HIS A 1 505 ? 8.260 45.593 20.242 1.00 29.05 505 HIS A N 1
ATOM 4009 C CA . HIS A 1 505 ? 8.826 45.040 19.004 1.00 29.05 505 HIS A CA 1
ATOM 4010 C C . HIS A 1 505 ? 10.312 45.346 18.757 1.00 29.05 505 HIS A C 1
ATOM 4012 O O . HIS A 1 505 ? 10.719 46.479 18.992 1.00 29.05 505 HIS A O 1
ATOM 4018 N N . THR A 1 506 ? 11.050 44.430 18.106 1.00 27.00 506 THR A N 1
ATOM 4019 C CA . THR A 1 506 ? 11.809 44.676 16.847 1.00 27.00 506 THR A CA 1
ATOM 4020 C C . THR A 1 506 ? 12.493 43.399 16.318 1.00 27.00 506 THR A C 1
ATOM 4022 O O . THR A 1 506 ? 13.011 42.593 17.082 1.00 27.00 506 THR A O 1
ATOM 4025 N N . LEU A 1 507 ? 12.464 43.214 14.992 1.00 33.31 507 LEU A N 1
ATOM 4026 C CA . LEU A 1 507 ? 13.217 42.208 14.218 1.00 33.31 507 LEU A CA 1
ATOM 4027 C C . LEU A 1 507 ? 14.699 42.608 14.073 1.00 33.31 507 LEU A C 1
ATOM 4029 O O . LEU A 1 507 ? 14.995 43.804 14.088 1.00 33.31 507 LEU A O 1
ATOM 4033 N N . PRO A 1 508 ? 15.591 41.653 13.742 1.00 32.25 508 PRO A N 1
ATOM 4034 C CA . PRO A 1 508 ? 16.594 41.958 12.721 1.00 32.25 508 PRO A CA 1
ATOM 4035 C C . PRO A 1 508 ? 16.775 40.868 11.644 1.00 32.25 508 PRO A C 1
ATOM 4037 O O . PRO A 1 508 ? 16.603 39.671 11.864 1.00 32.25 508 PRO A O 1
ATOM 4040 N N . HIS A 1 509 ? 17.134 41.356 10.455 1.00 29.52 509 HIS A N 1
ATOM 4041 C CA . HIS A 1 509 ? 17.440 40.656 9.202 1.00 29.52 509 HIS A CA 1
ATOM 4042 C C . HIS A 1 509 ? 18.812 39.930 9.199 1.00 29.52 509 HIS A C 1
ATOM 4044 O O . HIS A 1 509 ? 19.618 40.138 10.106 1.00 29.52 509 HIS A O 1
ATOM 4050 N N . PRO A 1 510 ? 19.094 39.079 8.183 1.00 32.78 510 PRO A N 1
ATOM 4051 C CA . PRO A 1 510 ? 20.099 38.015 8.255 1.00 32.78 510 PRO A CA 1
ATOM 4052 C C . PRO A 1 510 ? 21.502 38.418 7.772 1.00 32.78 510 PRO A C 1
ATOM 4054 O O . PRO A 1 510 ? 21.670 39.231 6.861 1.00 32.78 510 PRO A O 1
ATOM 4057 N N . VAL A 1 511 ? 22.519 37.761 8.336 1.00 27.64 511 VAL A N 1
ATOM 4058 C CA . VAL A 1 511 ? 23.932 37.889 7.949 1.00 27.64 511 VAL A CA 1
ATOM 4059 C C . VAL A 1 511 ? 24.262 36.943 6.786 1.00 27.64 511 VAL A C 1
ATOM 4061 O O . VAL A 1 511 ? 24.038 35.736 6.857 1.00 27.64 511 VAL A O 1
ATOM 4064 N N . ARG A 1 512 ? 24.820 37.513 5.709 1.00 25.75 512 ARG A N 1
ATOM 4065 C CA . ARG A 1 512 ? 25.431 36.819 4.562 1.00 25.75 512 ARG A CA 1
ATOM 4066 C C . ARG A 1 512 ? 26.780 36.206 4.957 1.00 25.75 512 ARG A C 1
ATOM 4068 O O . ARG A 1 512 ? 27.633 36.920 5.474 1.00 25.75 512 ARG A O 1
ATOM 4075 N N . LEU A 1 513 ? 27.026 34.954 4.571 1.00 26.77 513 LEU A N 1
ATOM 4076 C CA . LEU A 1 513 ? 28.372 34.375 4.491 1.00 26.77 513 LEU A CA 1
ATOM 4077 C C . LEU A 1 513 ? 28.742 34.134 3.020 1.00 26.77 513 LEU A C 1
ATOM 4079 O O . LEU A 1 513 ? 27.961 33.567 2.257 1.00 26.77 513 LEU A O 1
ATOM 4083 N N . ARG A 1 514 ? 29.920 34.631 2.622 1.00 26.38 514 ARG A N 1
ATOM 4084 C CA . ARG A 1 514 ? 30.567 34.407 1.317 1.00 26.38 514 ARG A CA 1
ATOM 4085 C C . ARG A 1 514 ? 31.443 33.138 1.357 1.00 26.38 514 ARG A C 1
ATOM 4087 O O . ARG A 1 514 ? 31.886 32.764 2.441 1.00 26.38 514 ARG A O 1
ATOM 4094 N N . PRO A 1 515 ? 31.699 32.498 0.201 1.00 30.00 515 PRO A N 1
ATOM 4095 C CA . PRO A 1 515 ? 32.386 31.211 0.108 1.00 30.00 515 PRO A CA 1
ATOM 4096 C C . PRO A 1 515 ? 33.914 31.361 0.133 1.00 30.00 515 PRO A C 1
ATOM 4098 O O . PRO A 1 515 ? 34.448 32.371 -0.325 1.00 30.00 515 PRO A O 1
ATOM 4101 N N . VAL A 1 516 ? 34.605 30.334 0.634 1.00 28.47 516 VAL A N 1
ATOM 4102 C CA . VAL A 1 516 ? 36.065 30.192 0.548 1.00 28.47 516 VAL A CA 1
ATOM 4103 C C . VAL A 1 516 ? 36.393 29.172 -0.537 1.00 28.47 516 VAL A C 1
ATOM 4105 O O . VAL A 1 516 ? 35.978 28.018 -0.459 1.00 28.47 516 VAL A O 1
ATOM 4108 N N . ASP A 1 517 ? 37.139 29.643 -1.530 1.00 27.42 517 ASP A N 1
ATOM 4109 C CA . ASP A 1 517 ? 37.841 28.876 -2.554 1.00 27.42 517 ASP A CA 1
ATOM 4110 C C . ASP A 1 517 ? 39.283 28.652 -2.071 1.00 27.42 517 ASP A C 1
ATOM 4112 O O . ASP A 1 517 ? 39.943 29.614 -1.673 1.00 27.42 517 ASP A O 1
ATOM 4116 N N . THR A 1 518 ? 39.804 27.426 -2.142 1.00 29.59 518 THR A N 1
ATOM 4117 C CA . THR A 1 518 ? 41.256 27.185 -2.134 1.00 29.59 518 THR A CA 1
ATOM 4118 C C . THR A 1 518 ? 41.628 26.058 -3.092 1.00 29.59 518 THR A C 1
ATOM 4120 O O . THR A 1 518 ? 41.315 24.883 -2.911 1.00 29.59 518 THR A O 1
ATOM 4123 N N . THR A 1 519 ? 42.352 26.446 -4.136 1.00 28.44 519 THR A N 1
ATOM 4124 C CA . THR A 1 519 ? 43.050 25.584 -5.085 1.00 28.44 519 THR A CA 1
ATOM 4125 C C . THR A 1 519 ? 44.426 25.164 -4.554 1.00 28.44 519 THR A C 1
ATOM 4127 O O . THR A 1 519 ? 45.246 26.022 -4.247 1.00 28.44 519 THR A O 1
ATOM 4130 N N . GLY A 1 520 ? 44.692 23.852 -4.564 1.00 26.34 520 GLY A N 1
ATOM 4131 C CA . GLY A 1 520 ? 45.925 23.221 -5.069 1.00 26.34 520 GLY A CA 1
ATOM 4132 C C . GLY A 1 520 ? 47.238 23.302 -4.270 1.00 26.34 520 GLY A C 1
ATOM 4133 O O . GLY A 1 520 ? 47.867 24.351 -4.209 1.00 26.34 520 GLY A O 1
ATOM 4134 N N . ARG A 1 521 ? 47.772 22.133 -3.868 1.00 27.53 521 ARG A N 1
ATOM 4135 C CA . ARG A 1 521 ? 49.121 21.659 -4.260 1.00 27.53 521 ARG A CA 1
ATOM 4136 C C . ARG A 1 521 ? 49.370 20.187 -3.887 1.00 27.53 521 ARG A C 1
ATOM 4138 O O . ARG A 1 521 ? 48.664 19.591 -3.088 1.00 27.53 521 ARG A O 1
ATOM 4145 N N . HIS A 1 522 ? 50.354 19.645 -4.592 1.00 29.70 522 HIS A N 1
ATOM 4146 C CA . HIS A 1 522 ? 50.689 18.261 -4.920 1.00 29.70 522 HIS A CA 1
ATOM 4147 C C . HIS A 1 522 ? 51.468 17.442 -3.865 1.00 29.70 522 HIS A C 1
ATOM 4149 O O . HIS A 1 522 ? 52.206 18.002 -3.066 1.00 29.70 522 HIS A O 1
ATOM 4155 N N . GLN A 1 523 ? 51.432 16.117 -4.105 1.00 28.38 523 GLN A N 1
ATOM 4156 C CA . GLN A 1 523 ? 52.466 15.074 -3.916 1.00 28.38 523 GLN A CA 1
ATOM 4157 C C . GLN A 1 523 ? 52.668 14.415 -2.539 1.00 28.38 523 GLN A C 1
ATOM 4159 O O . GLN A 1 523 ? 52.925 15.059 -1.532 1.00 28.38 523 GLN A O 1
ATOM 4164 N N . GLY A 1 524 ? 52.634 13.074 -2.565 1.00 26.42 524 GLY A N 1
ATOM 4165 C CA . GLY A 1 524 ? 53.005 12.180 -1.467 1.00 26.42 524 GLY A CA 1
ATOM 4166 C C . GLY A 1 524 ? 52.484 10.753 -1.678 1.00 26.42 524 GLY A C 1
ATOM 4167 O O . GLY A 1 524 ? 51.526 10.348 -1.032 1.00 26.42 524 GLY A O 1
ATOM 4168 N N . GLN A 1 525 ? 53.077 10.013 -2.620 1.00 27.67 525 GLN A N 1
ATOM 4169 C CA . GLN A 1 525 ? 52.912 8.559 -2.763 1.00 27.67 525 GLN A CA 1
ATOM 4170 C C . GLN A 1 525 ? 53.720 7.827 -1.681 1.00 27.67 525 GLN A C 1
ATOM 4172 O O . GLN A 1 525 ? 54.877 8.171 -1.467 1.00 27.67 525 GLN A O 1
ATOM 4177 N N . CYS A 1 526 ? 53.138 6.786 -1.076 1.00 25.33 526 CYS A N 1
ATOM 4178 C CA . CYS A 1 526 ? 53.854 5.650 -0.481 1.00 25.33 526 CYS A CA 1
ATOM 4179 C C . CYS A 1 526 ? 52.922 4.410 -0.396 1.00 25.33 526 CYS A C 1
ATOM 4181 O O . CYS A 1 526 ? 51.703 4.576 -0.457 1.00 25.33 526 CYS A O 1
ATOM 4183 N N . PRO A 1 527 ? 53.480 3.184 -0.348 1.00 34.50 527 PRO A N 1
ATOM 4184 C CA . PRO A 1 527 ? 53.021 2.008 -1.108 1.00 34.50 527 PRO A CA 1
ATOM 4185 C C . PRO A 1 527 ? 52.167 1.000 -0.302 1.00 34.50 527 PRO A C 1
ATOM 4187 O O . PRO A 1 527 ? 52.070 1.124 0.920 1.00 34.50 527 PRO A O 1
ATOM 4190 N N . PRO A 1 528 ? 51.564 -0.023 -0.955 1.00 34.41 528 PRO A N 1
ATOM 4191 C CA . PRO A 1 528 ? 50.833 -1.082 -0.261 1.00 34.41 528 PRO A CA 1
ATOM 4192 C C . PRO A 1 528 ? 51.786 -2.112 0.370 1.00 34.41 528 PRO A C 1
ATOM 4194 O O . PRO A 1 528 ? 52.779 -2.514 -0.235 1.00 34.41 528 PRO A O 1
ATOM 4197 N N . GLY A 1 529 ? 51.466 -2.524 1.600 1.00 29.94 529 GLY A N 1
ATOM 4198 C CA . GLY A 1 529 ? 52.174 -3.569 2.346 1.00 29.94 529 GLY A CA 1
ATOM 4199 C C . GLY A 1 529 ? 51.951 -4.984 1.784 1.00 29.94 529 GLY A C 1
ATOM 4200 O O . GLY A 1 529 ? 51.046 -5.188 0.972 1.00 29.94 529 GLY A O 1
ATOM 4201 N N . PRO A 1 530 ? 52.785 -5.957 2.192 1.00 34.94 530 PRO A N 1
ATOM 4202 C CA . PRO A 1 530 ? 52.980 -7.204 1.465 1.00 34.94 530 PRO A CA 1
ATOM 4203 C C . PRO A 1 530 ? 51.909 -8.259 1.765 1.00 34.94 530 PRO A C 1
ATOM 4205 O O . PRO A 1 530 ? 51.432 -8.404 2.891 1.00 34.94 530 PRO A O 1
ATOM 4208 N N . VAL A 1 531 ? 51.599 -9.030 0.726 1.00 33.84 531 VAL A N 1
ATOM 4209 C CA . VAL A 1 531 ? 50.910 -10.325 0.768 1.00 33.84 531 VAL A CA 1
ATOM 4210 C C . VAL A 1 531 ? 51.964 -11.403 1.055 1.00 33.84 531 VAL A C 1
ATOM 4212 O O . VAL A 1 531 ? 53.036 -11.334 0.451 1.00 33.84 531 VAL A O 1
ATOM 4215 N N . PRO A 1 532 ? 51.718 -12.393 1.925 1.00 34.25 532 PRO A N 1
ATOM 4216 C CA . PRO A 1 532 ? 52.539 -13.592 1.966 1.00 34.25 532 PRO A CA 1
ATOM 4217 C C . PRO A 1 532 ? 51.961 -14.663 1.033 1.00 34.25 532 PRO A C 1
ATOM 4219 O O . PRO A 1 532 ? 50.816 -15.088 1.198 1.0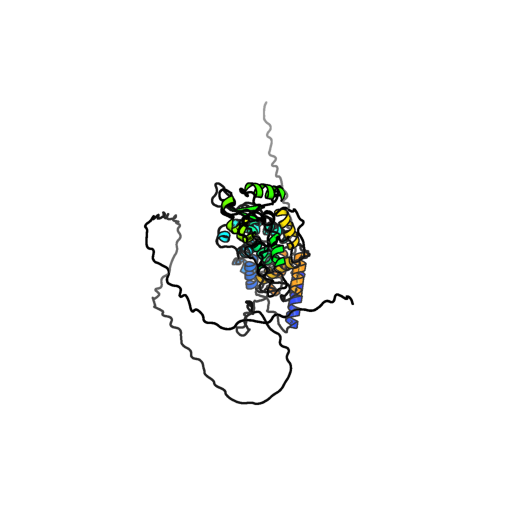0 34.25 532 PRO A O 1
ATOM 4222 N N . ASP A 1 533 ? 52.785 -15.078 0.073 1.00 29.50 533 ASP A N 1
ATOM 4223 C CA . ASP A 1 533 ? 52.604 -16.259 -0.767 1.00 29.50 533 ASP A CA 1
ATOM 4224 C C . ASP A 1 533 ? 53.282 -17.498 -0.149 1.00 29.50 533 ASP A C 1
ATOM 4226 O O . ASP A 1 533 ? 54.261 -17.398 0.590 1.00 29.50 533 ASP A O 1
ATOM 4230 N N . GLU A 1 534 ? 52.747 -18.646 -0.566 1.00 31.05 534 GLU A N 1
ATOM 4231 C CA . GLU A 1 534 ? 53.359 -19.977 -0.692 1.00 31.05 534 GLU A CA 1
ATOM 4232 C C . GLU A 1 534 ? 53.694 -20.847 0.535 1.00 31.05 534 GLU A C 1
ATOM 4234 O O . GLU A 1 534 ? 54.644 -20.648 1.287 1.00 31.05 534 GLU A O 1
ATOM 4239 N N . LEU A 1 535 ? 52.996 -21.990 0.565 1.00 29.19 535 LEU A N 1
ATOM 4240 C CA . LEU A 1 535 ? 53.554 -23.294 0.921 1.00 29.19 535 LEU A CA 1
ATOM 4241 C C . LEU A 1 535 ? 53.182 -24.289 -0.197 1.00 29.19 535 LEU A C 1
ATOM 4243 O O . LEU A 1 535 ? 52.040 -24.738 -0.291 1.00 29.19 535 LEU A O 1
ATOM 4247 N N . ALA A 1 536 ? 54.156 -24.595 -1.060 1.00 30.36 536 ALA A N 1
ATOM 4248 C CA . ALA A 1 536 ? 54.167 -25.719 -2.003 1.00 30.36 536 ALA A CA 1
ATOM 4249 C C . ALA A 1 536 ? 54.470 -27.029 -1.227 1.00 30.36 536 ALA A C 1
ATOM 4251 O O . ALA A 1 536 ? 55.296 -27.022 -0.320 1.00 30.36 536 ALA A O 1
ATOM 4252 N N . ALA A 1 537 ? 53.646 -28.077 -1.339 1.00 29.75 537 ALA A N 1
ATOM 4253 C CA . ALA A 1 537 ? 53.706 -29.211 -2.283 1.00 29.75 537 ALA A CA 1
ATOM 4254 C C . ALA A 1 537 ? 54.762 -30.298 -1.963 1.00 29.75 537 ALA A C 1
ATOM 4256 O O . ALA A 1 537 ? 55.952 -30.019 -2.013 1.00 29.75 537 ALA A O 1
ATOM 4257 N N . ASP A 1 538 ? 54.303 -31.541 -1.730 1.00 28.67 538 ASP A N 1
ATOM 4258 C CA . ASP A 1 538 ? 54.881 -32.807 -2.253 1.00 28.67 538 ASP A CA 1
ATOM 4259 C C . ASP A 1 538 ? 53.859 -33.977 -2.063 1.00 28.67 538 ASP A C 1
ATOM 4261 O O . ASP A 1 538 ? 52.911 -33.804 -1.293 1.00 28.67 538 ASP A O 1
ATOM 4265 N N . PRO A 1 539 ? 53.920 -35.132 -2.775 1.00 44.06 539 PRO A N 1
ATOM 4266 C CA . PRO A 1 539 ? 52.793 -35.663 -3.539 1.00 44.06 539 PRO A CA 1
ATOM 4267 C C . PRO A 1 539 ? 52.537 -37.152 -3.179 1.00 44.06 539 PRO A C 1
ATOM 4269 O O . PRO A 1 539 ? 52.990 -37.634 -2.143 1.00 44.06 539 PRO A O 1
ATOM 4272 N N . ARG A 1 540 ? 51.905 -37.897 -4.101 1.00 29.83 540 ARG A N 1
ATOM 4273 C CA . ARG A 1 540 ? 51.649 -39.360 -4.159 1.00 29.83 540 ARG A CA 1
ATOM 4274 C C . ARG A 1 540 ? 50.200 -39.743 -3.826 1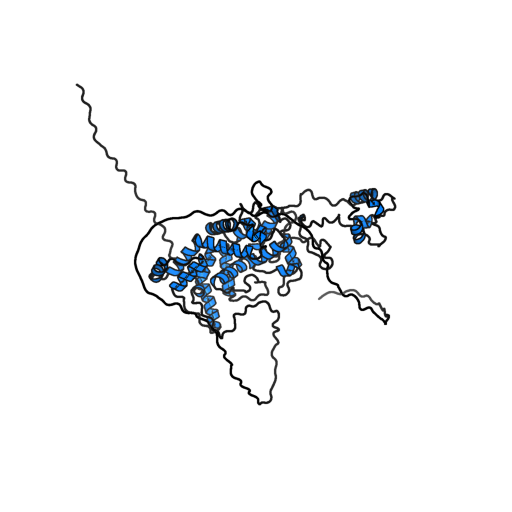.00 29.83 540 ARG A C 1
ATOM 4276 O O . ARG A 1 540 ? 49.879 -39.998 -2.676 1.00 29.83 540 ARG A O 1
ATOM 4283 N N . HIS A 1 541 ? 49.358 -39.907 -4.849 1.00 29.80 541 HIS A N 1
ATOM 4284 C CA . HIS A 1 541 ? 48.978 -41.239 -5.355 1.00 29.80 541 HIS A CA 1
ATOM 4285 C C . HIS A 1 541 ? 48.129 -41.124 -6.637 1.00 29.80 541 HIS A C 1
ATOM 4287 O O . HIS A 1 541 ? 47.228 -40.296 -6.731 1.00 29.80 541 HIS A O 1
ATOM 4293 N N . ASP A 1 542 ? 48.476 -41.957 -7.614 1.00 31.73 542 ASP A N 1
ATOM 4294 C CA . ASP A 1 542 ? 47.925 -42.082 -8.969 1.00 31.73 542 ASP A CA 1
ATOM 4295 C C . ASP A 1 542 ? 46.572 -42.853 -8.972 1.00 31.73 542 ASP A C 1
ATOM 4297 O O . ASP A 1 542 ? 46.290 -43.584 -8.015 1.00 31.73 542 ASP A O 1
ATOM 4301 N N . PRO A 1 543 ? 45.710 -42.711 -10.004 1.00 45.91 543 PRO A N 1
ATOM 4302 C CA . PRO A 1 543 ? 44.322 -43.149 -10.018 1.00 45.91 543 PRO A CA 1
ATOM 4303 C C . PRO A 1 543 ? 44.113 -44.468 -10.776 1.00 45.91 543 PRO A C 1
ATOM 4305 O O . PRO A 1 543 ? 44.878 -44.855 -11.654 1.00 45.91 543 PRO A O 1
ATOM 4308 N N . GLY A 1 544 ? 42.971 -45.119 -10.542 1.00 28.91 544 GLY A N 1
ATOM 4309 C CA . GLY A 1 544 ? 42.485 -46.117 -11.490 1.00 28.91 544 GLY A CA 1
ATOM 4310 C C . GLY A 1 544 ? 41.359 -47.007 -10.988 1.00 28.91 544 GLY A C 1
ATOM 4311 O O . GLY A 1 544 ? 41.611 -47.993 -10.308 1.00 28.91 544 GLY A O 1
ATOM 4312 N N . ARG A 1 545 ? 40.129 -46.755 -11.459 1.00 29.20 545 ARG A N 1
ATOM 4313 C CA . ARG A 1 545 ? 39.352 -47.785 -12.175 1.00 29.20 545 ARG A CA 1
ATOM 4314 C C . ARG A 1 545 ? 38.076 -47.230 -12.805 1.00 29.20 545 ARG A C 1
ATOM 4316 O O . ARG A 1 545 ? 37.120 -46.873 -12.131 1.00 29.20 545 ARG A O 1
ATOM 4323 N N . ARG A 1 546 ? 38.060 -47.271 -14.139 1.00 33.78 546 ARG A N 1
ATOM 4324 C CA . ARG A 1 546 ? 36.857 -47.356 -14.975 1.00 33.78 546 ARG A CA 1
ATOM 4325 C C . ARG A 1 546 ? 36.183 -48.715 -14.769 1.00 33.78 546 ARG A C 1
ATOM 4327 O O . ARG A 1 546 ? 36.902 -49.711 -14.784 1.00 33.78 546 ARG A O 1
ATOM 4334 N N . LYS A 1 547 ? 34.844 -48.759 -14.745 1.00 30.58 547 LYS A N 1
ATOM 4335 C CA . LYS A 1 547 ? 34.014 -49.752 -15.464 1.00 30.58 547 LYS A CA 1
ATOM 4336 C C . LYS A 1 547 ? 32.597 -49.193 -15.709 1.00 30.58 547 LYS A C 1
ATOM 4338 O O . LYS A 1 547 ? 31.863 -48.921 -14.772 1.00 30.58 547 LYS A O 1
ATOM 4343 N N . HIS A 1 548 ? 32.243 -49.069 -16.983 1.00 32.12 548 HIS A N 1
ATOM 4344 C CA . HIS A 1 548 ? 30.891 -49.175 -17.565 1.00 32.12 548 HIS A CA 1
ATOM 4345 C C . HIS A 1 548 ? 30.886 -50.481 -18.408 1.00 32.12 548 HIS A C 1
ATOM 4347 O O . HIS A 1 548 ? 31.983 -51.025 -18.591 1.00 32.12 548 HIS A O 1
ATOM 4353 N N . PRO A 1 549 ? 29.791 -50.941 -19.060 1.00 53.16 549 PRO A N 1
ATOM 4354 C CA . PRO A 1 549 ? 28.342 -50.671 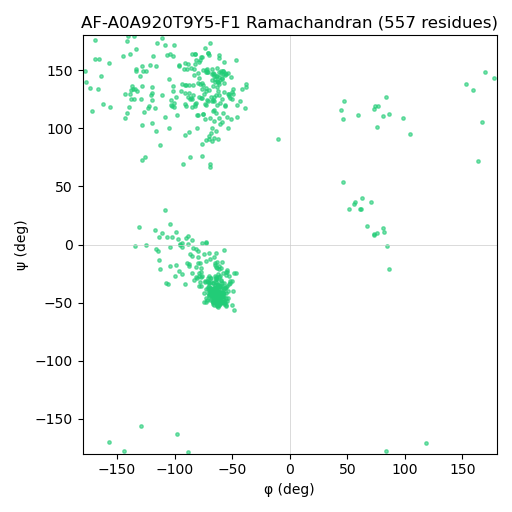-18.924 1.00 53.16 549 PRO A CA 1
ATOM 4355 C C . PRO A 1 549 ? 27.472 -51.968 -18.965 1.00 53.16 549 PRO A C 1
ATOM 4357 O O . PRO A 1 549 ? 28.010 -53.054 -19.146 1.00 53.16 549 PRO A O 1
ATOM 4360 N N . ALA A 1 550 ? 26.140 -51.831 -18.834 1.00 30.95 550 ALA A N 1
ATOM 4361 C CA . ALA A 1 550 ? 25.034 -52.619 -19.447 1.00 30.95 550 ALA A CA 1
ATOM 4362 C C . ALA A 1 550 ? 23.795 -52.555 -18.517 1.00 30.95 550 ALA A C 1
ATOM 4364 O O . ALA A 1 550 ? 23.962 -52.635 -17.308 1.00 30.95 550 ALA A O 1
ATOM 4365 N N . GLY A 1 551 ? 22.547 -52.397 -18.956 1.00 29.94 551 GLY A N 1
ATOM 4366 C CA . GLY A 1 551 ? 21.995 -52.321 -20.300 1.00 29.94 551 GLY A CA 1
ATOM 4367 C C . GLY A 1 551 ? 20.527 -51.857 -20.280 1.00 29.94 551 GLY A C 1
ATOM 4368 O O . GLY A 1 551 ? 19.959 -51.591 -19.224 1.00 29.94 551 GLY A O 1
ATOM 4369 N N . GLN A 1 552 ? 20.004 -51.696 -21.495 1.00 32.47 552 GLN A N 1
ATOM 4370 C CA . GLN A 1 552 ? 18.619 -51.426 -21.906 1.00 32.47 552 GLN A CA 1
ATOM 4371 C C . GLN A 1 552 ? 17.549 -52.154 -21.074 1.00 32.47 552 GLN A C 1
ATOM 4373 O O . GLN A 1 552 ? 17.689 -53.344 -20.831 1.00 32.47 552 GLN A O 1
ATOM 4378 N N . ASP A 1 553 ? 16.464 -51.452 -20.732 1.00 31.23 553 ASP A N 1
ATOM 4379 C CA . ASP A 1 553 ? 15.124 -51.783 -21.237 1.00 31.23 553 ASP A CA 1
ATOM 4380 C C . ASP A 1 553 ? 14.138 -50.615 -21.035 1.00 31.23 553 ASP A C 1
ATOM 4382 O O . ASP A 1 553 ? 14.261 -49.816 -20.108 1.00 31.23 553 ASP A O 1
ATOM 4386 N N . SER A 1 554 ? 13.222 -50.468 -21.997 1.00 32.97 554 SER A N 1
ATOM 4387 C CA . SER A 1 554 ? 12.162 -49.442 -22.060 1.00 32.97 554 SER A CA 1
ATOM 4388 C C . SER A 1 554 ? 10.812 -50.012 -21.535 1.00 32.97 554 SER A C 1
ATOM 4390 O O . SER A 1 554 ? 10.846 -50.979 -20.784 1.00 32.97 554 SER A O 1
ATOM 4392 N N . PRO A 1 555 ? 9.626 -49.419 -21.793 1.00 52.59 555 PRO A N 1
ATOM 4393 C CA . PRO A 1 555 ? 8.805 -48.801 -20.749 1.00 52.59 555 PRO A CA 1
ATOM 4394 C C . PRO A 1 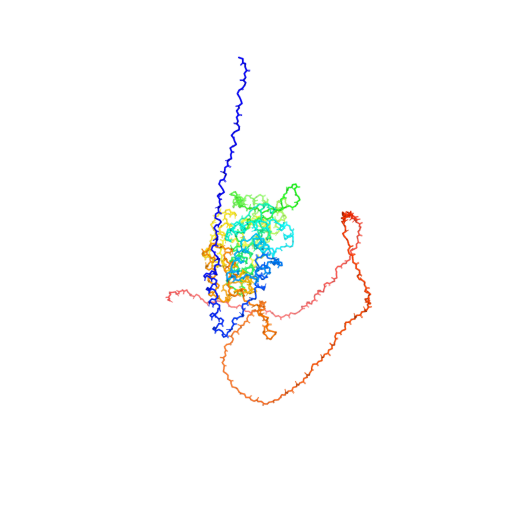555 ? 7.435 -49.477 -20.543 1.00 52.59 555 PRO A C 1
ATOM 4396 O O . PRO A 1 555 ? 6.825 -49.938 -21.499 1.00 52.59 555 PRO A O 1
ATOM 4399 N N . GLU A 1 556 ? 6.854 -49.384 -19.345 1.00 31.20 556 GLU A N 1
ATOM 4400 C CA . GLU A 1 556 ? 5.404 -49.561 -19.173 1.00 31.20 556 GLU A CA 1
ATOM 4401 C C . GLU A 1 556 ? 4.817 -48.520 -18.208 1.00 31.20 556 GLU A C 1
ATOM 4403 O O . GLU A 1 556 ? 5.246 -48.336 -17.072 1.00 31.20 556 GLU A O 1
ATOM 4408 N N . THR A 1 557 ? 3.810 -47.817 -18.716 1.00 38.91 557 THR A N 1
ATOM 4409 C CA . THR A 1 557 ? 2.707 -47.174 -17.979 1.00 38.91 557 THR A CA 1
ATOM 4410 C C . THR A 1 557 ? 1.446 -48.009 -18.270 1.00 38.91 557 THR A C 1
ATOM 4412 O O . THR A 1 557 ? 1.478 -48.773 -19.236 1.00 38.91 557 THR A O 1
ATOM 4415 N N . PRO A 1 558 ? 0.280 -47.806 -17.620 1.00 59.47 558 PRO A N 1
ATOM 4416 C CA . PRO A 1 558 ? -0.017 -47.128 -16.351 1.00 59.47 558 PRO A CA 1
ATOM 4417 C C . PRO A 1 558 ? -0.963 -47.945 -15.427 1.00 59.47 558 PRO A C 1
ATOM 4419 O O . PRO A 1 558 ? -1.655 -48.859 -15.875 1.00 59.47 558 PRO A O 1
ATOM 4422 N N . ARG A 1 559 ? -1.099 -47.520 -14.165 1.00 38.53 559 ARG A N 1
ATOM 4423 C CA . ARG A 1 559 ? -2.382 -47.426 -13.440 1.00 38.53 559 ARG A CA 1
ATOM 4424 C C . ARG A 1 559 ? -2.257 -46.497 -12.243 1.00 38.53 559 ARG A C 1
ATOM 4426 O O . ARG A 1 559 ? -1.187 -46.535 -11.598 1.00 38.53 559 ARG A O 1
#

Nearest PDB structures (foldseek):
  6wdo-assembly1_S  TM=2.776E-01  e=6.342E+00  Homo sapiens